Protein AF-0000000086515658 (afdb_homodimer)

pLDDT: mean 88.49, std 15.91, range [19.33, 98.88]

Secondary structure (DSSP, 8-state):
-----------S----HHHHHHH-EEEEETTEEEE-S----TT-SS--HHHHHHHHHHHHHTTS-TTEEEEEEEEEE-SPPPTTSPPEEEEEEEEE-SSEEEEEEEEEETTEEEEEEEEEEEE---PPP-EEPPPP----GGGS--HHHHHHHHHHTT-S-HHHHHHHHHHHHHSSEEEEESSGGGGS--S---SEEEEEEEESS---TTS-HHHHHHHHHHHHTSSHHHHGGGGT---S-GGGEEEEE-EEEEEE-S---TTS-EEEEEEEEEEETTEEEEEEEEE-TT--EEEEEEEEEEEEE-------/-----------S----HHHHHHH-EEEEETTEEEE-S----TT-SS--HHHHHHHHHHHHHTTS-TTEEEEEEEEEE-SPPPTTSPPEEEEEEEEE-SSEEEEEEEEEETTEEEEEEEEEEEE---PPP-EEPPPP----GGGS--HHHHHHHHHHTT-S-HHHHHHHHHHHHHSSEEEEESSGGGGS--S---SEEEEEEEESS---TTS-HHHHHHHHHHHHTSSHHHHGGGGT---S-GGGEEEEE-EEEEEE-S---TTS-EEEEEEEEEEETTEEE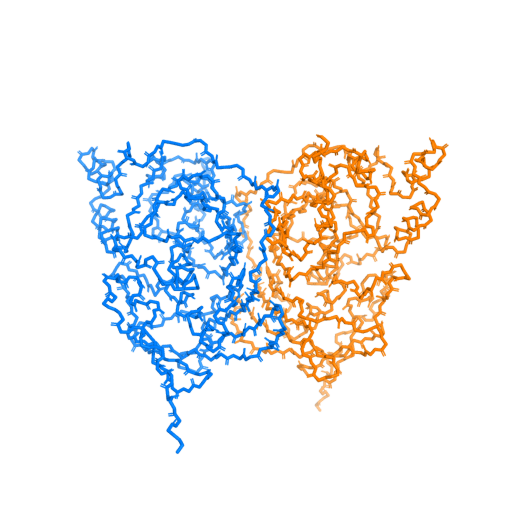EEEEEE-TT--EEEEEEEEEEEEE-------

Nearest PDB structures (foldseek):
  4r4u-assembly2_C  TM=8.853E-01  e=2.989E-31  Yersinia pestis
  4r4u-assembly2_D  TM=9.129E-01  e=1.771E-30  Yersinia pestis
  4qfw-assembly2_B  TM=8.897E-01  e=1.057E-30  Yersinia pestis
  4qfw-assembly3_C  TM=8.834E-01  e=9.421E-31  Yersinia pestis
  4r4u-assembly1_A  TM=8.823E-01  e=1.408E-30  Yersinia pestis

Organism: NCBI:txid100452

Radius of gyration: 24.48 Å; Cα contacts (8 Å, |Δi|>4): 1362; chains: 2; bounding box: 68×71×70 Å

InterPro domains:
  IPR003703 Acyl-CoA thioesterase [PTHR11066] (11-306)
  IPR029069 HotDog domain superfamily [SSF54637] (19-125)
  IPR029069 HotDog domain superfamily [SSF54637] (131-304)
  IPR042171 Acyl-CoA thioesterase, double hotdog domain [G3DSA:2.40.160.210] (15-307)
  IPR049449 Acyl-CoA thioesterase-like, N-terminal HotDog domain [PF13622] (41-121)
  IPR049450 Acyl-CoA thioesterase-like, C-terminal domain [PF20789] (190-303)

Foldseek 3Di:
DPPPPPPVCPVPPCFFPLLCLLQVWDDPDLFKIKHDQADDQPLDPAGQVLSVQLNLLNSQCRPPDLQKAWFKKKKFFAATDDRVWMWMWGKDWDDDDPFKTKIKIFIDDPRDGGMIMIIMIGGDDPDDDPDDDWDDDADDCVPFDWQLRLLVVCVVVVLDDPVCSVSSNSVCVPDQKTKTWRPSVLVSLAAADALKTKMKIAGPTDDDPPDRQSSQVSSVSSVLSPCAVVSVSSRVPPDPDCVQKDKDWTMKMKGFDDRDHRRAIKIKMKHWDDDDPQKTKMKIWIDGPVGDTTMIMITMMGIDGDPPDDPD/DPPPPPPVCPVPPCFFPLLCLLQVWDDPDLFKIKHDQADDQPLDPAGQVLSVQLNLLNSQCRPPDLQKAWFKKKKFFAATDDRVWMWMWGKDWPDDDPFKTKIKIFIDDPRDGGMIMIIMIGGDDPDDDPDDDWDDDADDCVPFDWQLRLLVVCVVVVLDDPVCSVSSNSVCVPPQKTKTWRDSVLVSLAAADALKTKMKIAGPTDDDPPDRQSSQVSSVSSVLSPCAVVSVSSRVPPDPDCVQKDKDWTMKMKGFDDRDHRRAIKIKMKHWPDDDPQKTKMKIWIDGPVGDTTMIMITMMGIDGDPPDDPD

Structure (mmCIF, N/CA/C/O backbone):
data_AF-0000000086515658-model_v1
#
loop_
_entity.id
_entity.type
_entity.pdbx_description
1 polymer 'Acyl-CoA thioesterase 8'
#
loop_
_atom_site.group_PDB
_atom_site.id
_atom_site.type_symbol
_atom_site.label_atom_id
_atom_site.label_alt_id
_atom_site.label_comp_id
_atom_site.label_asym_id
_atom_site.label_entity_id
_atom_site.label_seq_id
_atom_site.pdbx_PDB_ins_code
_atom_site.Cartn_x
_atom_site.Cartn_y
_atom_site.Cartn_z
_atom_site.occupancy
_atom_site.B_iso_or_equiv
_atom_site.auth_seq_id
_atom_site.auth_comp_id
_atom_site.auth_asym_id
_atom_site.auth_atom_id
_atom_site.pdbx_PDB_model_num
ATOM 1 N N . MET A 1 1 ? -35.312 23.938 -22.234 1 24.7 1 MET A N 1
ATOM 2 C CA . MET A 1 1 ? -34.812 22.719 -21.594 1 24.7 1 MET A CA 1
ATOM 3 C C . MET A 1 1 ? -33.562 23.016 -20.781 1 24.7 1 MET A C 1
ATOM 5 O O . MET A 1 1 ? -32.531 23.359 -21.344 1 24.7 1 MET A O 1
ATOM 9 N N . SER A 1 2 ? -33.656 23.562 -19.484 1 25.48 2 SER A N 1
ATOM 10 C CA . SER A 1 2 ? -32.75 24.234 -18.562 1 25.48 2 SER A CA 1
ATOM 11 C C . SER A 1 2 ? -31.672 23.297 -18.062 1 25.48 2 SER A C 1
ATOM 13 O O . SER A 1 2 ? -31.969 22.219 -17.531 1 25.48 2 SER A O 1
ATOM 15 N N . THR A 1 3 ? -30.609 23.094 -18.812 1 26.22 3 THR A N 1
ATOM 16 C CA . THR A 1 3 ? -29.422 22.312 -18.484 1 26.22 3 THR A CA 1
ATOM 17 C C . THR A 1 3 ? -28.922 22.641 -17.094 1 26.22 3 THR A C 1
ATOM 19 O O . THR A 1 3 ? -28.484 23.766 -16.844 1 26.22 3 THR A O 1
ATOM 22 N N . ARG A 1 4 ? -29.625 22.125 -16.031 1 28.19 4 ARG A N 1
ATOM 23 C CA . ARG A 1 4 ? -29.312 22.281 -14.609 1 28.19 4 ARG A CA 1
ATOM 24 C C . ARG A 1 4 ? -27.859 21.984 -14.32 1 28.19 4 ARG A C 1
ATOM 26 O O . ARG A 1 4 ? -27.391 20.875 -14.578 1 28.19 4 ARG A O 1
ATOM 33 N N . ASN A 1 5 ? -26.984 22.938 -14.562 1 30.23 5 ASN A N 1
ATOM 34 C CA . ASN A 1 5 ? -25.594 22.969 -14.148 1 30.23 5 ASN A CA 1
ATOM 35 C C . ASN A 1 5 ? -25.422 22.469 -12.719 1 30.23 5 ASN A C 1
ATOM 37 O O . ASN A 1 5 ? -25.906 23.094 -11.773 1 30.23 5 ASN A O 1
ATOM 41 N N . GLY A 1 6 ? -25.688 21.281 -12.445 1 30.06 6 GLY A N 1
ATOM 42 C CA . GLY A 1 6 ? -25.578 20.703 -11.117 1 30.06 6 GLY A CA 1
ATOM 43 C C . GLY A 1 6 ? -24.312 21.141 -10.391 1 30.06 6 GLY A C 1
ATOM 44 O O . GLY A 1 6 ? -23.281 20.484 -10.508 1 30.06 6 GLY A O 1
ATOM 45 N N . ARG A 1 7 ? -24.062 22.469 -10.273 1 31.58 7 ARG A N 1
ATOM 46 C CA . ARG A 1 7 ? -23.141 22.953 -9.25 1 31.58 7 ARG A CA 1
ATOM 47 C C . ARG A 1 7 ? -23.328 22.188 -7.941 1 31.58 7 ARG A C 1
ATOM 49 O O . ARG A 1 7 ? -24.406 22.203 -7.355 1 31.58 7 ARG A O 1
ATOM 56 N N . ASN A 1 8 ? -22.859 21.078 -7.824 1 35.62 8 ASN A N 1
ATOM 57 C CA . ASN A 1 8 ? -22.828 20.531 -6.473 1 35.62 8 ASN A CA 1
ATOM 58 C C . ASN A 1 8 ? -22.562 21.625 -5.438 1 35.62 8 ASN A C 1
ATOM 60 O O . ASN A 1 8 ? -21.516 22.266 -5.461 1 35.62 8 ASN A O 1
ATOM 64 N N . ASN A 1 9 ? -23.5 22.438 -5.086 1 34.22 9 ASN A N 1
ATOM 65 C CA . ASN A 1 9 ? -23.672 23.484 -4.078 1 34.22 9 ASN A CA 1
ATOM 66 C C . ASN A 1 9 ? -23.016 23.109 -2.76 1 34.22 9 ASN A C 1
ATOM 68 O O . ASN A 1 9 ? -23.641 22.516 -1.883 1 34.22 9 ASN A O 1
ATOM 72 N N . PHE A 1 10 ? -21.797 22.594 -2.752 1 41.59 10 PHE A N 1
ATOM 73 C CA . PHE A 1 10 ? -21.062 22.531 -1.491 1 41.59 10 PHE A CA 1
ATOM 74 C C . PHE A 1 10 ? -21.141 23.859 -0.757 1 41.59 10 PHE A C 1
ATOM 76 O O . PHE A 1 10 ? -20.125 24.5 -0.518 1 41.59 10 PHE A O 1
ATOM 83 N N . SER A 1 11 ? -22.047 24.781 -1.093 1 39.09 11 SER A N 1
ATOM 84 C CA . SER A 1 11 ? -22.203 26.062 -0.422 1 39.09 11 SER A CA 1
ATOM 85 C C . SER A 1 11 ? -22.484 25.875 1.066 1 39.09 11 SER A C 1
ATOM 87 O O . SER A 1 11 ? -22.969 26.797 1.729 1 39.09 11 SER A O 1
ATOM 89 N N . ALA A 1 12 ? -22.609 24.578 1.496 1 44.22 12 ALA A N 1
ATOM 90 C CA . ALA A 1 12 ? -22.859 24.594 2.934 1 44.22 12 ALA A CA 1
ATOM 91 C C . ALA A 1 12 ? -21.734 25.281 3.689 1 44.22 12 ALA A C 1
ATOM 93 O O . ALA A 1 12 ? -20.578 25.281 3.23 1 44.22 12 ALA A O 1
ATOM 94 N N . HIS A 1 13 ? -21.922 26.094 4.617 1 50.62 13 HIS A N 1
ATOM 95 C CA . HIS A 1 13 ? -21.016 26.812 5.516 1 50.62 13 HIS A CA 1
ATOM 96 C C . HIS A 1 13 ? -19.859 25.922 5.945 1 50.62 13 HIS A C 1
ATOM 98 O O . HIS A 1 13 ? -20.031 25 6.754 1 50.62 13 HIS A O 1
ATOM 104 N N . ILE A 1 14 ? -18.859 25.703 5 1 61.88 14 ILE A N 1
ATOM 105 C CA . ILE A 1 14 ? -17.641 24.969 5.324 1 61.88 14 ILE A CA 1
ATOM 106 C C . ILE A 1 14 ? -16.906 25.656 6.48 1 61.88 14 ILE A C 1
ATOM 108 O O . ILE A 1 14 ? -16.359 26.75 6.32 1 61.88 14 ILE A O 1
ATOM 112 N N . ASP A 1 15 ? -17.125 25.203 7.688 1 69.5 15 ASP A N 1
ATOM 113 C CA . ASP A 1 15 ? -16.562 25.766 8.906 1 69.5 15 ASP A CA 1
ATOM 114 C C . ASP A 1 15 ? -15.172 25.188 9.188 1 69.5 15 ASP A C 1
ATOM 116 O O . ASP A 1 15 ? -14.414 25.75 10 1 69.5 15 ASP A O 1
ATOM 120 N N . SER A 1 16 ? -14.789 24.203 8.359 1 80.62 16 SER A N 1
ATOM 121 C CA . SER A 1 16 ? -13.516 23.531 8.633 1 80.62 16 SER A CA 1
ATOM 122 C C . SER A 1 16 ? -12.445 23.953 7.633 1 80.62 16 SER A C 1
ATOM 124 O O . SER A 1 16 ? -12.664 23.875 6.418 1 80.62 16 SER A O 1
ATOM 126 N N . SER A 1 17 ? -11.375 24.406 8.148 1 78.31 17 SER A N 1
ATOM 127 C CA . SER A 1 17 ? -10.258 24.828 7.309 1 78.31 17 SER A CA 1
ATOM 128 C C . SER A 1 17 ? -9.742 23.672 6.465 1 78.31 17 SER A C 1
ATOM 130 O O . SER A 1 17 ? -9.367 23.859 5.305 1 78.31 17 SER A O 1
ATOM 132 N N . VAL A 1 18 ? -9.727 22.484 7.023 1 79 18 VAL A N 1
ATOM 133 C CA . VAL A 1 18 ? -9.281 21.312 6.285 1 79 18 VAL A CA 1
ATOM 134 C C . VAL A 1 18 ? -10.258 21.016 5.145 1 79 18 VAL A C 1
ATOM 136 O O . VAL A 1 18 ? -9.836 20.812 4.004 1 79 18 VAL A O 1
ATOM 139 N N . LEU A 1 19 ? -11.461 21.047 5.531 1 78.81 19 LEU A N 1
ATOM 140 C CA . LEU A 1 19 ? -12.484 20.812 4.512 1 78.81 19 LEU A CA 1
ATOM 141 C C . LEU A 1 19 ? -12.359 21.812 3.377 1 78.81 19 LEU A C 1
ATOM 143 O O . LEU A 1 19 ? -12.344 21.438 2.203 1 78.81 19 LEU A O 1
ATOM 147 N N . ARG A 1 20 ? -12.195 23 3.756 1 79.12 20 ARG A N 1
ATOM 148 C CA . ARG A 1 20 ? -12.039 24.062 2.758 1 79.12 20 ARG A CA 1
ATOM 149 C C . ARG A 1 20 ? -10.797 23.828 1.904 1 79.12 20 ARG A C 1
ATOM 151 O O . ARG A 1 20 ? -10.836 24 0.684 1 79.12 20 ARG A O 1
ATOM 158 N N . SER A 1 21 ? -9.805 23.422 2.531 1 79.25 21 SER A N 1
ATOM 159 C CA . SER A 1 21 ? -8.539 23.203 1.848 1 79.25 21 SER A CA 1
ATOM 160 C C . SER A 1 21 ? -8.641 22.078 0.825 1 79.25 21 SER A C 1
ATOM 162 O O . SER A 1 21 ? -8.086 22.172 -0.272 1 79.25 21 SER A O 1
ATOM 164 N N . VAL A 1 22 ? -9.305 21.062 1.124 1 82.56 22 VAL A N 1
ATOM 165 C CA . VAL A 1 22 ? -9.32 19.891 0.245 1 82.56 22 VAL A CA 1
ATOM 166 C C . VAL A 1 22 ? -10.359 20.094 -0.855 1 82.56 22 VAL A C 1
ATOM 168 O O . VAL A 1 22 ? -10.18 19.625 -1.98 1 82.56 22 VAL A O 1
ATOM 171 N N . VAL A 1 23 ? -11.375 20.859 -0.566 1 82 23 VAL A N 1
ATOM 172 C CA . VAL A 1 23 ? -12.453 20.922 -1.547 1 82 23 VAL A CA 1
ATOM 173 C C . VAL A 1 23 ? -12.344 22.219 -2.352 1 82 23 VAL A C 1
ATOM 175 O O . VAL A 1 23 ? -13.109 22.438 -3.291 1 82 23 VAL A O 1
ATOM 178 N N . ASN A 1 24 ? -11.422 23.047 -1.922 1 85.19 24 ASN A N 1
ATOM 179 C CA . ASN A 1 24 ? -11.273 24.312 -2.611 1 85.19 24 ASN A CA 1
ATOM 180 C C . ASN A 1 24 ? -10.562 24.156 -3.953 1 85.19 24 ASN A C 1
ATOM 182 O O . ASN A 1 24 ? -9.375 24.438 -4.07 1 85.19 24 ASN A O 1
ATOM 186 N N . LEU A 1 25 ? -11.289 23.734 -4.953 1 92.25 25 LEU A N 1
ATOM 187 C CA . LEU A 1 25 ? -10.82 23.5 -6.32 1 92.25 25 LEU A CA 1
ATOM 188 C C . LEU A 1 25 ? -11.68 24.266 -7.32 1 92.25 25 LEU A C 1
ATOM 190 O O . LEU A 1 25 ? -12.898 24.344 -7.168 1 92.25 25 LEU A O 1
ATOM 194 N N . GLU A 1 26 ? -11.023 24.891 -8.227 1 94.12 26 GLU A N 1
ATOM 195 C CA . GLU A 1 26 ? -11.727 25.453 -9.375 1 94.12 26 GLU A CA 1
ATOM 196 C C . GLU A 1 26 ? -11.898 24.422 -10.484 1 94.12 26 GLU A C 1
ATOM 198 O O . GLU A 1 26 ? -10.914 23.891 -11 1 94.12 26 GLU A O 1
ATOM 203 N N . LYS A 1 27 ? -13.094 24.188 -10.812 1 95.12 27 LYS A N 1
ATOM 204 C CA . LYS A 1 27 ? -13.352 23.281 -11.93 1 95.12 27 LYS A CA 1
ATOM 205 C C . LYS A 1 27 ? -13.18 24.016 -13.266 1 95.12 27 LYS A C 1
ATOM 207 O O . LYS A 1 27 ? -13.992 24.859 -13.625 1 95.12 27 LYS A O 1
ATOM 212 N N . ILE A 1 28 ? -12.211 23.703 -13.992 1 96.12 28 ILE A N 1
ATOM 213 C CA . ILE A 1 28 ? -11.984 24.281 -15.312 1 96.12 28 ILE A CA 1
ATOM 214 C C . ILE A 1 28 ? -12.844 23.562 -16.344 1 96.12 28 ILE A C 1
ATOM 216 O O . ILE A 1 28 ? -13.5 24.203 -17.172 1 96.12 28 ILE A O 1
ATOM 220 N N . ASN A 1 29 ? -12.906 22.234 -16.234 1 94.88 29 ASN A N 1
ATOM 221 C CA . ASN A 1 29 ? -13.82 21.359 -16.969 1 94.88 29 ASN A CA 1
ATOM 222 C C . ASN A 1 29 ? -13.977 20.016 -16.266 1 94.88 29 ASN A C 1
ATOM 224 O O . ASN A 1 29 ? -13.602 19.859 -15.102 1 94.88 29 ASN A O 1
ATOM 228 N N . ASP A 1 30 ? -14.539 19.078 -16.953 1 93.5 30 ASP A N 1
ATOM 229 C CA . ASP A 1 30 ? -14.938 17.844 -16.297 1 93.5 30 ASP A CA 1
ATOM 230 C C . ASP A 1 30 ? -13.719 17 -15.922 1 93.5 30 ASP A C 1
ATOM 232 O O . ASP A 1 30 ? -13.82 16.062 -15.125 1 93.5 30 ASP A O 1
ATOM 236 N N . THR A 1 31 ? -12.547 17.328 -16.406 1 95.44 31 THR A N 1
ATOM 237 C CA . THR A 1 31 ? -11.375 16.5 -16.172 1 95.44 31 THR A CA 1
ATOM 238 C C . THR A 1 31 ? -10.203 17.344 -15.688 1 95.44 31 THR A C 1
ATOM 240 O O . THR A 1 31 ? -9.07 16.844 -15.602 1 95.44 31 THR A O 1
ATOM 243 N N . LEU A 1 32 ? -10.445 18.625 -15.508 1 97.81 32 LEU A N 1
ATOM 244 C CA . LEU A 1 32 ? -9.352 19.516 -15.141 1 97.81 32 LEU A CA 1
ATOM 245 C C . LEU A 1 32 ? -9.773 20.438 -14.008 1 97.81 32 LEU A C 1
ATOM 247 O O . LEU A 1 32 ? -10.766 21.156 -14.117 1 97.81 32 LEU A O 1
ATOM 251 N N . PHE A 1 33 ? -8.984 20.422 -12.961 1 97.31 33 PHE A N 1
ATOM 252 C CA . PHE A 1 33 ? -9.242 21.219 -11.773 1 97.31 33 PHE A CA 1
ATOM 253 C C . PHE A 1 33 ? -8 22.016 -11.375 1 97.31 33 PHE A C 1
ATOM 255 O O . PHE A 1 33 ? -6.875 21.562 -11.586 1 97.31 33 PHE A O 1
ATOM 262 N N . ARG A 1 34 ? -8.172 23.156 -10.789 1 95.75 34 ARG A N 1
ATOM 263 C CA . ARG A 1 34 ? -7.074 24.016 -10.375 1 95.75 34 ARG A CA 1
ATOM 264 C C . ARG A 1 34 ? -7.125 24.281 -8.875 1 95.75 34 ARG A C 1
ATOM 266 O O . ARG A 1 34 ? -8.18 24.625 -8.336 1 95.75 34 ARG A O 1
ATOM 273 N N . SER A 1 35 ? -5.965 24.031 -8.32 1 91.25 35 SER A N 1
ATOM 274 C CA . SER A 1 35 ? -5.883 24.344 -6.895 1 91.25 35 SER A CA 1
ATOM 275 C C . SER A 1 35 ? -5.949 25.844 -6.648 1 91.25 35 SER A C 1
ATOM 277 O O . SER A 1 35 ? -5.504 26.641 -7.48 1 91.25 35 SER A O 1
ATOM 279 N N . GLN A 1 36 ? -6.508 26.188 -5.574 1 80.44 36 GLN A N 1
ATOM 280 C CA . GLN A 1 36 ? -6.387 27.562 -5.086 1 80.44 36 GLN A CA 1
ATOM 281 C C . GLN A 1 36 ? -5.148 27.719 -4.211 1 80.44 36 GLN A C 1
ATOM 283 O O . GLN A 1 36 ? -4.508 26.734 -3.838 1 80.44 36 GLN A O 1
ATOM 288 N N . PRO A 1 37 ? -4.781 28.859 -4.016 1 71.12 37 PRO A N 1
ATOM 289 C CA . PRO A 1 37 ? -3.514 28.984 -3.299 1 71.12 37 PRO A CA 1
ATOM 290 C C . PRO A 1 37 ? -3.393 28 -2.137 1 71.12 37 PRO A C 1
ATOM 292 O O . PRO A 1 37 ? -4.305 27.906 -1.312 1 71.12 37 PRO A O 1
ATOM 295 N N . LEU A 1 38 ? -2.42 27.25 -2.287 1 66 38 LEU A N 1
ATOM 296 C CA . LEU A 1 38 ? -2.158 26.172 -1.325 1 66 38 LEU A CA 1
ATOM 297 C C . LEU A 1 38 ? -1.607 26.75 -0.022 1 66 38 LEU A C 1
ATOM 299 O O . LEU A 1 38 ? -0.905 27.766 -0.028 1 66 38 LEU A O 1
ATOM 303 N N . TRP A 1 39 ? -2.066 26.203 1.064 1 63.41 39 TRP A N 1
ATOM 304 C CA . TRP A 1 39 ? -1.589 26.578 2.391 1 63.41 39 TRP A CA 1
ATOM 305 C C . TRP A 1 39 ? -0.233 25.953 2.684 1 63.41 39 TRP A C 1
ATOM 307 O O . TRP A 1 39 ? -0.03 24.75 2.436 1 63.41 39 TRP A O 1
ATOM 317 N N . LYS A 1 40 ? 0.762 26.75 2.881 1 66.44 40 LYS A N 1
ATOM 318 C CA . LYS A 1 40 ? 2.072 26.312 3.355 1 66.44 40 LYS A CA 1
ATOM 319 C C . LYS A 1 40 ? 2.314 26.75 4.793 1 66.44 40 LYS A C 1
ATOM 321 O O . LYS A 1 40 ? 2.15 27.938 5.121 1 66.44 40 LYS A O 1
ATOM 326 N N . HIS A 1 41 ? 2.6 25.719 5.559 1 65.25 41 HIS A N 1
ATOM 327 C CA . HIS A 1 41 ? 3.016 26.078 6.91 1 65.25 41 HIS A CA 1
ATOM 328 C C . HIS A 1 41 ? 4.305 26.891 6.891 1 65.25 41 HIS A C 1
ATOM 330 O O . HIS A 1 41 ? 5.242 26.562 6.156 1 65.25 41 HIS A O 1
ATOM 336 N N . LYS A 1 42 ? 4.258 27.922 7.609 1 64.31 42 LYS A N 1
ATOM 337 C CA . LYS A 1 42 ? 5.414 28.812 7.652 1 64.31 42 LYS A CA 1
ATOM 338 C C . LYS A 1 42 ? 6.691 28.047 7.977 1 64.31 42 LYS A C 1
ATOM 340 O O . LYS A 1 42 ? 7.762 28.359 7.449 1 64.31 42 LYS A O 1
ATOM 345 N N . ALA A 1 43 ? 6.457 27 8.688 1 63.31 43 ALA A N 1
ATOM 346 C CA . ALA A 1 43 ? 7.621 26.25 9.148 1 63.31 43 ALA A CA 1
ATOM 347 C C . ALA A 1 43 ? 7.926 25.078 8.211 1 63.31 43 ALA A C 1
ATOM 349 O O . ALA A 1 43 ? 8.898 24.359 8.414 1 63.31 43 ALA A O 1
ATOM 350 N N . ALA A 1 44 ? 7.121 25.047 7.137 1 66.44 44 ALA A N 1
ATOM 351 C CA . ALA A 1 44 ? 7.305 23.875 6.285 1 66.44 44 ALA A CA 1
ATOM 352 C C . ALA A 1 44 ? 8.227 24.203 5.109 1 66.44 44 ALA A C 1
ATOM 354 O O . ALA A 1 44 ? 8.266 25.344 4.637 1 66.44 44 ALA A O 1
ATOM 355 N N . ARG A 1 45 ? 9.039 23.188 4.781 1 66.19 45 ARG A N 1
ATOM 356 C CA . ARG A 1 45 ? 9.906 23.328 3.617 1 66.19 45 ARG A CA 1
ATOM 357 C C . ARG A 1 45 ? 9.094 23.344 2.326 1 66.19 45 ARG A C 1
ATOM 359 O O . ARG A 1 45 ? 9.461 24.016 1.365 1 66.19 45 ARG A O 1
ATOM 366 N N . GLY A 1 46 ? 7.988 22.688 2.365 1 76 46 GLY A N 1
ATOM 367 C CA . GLY A 1 46 ? 7.16 22.578 1.175 1 76 46 GLY A CA 1
ATOM 368 C C . GLY A 1 46 ? 5.695 22.328 1.487 1 76 46 GLY A C 1
ATOM 369 O O . GLY A 1 46 ? 5.289 22.359 2.65 1 76 46 GLY A O 1
ATOM 370 N N . ILE A 1 47 ? 4.969 22.266 0.415 1 85.5 47 ILE A N 1
ATOM 371 C CA . ILE A 1 47 ? 3.543 22 0.559 1 85.5 47 ILE A CA 1
ATOM 372 C C . ILE A 1 47 ? 3.34 20.656 1.261 1 85.5 47 ILE A C 1
ATOM 374 O O . ILE A 1 47 ? 4.055 19.688 0.986 1 85.5 47 ILE A O 1
ATOM 378 N N . TYR A 1 48 ? 2.457 20.656 2.195 1 89 48 TYR A N 1
ATOM 379 C CA . TYR A 1 48 ? 2.107 19.438 2.932 1 89 48 TYR A CA 1
ATOM 380 C C . TYR A 1 48 ? 1.479 18.406 2.008 1 89 48 TYR A C 1
ATOM 382 O O . TYR A 1 48 ? 0.451 18.672 1.377 1 89 48 TYR A O 1
ATOM 390 N N . GLY A 1 49 ? 2.07 17.203 1.93 1 91.69 49 GLY A N 1
ATOM 391 C CA . GLY A 1 49 ? 1.639 16.156 1.015 1 91.69 49 GLY A CA 1
ATOM 392 C C . GLY A 1 49 ? 0.174 15.797 1.173 1 91.69 49 GLY A C 1
ATOM 393 O O . GLY A 1 49 ? -0.517 15.539 0.186 1 91.69 49 GLY A O 1
ATOM 394 N N . GLY A 1 50 ? -0.272 15.812 2.445 1 93.25 50 GLY A N 1
ATOM 395 C CA . GLY A 1 50 ? -1.665 15.492 2.711 1 93.25 50 GLY A CA 1
ATOM 396 C C . GLY A 1 50 ? -2.637 16.422 2.012 1 93.25 50 GLY A C 1
ATOM 397 O O . GLY A 1 50 ? -3.738 16.016 1.64 1 93.25 50 GLY A O 1
ATOM 398 N N . HIS A 1 51 ? -2.225 17.641 1.852 1 92.12 51 HIS A N 1
ATOM 399 C CA . HIS A 1 51 ? -3.051 18.609 1.142 1 92.12 51 HIS A CA 1
ATOM 400 C C . HIS A 1 51 ? -3.184 18.25 -0.333 1 92.12 51 HIS A C 1
ATOM 402 O O . HIS A 1 51 ? -4.281 18.297 -0.894 1 92.12 51 HIS A O 1
ATOM 408 N N . VAL A 1 52 ? -2.107 17.859 -0.919 1 94 52 VAL A N 1
ATOM 409 C CA . VAL A 1 52 ? -2.09 17.484 -2.33 1 94 52 VAL A CA 1
ATOM 410 C C . VAL A 1 52 ? -2.959 16.25 -2.545 1 94 52 VAL A C 1
ATOM 412 O O . VAL A 1 52 ? -3.789 16.219 -3.457 1 94 52 VAL A O 1
ATOM 415 N N . ILE A 1 53 ? -2.834 15.273 -1.683 1 97 53 ILE A N 1
ATOM 416 C CA . ILE A 1 53 ? -3.592 14.031 -1.811 1 97 53 ILE A CA 1
ATOM 417 C C . ILE A 1 53 ? -5.078 14.312 -1.622 1 97 53 ILE A C 1
ATOM 419 O O . ILE A 1 53 ? -5.914 13.828 -2.389 1 97 53 ILE A O 1
ATOM 423 N N . GLY A 1 54 ? -5.395 15.078 -0.569 1 95.88 54 GLY A N 1
ATOM 424 C CA . GLY A 1 54 ? -6.789 15.414 -0.31 1 95.88 54 GLY A CA 1
ATOM 425 C C . GLY A 1 54 ? -7.465 16.109 -1.479 1 95.88 54 GLY A C 1
ATOM 426 O O . GLY A 1 54 ? -8.586 15.75 -1.852 1 95.88 54 GLY A O 1
ATOM 427 N N . GLN A 1 55 ? -6.805 17.062 -2.107 1 95.69 55 GLN A N 1
ATOM 428 C CA . GLN A 1 55 ? -7.359 17.781 -3.25 1 95.69 55 GLN A CA 1
ATOM 429 C C . GLN A 1 55 ? -7.48 16.859 -4.469 1 95.69 55 GLN A C 1
ATOM 431 O O . GLN A 1 55 ? -8.469 16.938 -5.203 1 95.69 55 GLN A O 1
ATOM 436 N N . ALA A 1 56 ? -6.457 16.078 -4.672 1 97.81 56 ALA A N 1
ATOM 437 C CA . ALA A 1 56 ? -6.508 15.125 -5.781 1 97.81 56 ALA A CA 1
ATOM 438 C C . ALA A 1 56 ? -7.703 14.188 -5.648 1 97.81 56 ALA A C 1
ATOM 440 O O . ALA A 1 56 ? -8.398 13.914 -6.629 1 97.81 56 ALA A O 1
ATOM 441 N N . LEU A 1 57 ? -7.91 13.695 -4.441 1 98.25 57 LEU A N 1
ATOM 442 C CA . LEU A 1 57 ? -9.039 12.805 -4.199 1 98.25 57 LEU A CA 1
ATOM 443 C C . LEU A 1 57 ? -10.359 13.531 -4.422 1 98.25 57 LEU A C 1
ATOM 445 O O . LEU A 1 57 ? -11.297 12.969 -4.992 1 98.25 57 LEU A O 1
ATOM 449 N N . ALA A 1 58 ? -10.43 14.766 -3.975 1 96.94 58 ALA A N 1
ATOM 450 C CA . ALA A 1 58 ? -11.633 15.562 -4.199 1 96.94 58 ALA A CA 1
ATOM 451 C C . ALA A 1 58 ? -11.906 15.734 -5.691 1 96.94 58 ALA A C 1
ATOM 453 O O . ALA A 1 58 ? -13.039 15.562 -6.145 1 96.94 58 ALA A O 1
ATOM 454 N N . ALA A 1 59 ? -10.867 16.078 -6.418 1 97.5 59 ALA A N 1
ATOM 455 C CA . ALA A 1 59 ? -11 16.219 -7.867 1 97.5 59 ALA A CA 1
ATOM 456 C C . ALA A 1 59 ? -11.469 14.922 -8.508 1 97.5 59 ALA A C 1
ATOM 458 O O . ALA A 1 59 ? -12.391 14.922 -9.328 1 97.5 59 ALA A O 1
ATOM 459 N N . ALA A 1 60 ? -10.875 13.836 -8.117 1 98.06 60 ALA A N 1
ATOM 460 C CA . ALA A 1 60 ? -11.188 12.523 -8.672 1 98.06 60 ALA A CA 1
ATOM 461 C C . ALA A 1 60 ? -12.625 12.117 -8.352 1 98.06 60 ALA A C 1
ATOM 463 O O . ALA A 1 60 ? -13.234 11.32 -9.07 1 98.06 60 ALA A O 1
ATOM 464 N N . SER A 1 61 ? -13.117 12.602 -7.238 1 96.69 61 SER A N 1
ATOM 465 C CA . SER A 1 61 ? -14.445 12.227 -6.77 1 96.69 61 SER A CA 1
ATOM 466 C C . SER A 1 61 ? -15.539 12.969 -7.535 1 96.69 61 SER A C 1
ATOM 468 O O . SER A 1 61 ? -16.719 12.594 -7.477 1 96.69 61 SER A O 1
ATOM 470 N N . GLN A 1 62 ? -15.102 14.016 -8.234 1 94.19 62 GLN A N 1
ATOM 471 C CA . GLN A 1 62 ? -16.078 14.773 -9.008 1 94.19 62 GLN A CA 1
ATOM 472 C C . GLN A 1 62 ? -16.625 13.945 -10.172 1 94.19 62 GLN A C 1
ATOM 474 O O . GLN A 1 62 ? -15.859 13.352 -10.922 1 94.19 62 GLN A O 1
ATOM 479 N N . GLY A 1 63 ? -17.938 13.82 -10.305 1 90.5 63 GLY A N 1
ATOM 480 C CA . GLY A 1 63 ? -18.562 13.094 -11.406 1 90.5 63 GLY A CA 1
ATOM 481 C C . GLY A 1 63 ? -18.797 11.625 -11.094 1 90.5 63 GLY A C 1
ATOM 482 O O . GLY A 1 63 ? -19.391 10.906 -11.891 1 90.5 63 GLY A O 1
ATOM 483 N N . VAL A 1 64 ? -18.234 11.195 -10.039 1 94.62 64 VAL A N 1
ATOM 484 C CA . VAL A 1 64 ? -18.5 9.836 -9.594 1 94.62 64 VAL A CA 1
ATOM 485 C C . VAL A 1 64 ? -19.875 9.781 -8.93 1 94.62 64 VAL A C 1
ATOM 487 O O . VAL A 1 64 ? -20.234 10.672 -8.156 1 94.62 64 VAL A O 1
ATOM 490 N N . PRO A 1 65 ? -20.703 8.773 -9.242 1 94.25 65 PRO A N 1
ATOM 491 C CA . PRO A 1 65 ? -22.016 8.672 -8.625 1 94.25 65 PRO A CA 1
ATOM 492 C C . PRO A 1 65 ? -21.953 8.672 -7.098 1 94.25 65 PRO A C 1
ATOM 494 O O . PRO A 1 65 ? -21.016 8.133 -6.512 1 94.25 65 PRO A O 1
ATOM 497 N N . ASP A 1 66 ? -22.984 9.164 -6.477 1 93.5 66 ASP A N 1
ATOM 498 C CA . ASP A 1 66 ? -23.031 9.289 -5.023 1 93.5 66 ASP A CA 1
ATOM 499 C C . ASP A 1 66 ? -22.969 7.926 -4.348 1 93.5 66 ASP A C 1
ATOM 501 O O . ASP A 1 66 ? -22.531 7.809 -3.201 1 93.5 66 ASP A O 1
ATOM 505 N N . SER A 1 67 ? -23.391 6.988 -5.035 1 94.19 67 SER A N 1
ATOM 506 C CA . SER A 1 67 ? -23.422 5.641 -4.473 1 94.19 67 SER A CA 1
ATOM 507 C C . SER A 1 67 ? -22.016 5.031 -4.414 1 94.19 67 SER A C 1
ATOM 509 O O . SER A 1 67 ? -21.812 3.998 -3.777 1 94.19 67 SER A O 1
ATOM 511 N N . GLN A 1 68 ? -21.078 5.688 -5.055 1 96.12 68 GLN A N 1
ATOM 512 C CA . GLN A 1 68 ? -19.703 5.176 -5.125 1 96.12 68 GLN A CA 1
ATOM 513 C C . GLN A 1 68 ? -18.828 5.816 -4.059 1 96.12 68 GLN A C 1
ATOM 515 O O . GLN A 1 68 ? -18.734 7.043 -3.979 1 96.12 68 GLN A O 1
ATOM 520 N N . HIS A 1 69 ? -18.141 4.973 -3.328 1 96.69 69 HIS A N 1
ATOM 521 C CA . HIS A 1 69 ? -17.266 5.426 -2.242 1 96.69 69 HIS A CA 1
ATOM 522 C C . HIS A 1 69 ? -15.828 4.988 -2.469 1 96.69 69 HIS A C 1
ATOM 524 O O . HIS A 1 69 ? -15.57 3.846 -2.854 1 96.69 69 HIS A O 1
ATOM 530 N N . THR A 1 70 ? -14.938 5.902 -2.215 1 98 70 THR A N 1
ATOM 531 C CA . THR A 1 70 ? -13.523 5.555 -2.334 1 98 70 THR A CA 1
ATOM 532 C C . THR A 1 70 ? -13.164 4.422 -1.379 1 98 70 THR A C 1
ATOM 534 O O . THR A 1 70 ? -13.461 4.488 -0.185 1 98 70 THR A O 1
ATOM 537 N N . HIS A 1 71 ? -12.531 3.377 -1.915 1 98.06 71 HIS A N 1
ATOM 538 C CA . HIS A 1 71 ? -12.125 2.297 -1.022 1 98.06 71 HIS A CA 1
ATOM 539 C C . HIS A 1 71 ? -10.602 2.158 -0.982 1 98.06 71 HIS A C 1
ATOM 541 O O . HIS A 1 71 ? -10.055 1.52 -0.079 1 98.06 71 HIS A O 1
ATOM 547 N N . SER A 1 72 ? -9.906 2.779 -1.975 1 98.81 72 SER A N 1
ATOM 548 C CA . SER A 1 72 ? -8.445 2.811 -1.901 1 98.81 72 SER A CA 1
ATOM 549 C C . SER A 1 72 ? -7.867 3.842 -2.861 1 98.81 72 SER A C 1
ATOM 551 O O . SER A 1 72 ? -8.539 4.273 -3.801 1 98.81 72 SER A O 1
ATOM 553 N N . LEU A 1 73 ? -6.66 4.297 -2.615 1 98.88 73 LEU A N 1
ATOM 554 C CA . LEU A 1 73 ? -5.898 5.152 -3.518 1 98.88 73 LEU A CA 1
ATOM 555 C C . LEU A 1 73 ? -4.402 4.871 -3.398 1 98.88 73 LEU A C 1
ATOM 557 O O . LEU A 1 73 ? -3.932 4.43 -2.348 1 98.88 73 LEU A O 1
ATOM 561 N N . HIS A 1 74 ? -3.648 5.039 -4.426 1 98.88 74 HIS A N 1
ATOM 562 C CA . HIS A 1 74 ? -2.203 4.871 -4.535 1 98.88 74 HIS A CA 1
ATOM 563 C C . HIS A 1 74 ? -1.564 6.047 -5.266 1 98.88 74 HIS A C 1
ATOM 565 O O . HIS A 1 74 ? -1.961 6.379 -6.387 1 98.88 74 HIS A O 1
ATOM 571 N N . SER A 1 75 ? -0.548 6.66 -4.637 1 98.75 75 SER A N 1
ATOM 572 C CA . SER A 1 75 ? -0.039 7.902 -5.211 1 98.75 75 SER A CA 1
ATOM 573 C C . SER A 1 75 ? 1.479 7.984 -5.094 1 98.75 75 SER A C 1
ATOM 575 O O . SER A 1 75 ? 2.09 7.227 -4.336 1 98.75 75 SER A O 1
ATOM 577 N N . TYR A 1 76 ? 2.092 8.812 -5.945 1 98.69 76 TYR A N 1
ATOM 578 C CA . TYR A 1 76 ? 3.508 9.156 -5.875 1 98.69 76 TYR A CA 1
ATOM 579 C C . TYR A 1 76 ? 3.699 10.664 -5.816 1 98.69 76 TYR A C 1
ATOM 581 O O . TYR A 1 76 ? 3.039 11.406 -6.547 1 98.69 76 TYR A O 1
ATOM 589 N N . PHE A 1 77 ? 4.543 11.086 -4.926 1 97.56 77 PHE A N 1
ATOM 590 C CA . PHE A 1 77 ? 5.121 12.422 -4.961 1 97.56 77 PHE A CA 1
ATOM 591 C C . PHE A 1 77 ? 6.367 12.445 -5.84 1 97.56 77 PHE A C 1
ATOM 593 O O . PHE A 1 77 ? 7.371 11.812 -5.523 1 97.56 77 PHE A O 1
ATOM 600 N N . LEU A 1 78 ? 6.395 13.273 -6.867 1 97.06 78 LEU A N 1
ATOM 601 C CA . LEU A 1 78 ? 7.414 13.117 -7.898 1 97.06 78 LEU A CA 1
ATOM 602 C C . LEU A 1 78 ? 8.336 14.328 -7.945 1 97.06 78 LEU A C 1
ATOM 604 O O . LEU A 1 78 ? 9.492 14.219 -8.344 1 97.06 78 LEU A O 1
ATOM 608 N N . ASN A 1 79 ? 7.758 15.5 -7.617 1 93.38 79 ASN A N 1
ATOM 609 C CA . ASN A 1 79 ? 8.508 16.75 -7.559 1 93.38 79 ASN A CA 1
ATOM 610 C C . ASN A 1 79 ? 7.984 17.672 -6.453 1 93.38 79 ASN A C 1
ATOM 612 O O . ASN A 1 79 ? 6.852 17.516 -5.996 1 93.38 79 ASN A O 1
ATOM 616 N N . LYS A 1 80 ? 8.867 18.531 -6.059 1 88.88 80 LYS A N 1
ATOM 617 C CA . LYS A 1 80 ? 8.445 19.531 -5.078 1 88.88 80 LYS A CA 1
ATOM 618 C C . LYS A 1 80 ? 7.324 20.406 -5.625 1 88.88 80 LYS A C 1
ATOM 620 O O . LYS A 1 80 ? 7.367 20.828 -6.785 1 88.88 80 LYS A O 1
ATOM 625 N N . VAL A 1 81 ? 6.355 20.609 -4.809 1 90.06 81 VAL A N 1
ATOM 626 C CA . VAL A 1 81 ? 5.258 21.484 -5.184 1 90.06 81 VAL A CA 1
ATOM 627 C C . VAL A 1 81 ? 5.562 22.906 -4.719 1 90.06 81 VAL A C 1
ATOM 629 O O . VAL A 1 81 ? 5.867 23.141 -3.545 1 90.06 81 VAL A O 1
ATOM 632 N N . GLN A 1 82 ? 5.516 23.797 -5.641 1 86.19 82 GLN A N 1
ATOM 633 C CA . GLN A 1 82 ? 5.738 25.203 -5.32 1 86.19 82 GLN A CA 1
ATOM 634 C C . GLN A 1 82 ? 4.48 25.844 -4.742 1 86.19 82 GLN A C 1
ATOM 636 O O . GLN A 1 82 ? 3.369 25.547 -5.191 1 86.19 82 GLN A O 1
ATOM 641 N N . ASP A 1 83 ? 4.668 26.641 -3.762 1 82.88 83 ASP A N 1
ATOM 642 C CA . ASP A 1 83 ? 3.533 27.203 -3.049 1 82.88 83 ASP A CA 1
ATOM 643 C C . ASP A 1 83 ? 2.957 28.406 -3.805 1 82.88 83 ASP A C 1
ATOM 645 O O . ASP A 1 83 ? 1.81 28.797 -3.578 1 82.88 83 ASP A O 1
ATOM 649 N N . ASN A 1 84 ? 3.65 29 -4.688 1 83.12 84 ASN A N 1
ATOM 650 C CA . ASN A 1 84 ? 3.225 30.25 -5.332 1 83.12 84 ASN A CA 1
ATOM 651 C C . ASN A 1 84 ? 2.594 29.969 -6.695 1 83.12 84 ASN A C 1
ATOM 653 O O . ASN A 1 84 ? 2.234 30.906 -7.41 1 83.12 84 ASN A O 1
ATOM 657 N N . ILE A 1 85 ? 2.533 28.797 -7.105 1 86.31 85 ILE A N 1
ATOM 658 C CA . ILE A 1 85 ? 1.938 28.406 -8.375 1 86.31 85 ILE A CA 1
ATOM 659 C C . ILE A 1 85 ? 0.837 27.375 -8.141 1 86.31 85 ILE A C 1
ATOM 661 O O . ILE A 1 85 ? 1.018 26.438 -7.359 1 86.31 85 ILE A O 1
ATOM 665 N N . SER A 1 86 ? -0.259 27.562 -8.828 1 91 86 SER A N 1
ATOM 666 C CA . SER A 1 86 ? -1.378 26.641 -8.672 1 91 86 SER A CA 1
ATOM 667 C C . SER A 1 86 ? -1.056 25.266 -9.266 1 91 86 SER A C 1
ATOM 669 O O . SER A 1 86 ? -0.282 25.172 -10.227 1 91 86 SER A O 1
ATOM 671 N N . LEU A 1 87 ? -1.667 24.266 -8.672 1 93.88 87 LEU A N 1
ATOM 672 C CA . LEU A 1 87 ? -1.604 22.922 -9.211 1 93.88 87 LEU A CA 1
ATOM 673 C C . LEU A 1 87 ? -2.791 22.641 -10.125 1 93.88 87 LEU A C 1
ATOM 675 O O . LEU A 1 87 ? -3.92 23.031 -9.82 1 93.88 87 LEU A O 1
ATOM 679 N N . LEU A 1 88 ? -2.518 22.062 -11.266 1 97 88 LEU A N 1
ATOM 680 C CA . LEU A 1 88 ? -3.576 21.562 -12.133 1 97 88 LEU A CA 1
ATOM 681 C C . LEU A 1 88 ? -3.74 20.062 -11.969 1 97 88 LEU A C 1
ATOM 683 O O . LEU A 1 88 ? -2.793 19.297 -12.188 1 97 88 LEU A O 1
ATOM 687 N N . TYR A 1 89 ? -4.922 19.672 -11.562 1 97.88 89 TYR A N 1
ATOM 688 C CA . TYR A 1 89 ? -5.238 18.25 -11.438 1 97.88 89 TYR A CA 1
ATOM 689 C C . TYR A 1 89 ? -5.961 17.75 -12.672 1 97.88 89 TYR A C 1
ATOM 691 O O . TYR A 1 89 ? -7.117 18.109 -12.922 1 97.88 89 TYR A O 1
ATOM 699 N N . HIS A 1 90 ? -5.289 16.922 -13.422 1 98.56 90 HIS A N 1
ATOM 700 C CA . HIS A 1 90 ? -5.883 16.234 -14.57 1 98.56 90 HIS A CA 1
ATOM 701 C C . HIS A 1 90 ? -6.488 14.898 -14.156 1 98.56 90 HIS A C 1
ATOM 703 O O . HIS A 1 90 ? -5.773 13.992 -13.727 1 98.56 90 HIS A O 1
ATOM 709 N N . VAL A 1 91 ? -7.805 14.805 -14.32 1 98.38 91 VAL A N 1
ATOM 710 C CA . VAL A 1 91 ? -8.484 13.578 -13.938 1 98.38 91 VAL A CA 1
ATOM 711 C C . VAL A 1 91 ? -8.867 12.781 -15.188 1 98.38 91 VAL A C 1
ATOM 713 O O . VAL A 1 91 ? -9.5 13.32 -16.094 1 98.38 91 VAL A O 1
ATOM 716 N N . GLU A 1 92 ? -8.43 11.562 -15.219 1 97.94 92 GLU A N 1
ATOM 717 C CA . GLU A 1 92 ? -8.797 10.656 -16.297 1 97.94 92 GLU A CA 1
ATOM 718 C C . GLU A 1 92 ? -9.742 9.562 -15.812 1 97.94 92 GLU A C 1
ATOM 720 O O . GLU A 1 92 ? -9.477 8.914 -14.797 1 97.94 92 GLU A O 1
ATOM 725 N N . LYS A 1 93 ? -10.812 9.422 -16.609 1 97 93 LYS A N 1
ATOM 726 C CA . LYS A 1 93 ? -11.711 8.305 -16.344 1 97 93 LYS A CA 1
ATOM 727 C C . LYS A 1 93 ? -11.133 6.996 -16.875 1 97 93 LYS A C 1
ATOM 729 O O . LYS A 1 93 ? -11 6.816 -18.078 1 97 93 LYS A O 1
ATOM 734 N N . ILE A 1 94 ? -10.836 6.098 -16.016 1 97.5 94 ILE A N 1
ATOM 735 C CA . ILE A 1 94 ? -10.211 4.84 -16.422 1 97.5 94 ILE A CA 1
ATOM 736 C C . ILE A 1 94 ? -11.281 3.766 -16.594 1 97.5 94 ILE A C 1
ATOM 738 O O . ILE A 1 94 ? -11.227 2.99 -17.562 1 97.5 94 ILE A O 1
ATOM 742 N N . ARG A 1 95 ? -12.242 3.758 -15.648 1 95.44 95 ARG A N 1
ATOM 743 C CA . ARG A 1 95 ? -13.32 2.777 -15.688 1 95.44 95 ARG A CA 1
ATOM 744 C C . ARG A 1 95 ? -14.562 3.299 -14.969 1 95.44 95 ARG A C 1
ATOM 746 O O . ARG A 1 95 ? -14.453 3.881 -13.883 1 95.44 95 ARG A O 1
ATOM 753 N N . ASP A 1 96 ? -15.695 3.098 -15.57 1 93.94 96 ASP A N 1
ATOM 754 C CA . ASP A 1 96 ? -16.984 3.314 -14.93 1 93.94 96 ASP A CA 1
ATOM 755 C C . ASP A 1 96 ? -17.859 2.057 -15 1 93.94 96 ASP A C 1
ATOM 757 O O . ASP A 1 96 ? -18.719 1.941 -15.875 1 93.94 96 ASP A O 1
ATOM 761 N N . GLY A 1 97 ? -17.531 1.2 -14.078 1 90.44 97 GLY A N 1
ATOM 762 C CA . GLY A 1 97 ? -18.359 0.003 -13.984 1 90.44 97 GLY A CA 1
ATOM 763 C C . GLY A 1 97 ? -19.562 0.174 -13.078 1 90.44 97 GLY A C 1
ATOM 764 O O . GLY A 1 97 ? -19.719 1.225 -12.453 1 90.44 97 GLY A O 1
ATOM 765 N N . LYS A 1 98 ? -20.359 -0.856 -13.078 1 88.56 98 LYS A N 1
ATOM 766 C CA . LYS A 1 98 ? -21.547 -0.839 -12.234 1 88.56 98 LYS A CA 1
ATOM 767 C C . LYS A 1 98 ? -21.172 -0.809 -10.75 1 88.56 98 LYS A C 1
ATOM 769 O O . LYS A 1 98 ? -21.672 0.031 -10 1 88.56 98 LYS A O 1
ATOM 774 N N . THR A 1 99 ? -20.203 -1.64 -10.367 1 92.75 99 THR A N 1
ATOM 775 C CA . THR A 1 99 ? -19.859 -1.799 -8.953 1 92.75 99 THR A CA 1
ATOM 776 C C . THR A 1 99 ? -18.625 -0.974 -8.602 1 92.75 99 THR A C 1
ATOM 778 O O . THR A 1 99 ? -18.516 -0.462 -7.484 1 92.75 99 THR A O 1
ATOM 781 N N . TYR A 1 100 ? -17.719 -0.867 -9.602 1 95.56 100 TYR A N 1
ATOM 782 C CA . TYR A 1 100 ? -16.453 -0.183 -9.336 1 95.56 100 TYR A CA 1
ATOM 783 C C . TYR A 1 100 ? -16.188 0.887 -10.391 1 95.56 100 TYR A C 1
ATOM 785 O O . TYR A 1 100 ? -16.453 0.683 -11.578 1 95.56 100 TYR A O 1
ATOM 793 N N . CYS A 1 101 ? -15.633 1.995 -9.969 1 97.12 101 CYS A N 1
ATOM 794 C CA . CYS A 1 101 ? -15.109 3.062 -10.812 1 97.12 101 CYS A CA 1
ATOM 795 C C . CYS A 1 101 ? -13.656 3.354 -10.484 1 97.12 101 CYS A C 1
ATOM 797 O O . CYS A 1 101 ? -13.219 3.15 -9.352 1 97.12 101 CYS A O 1
ATOM 799 N N . ALA A 1 102 ? -12.945 3.75 -11.492 1 98.12 102 ALA A N 1
ATOM 800 C CA . ALA A 1 102 ? -11.539 4.074 -11.273 1 98.12 102 ALA A CA 1
ATOM 801 C C . ALA A 1 102 ? -11.164 5.379 -11.977 1 98.12 102 ALA A C 1
ATOM 803 O O . ALA A 1 102 ? -11.641 5.664 -13.07 1 98.12 102 ALA A O 1
ATOM 804 N N . ARG A 1 103 ? -10.375 6.188 -11.336 1 98.62 103 ARG A N 1
ATOM 805 C CA . ARG A 1 103 ? -9.836 7.43 -11.875 1 98.62 103 ARG A CA 1
ATOM 806 C C . ARG A 1 103 ? -8.32 7.477 -11.734 1 98.62 103 ARG A C 1
ATOM 808 O O . ARG A 1 103 ? -7.754 6.863 -10.828 1 98.62 103 ARG A O 1
ATOM 815 N N . SER A 1 104 ? -7.723 8.117 -12.656 1 98.62 104 SER A N 1
ATOM 816 C CA . SER A 1 104 ? -6.312 8.492 -12.57 1 98.62 104 SER A CA 1
ATOM 817 C C . SER A 1 104 ? -6.141 10 -12.516 1 98.62 104 SER A C 1
ATOM 819 O O . SER A 1 104 ? -6.84 10.734 -13.219 1 98.62 104 SER A O 1
ATOM 821 N N . VAL A 1 105 ? -5.277 10.5 -11.656 1 98.69 105 VAL A N 1
ATOM 822 C CA . VAL A 1 105 ? -5.039 11.93 -11.492 1 98.69 105 VAL A CA 1
ATOM 823 C C . VAL A 1 105 ? -3.559 12.234 -11.719 1 98.69 105 VAL A C 1
ATOM 825 O O . VAL A 1 105 ? -2.688 11.531 -11.211 1 98.69 105 VAL A O 1
ATOM 828 N N . LYS A 1 106 ? -3.242 13.219 -12.492 1 98.56 106 LYS A N 1
ATOM 829 C CA . LYS A 1 106 ? -1.924 13.844 -12.578 1 98.56 106 LYS A CA 1
ATOM 830 C C . LYS A 1 106 ? -1.976 15.305 -12.148 1 98.56 106 LYS A C 1
ATOM 832 O O . LYS A 1 106 ? -2.773 16.078 -12.672 1 98.56 106 LYS A O 1
ATOM 837 N N . ALA A 1 107 ? -1.236 15.609 -11.188 1 97.94 107 ALA A N 1
ATOM 838 C CA . ALA A 1 107 ? -1.074 17.016 -10.828 1 97.94 107 ALA A CA 1
ATOM 839 C C . ALA A 1 107 ? 0.142 17.625 -11.516 1 97.94 107 ALA A C 1
ATOM 841 O O . ALA A 1 107 ? 1.237 17.062 -11.469 1 97.94 107 ALA A O 1
ATOM 842 N N . VAL A 1 108 ? -0.069 18.75 -12.117 1 97.31 108 VAL A N 1
ATOM 843 C CA . VAL A 1 108 ? 0.959 19.359 -12.953 1 97.31 108 VAL A CA 1
ATOM 844 C C . VAL A 1 108 ? 1.216 20.797 -12.5 1 97.31 108 VAL A C 1
ATOM 846 O O . VAL A 1 108 ? 0.277 21.531 -12.188 1 97.31 108 VAL A O 1
ATOM 849 N N . GLN A 1 109 ? 2.408 21.109 -12.398 1 93.88 109 GLN A N 1
ATOM 850 C CA . GLN A 1 109 ? 2.877 22.469 -12.141 1 93.88 109 GLN A CA 1
ATOM 851 C C . GLN A 1 109 ? 4.027 22.828 -13.07 1 93.88 109 GLN A C 1
ATOM 853 O O . GLN A 1 109 ? 4.988 22.078 -13.211 1 93.88 109 GLN A O 1
ATOM 858 N N . SER A 1 110 ? 3.963 23.984 -13.75 1 92.44 110 SER A N 1
ATOM 859 C CA . SER A 1 110 ? 4.988 24.484 -14.664 1 92.44 110 SER A CA 1
ATOM 860 C C . SER A 1 110 ? 5.383 23.422 -15.688 1 92.44 110 SER A C 1
ATOM 862 O O . SER A 1 110 ? 6.57 23.203 -15.93 1 92.44 110 SER A O 1
ATOM 864 N N . GLY A 1 111 ? 4.402 22.656 -16.094 1 92.81 111 GLY A N 1
ATOM 865 C CA . GLY A 1 111 ? 4.594 21.703 -17.172 1 92.81 111 GLY A CA 1
ATOM 866 C C . GLY A 1 111 ? 5.133 20.359 -16.688 1 92.81 111 GLY A C 1
ATOM 867 O O . GLY A 1 111 ? 5.273 19.438 -17.484 1 92.81 111 GLY A O 1
ATOM 868 N N . ALA A 1 112 ? 5.379 20.25 -15.398 1 95 112 ALA A N 1
ATOM 869 C CA . ALA A 1 112 ? 5.926 19 -14.859 1 95 112 ALA A CA 1
ATOM 870 C C . ALA A 1 112 ? 4.902 18.297 -13.977 1 95 112 ALA A C 1
ATOM 872 O O . ALA A 1 112 ? 4.176 18.938 -13.219 1 95 112 ALA A O 1
ATOM 873 N N . VAL A 1 113 ? 4.863 17 -14.148 1 97.62 113 VAL A N 1
ATOM 874 C CA . VAL A 1 113 ? 4.039 16.203 -13.234 1 97.62 113 VAL A CA 1
ATOM 875 C C . VAL A 1 113 ? 4.699 16.156 -11.859 1 97.62 113 VAL A C 1
ATOM 877 O O . VAL A 1 113 ? 5.844 15.711 -11.727 1 97.62 113 VAL A O 1
ATOM 880 N N . VAL A 1 114 ? 3.98 16.609 -10.867 1 96.69 114 VAL A N 1
ATOM 881 C CA . VAL A 1 114 ? 4.582 16.656 -9.539 1 96.69 114 VAL A CA 1
ATOM 882 C C . VAL A 1 114 ? 3.967 15.578 -8.648 1 96.69 114 VAL A C 1
ATOM 884 O O . VAL A 1 114 ? 4.508 15.258 -7.586 1 96.69 114 VAL A O 1
ATOM 887 N N . PHE A 1 115 ? 2.861 15.078 -9.055 1 97.81 115 PHE A N 1
ATOM 888 C CA . PHE A 1 115 ? 2.105 14.117 -8.258 1 97.81 115 PHE A CA 1
ATOM 889 C C . PHE A 1 115 ? 1.206 13.266 -9.141 1 97.81 115 PHE A C 1
ATOM 891 O O . PHE A 1 115 ? 0.633 13.766 -10.117 1 97.81 115 PHE A O 1
ATOM 898 N N . THR A 1 116 ? 1.091 11.93 -8.875 1 98.81 116 THR A N 1
ATOM 899 C CA . THR A 1 116 ? 0.145 11.047 -9.547 1 98.81 116 THR A CA 1
ATOM 900 C C . THR A 1 116 ? -0.66 10.242 -8.531 1 98.81 116 THR A C 1
ATOM 902 O O . THR A 1 116 ? -0.178 9.969 -7.43 1 98.81 116 THR A O 1
ATOM 905 N N . MET A 1 117 ? -1.855 9.906 -8.93 1 98.81 117 MET A N 1
ATOM 906 C CA . MET A 1 117 ? -2.709 9.102 -8.062 1 98.81 117 MET A CA 1
ATOM 907 C C . MET A 1 117 ? -3.682 8.258 -8.883 1 98.81 117 MET A C 1
ATOM 909 O O . MET A 1 117 ? -4.219 8.727 -9.883 1 98.81 117 MET A O 1
ATOM 913 N N . GLN A 1 118 ? -3.822 7.062 -8.469 1 98.75 118 GLN A N 1
ATOM 914 C CA . GLN A 1 118 ? -4.934 6.219 -8.898 1 98.75 118 GLN A CA 1
ATOM 915 C C . GLN A 1 118 ? -5.895 5.949 -7.746 1 98.75 118 GLN A C 1
ATOM 917 O O . GLN A 1 118 ? -5.469 5.762 -6.605 1 98.75 118 GLN A O 1
ATOM 922 N N . VAL A 1 119 ? -7.152 5.977 -8.07 1 98.69 119 VAL A N 1
ATOM 923 C CA . VAL A 1 119 ? -8.156 5.793 -7.023 1 98.69 119 VAL A CA 1
ATOM 924 C C . VAL A 1 119 ? -9.273 4.887 -7.531 1 98.69 119 VAL A C 1
ATOM 926 O O . VAL A 1 119 ? -9.602 4.902 -8.719 1 98.69 119 VAL A O 1
ATOM 929 N N . SER A 1 120 ? -9.781 4.105 -6.684 1 98.75 120 SER A N 1
ATOM 930 C CA . SER A 1 120 ? -10.898 3.211 -6.973 1 98.75 120 SER A CA 1
ATOM 931 C C . SER A 1 120 ? -12.07 3.473 -6.039 1 98.75 120 SER A C 1
ATOM 933 O O . SER A 1 120 ? -11.883 3.727 -4.848 1 98.75 120 SER A O 1
ATOM 935 N N . PHE A 1 121 ? -13.281 3.5 -6.578 1 98.12 121 PHE A N 1
ATOM 936 C CA . PHE A 1 121 ? -14.539 3.689 -5.879 1 98.12 121 PHE A CA 1
ATOM 937 C C . PHE A 1 121 ? -15.414 2.445 -5.988 1 98.12 121 PHE A C 1
ATOM 939 O O . PHE A 1 121 ? -15.297 1.681 -6.949 1 98.12 121 PHE A O 1
ATOM 946 N N . LYS A 1 122 ? -16.219 2.295 -5.023 1 96.62 122 LYS A N 1
ATOM 947 C CA . LYS A 1 122 ? -17.094 1.12 -5.023 1 96.62 122 LYS A CA 1
ATOM 948 C C . LYS A 1 122 ? -18.469 1.456 -4.457 1 96.62 122 LYS A C 1
ATOM 950 O O . LYS A 1 122 ? -18.594 2.283 -3.551 1 96.62 122 LYS A O 1
ATOM 955 N N . GLN A 1 123 ? -19.453 0.776 -5.016 1 94.62 123 GLN A N 1
ATOM 956 C CA . GLN A 1 123 ? -20.781 0.817 -4.406 1 94.62 123 GLN A CA 1
ATOM 957 C C . GLN A 1 123 ? -20.781 0.136 -3.043 1 94.62 123 GLN A C 1
ATOM 959 O O . GLN A 1 123 ? -20.125 -0.887 -2.854 1 94.62 123 GLN A O 1
ATOM 964 N N . GLU A 1 124 ? -21.531 0.68 -2.234 1 88.06 124 GLU A N 1
ATOM 965 C CA . GLU A 1 124 ? -21.609 0.124 -0.886 1 88.06 124 GLU A CA 1
ATOM 966 C C . GLU A 1 124 ? -22.219 -1.279 -0.901 1 88.06 124 GLU A C 1
ATOM 968 O O . GLU A 1 124 ? -23.156 -1.546 -1.637 1 88.06 124 GLU A O 1
ATOM 973 N N . GLU A 1 125 ? -21.547 -2.182 -0.196 1 84.19 125 GLU A N 1
ATOM 974 C CA . GLU A 1 125 ? -22.094 -3.504 0.084 1 84.19 125 GLU A CA 1
ATOM 975 C C . GLU A 1 125 ? -22.25 -3.729 1.585 1 84.19 125 GLU A C 1
ATOM 977 O O . GLU A 1 125 ? -21.438 -3.262 2.379 1 84.19 125 GLU A O 1
ATOM 982 N N . THR A 1 126 ? -23.391 -4.223 2.012 1 75.38 126 THR A N 1
ATOM 983 C CA . THR A 1 126 ? -23.766 -4.223 3.422 1 75.38 126 THR A CA 1
ATOM 984 C C . THR A 1 126 ? -23.328 -5.527 4.094 1 75.38 126 THR A C 1
ATOM 986 O O . THR A 1 126 ? -23.891 -5.906 5.129 1 75.38 126 THR A O 1
ATOM 989 N N . THR A 1 127 ? -22.297 -6.121 3.631 1 78.62 127 THR A N 1
ATOM 990 C CA . THR A 1 127 ? -21.891 -7.293 4.395 1 78.62 127 THR A CA 1
ATOM 991 C C . THR A 1 127 ? -21.109 -6.879 5.645 1 78.62 127 THR A C 1
ATOM 993 O O . THR A 1 127 ? -20.391 -5.883 5.629 1 78.62 127 THR A O 1
ATOM 996 N N . SER A 1 128 ? -21.312 -7.539 6.684 1 82.19 128 SER A N 1
ATOM 997 C CA . SER A 1 128 ? -20.719 -7.227 7.984 1 82.19 128 SER A CA 1
ATOM 998 C C . SER A 1 128 ? -19.219 -7.484 7.988 1 82.19 128 SER A C 1
ATOM 1000 O O . SER A 1 128 ? -18.719 -8.258 7.168 1 82.19 128 SER A O 1
ATOM 1002 N N . THR A 1 129 ? -18.562 -6.773 8.906 1 88.44 129 THR A N 1
ATOM 1003 C CA . THR A 1 129 ? -17.156 -7.016 9.148 1 88.44 129 THR A CA 1
ATOM 1004 C C . THR A 1 129 ? -16.938 -8.367 9.828 1 88.44 129 THR A C 1
ATOM 1006 O O . THR A 1 129 ? -17.516 -8.625 10.891 1 88.44 129 THR A O 1
ATOM 1009 N N . VAL A 1 130 ? -16.156 -9.172 9.242 1 91.56 130 VAL A N 1
ATOM 1010 C CA . VAL A 1 130 ? -15.883 -10.508 9.766 1 91.56 130 VAL A CA 1
ATOM 1011 C C . VAL A 1 130 ? -14.57 -10.492 10.555 1 91.56 130 VAL A C 1
ATOM 1013 O O . VAL A 1 130 ? -14.422 -11.219 11.539 1 91.56 130 VAL A O 1
ATOM 1016 N N . HIS A 1 131 ? -13.711 -9.695 10.109 1 96.44 131 HIS A N 1
ATOM 1017 C CA . HIS A 1 131 ? -12.391 -9.633 10.727 1 96.44 131 HIS A CA 1
ATOM 1018 C C . HIS A 1 131 ? -11.781 -8.25 10.586 1 96.44 131 HIS A C 1
ATOM 1020 O O . HIS A 1 131 ? -11.898 -7.621 9.531 1 96.44 131 HIS A O 1
ATOM 1026 N N . GLN A 1 132 ? -11.156 -7.777 11.578 1 98.06 132 GLN A N 1
ATOM 1027 C CA . GLN A 1 132 ? -10.305 -6.594 11.562 1 98.06 132 GLN A CA 1
ATOM 1028 C C . GLN A 1 132 ? -9.211 -6.684 12.625 1 98.06 132 GLN A C 1
ATOM 1030 O O . GLN A 1 132 ? -9.383 -7.367 13.641 1 98.06 132 GLN A O 1
ATOM 1035 N N . LEU A 1 133 ? -8.109 -6.023 12.438 1 97.75 133 LEU A N 1
ATOM 1036 C CA . LEU A 1 133 ? -7.105 -5.926 13.492 1 97.75 133 LEU A CA 1
ATOM 1037 C C . LEU A 1 133 ? -7.656 -5.18 14.695 1 97.75 133 LEU A C 1
ATOM 1039 O O . LEU A 1 133 ? -8.336 -4.16 14.547 1 97.75 133 LEU A O 1
ATOM 1043 N N . PRO A 1 134 ? -7.367 -5.676 15.82 1 97.56 134 PRO A N 1
ATOM 1044 C CA . PRO A 1 134 ? -7.879 -5.008 17.016 1 97.56 134 PRO A CA 1
ATOM 1045 C C . PRO A 1 134 ? -7.184 -3.674 17.297 1 97.56 134 PRO A C 1
ATOM 1047 O O . PRO A 1 134 ? -5.988 -3.529 17.031 1 97.56 134 PRO A O 1
ATOM 1050 N N . MET A 1 135 ? -7.969 -2.75 17.734 1 98.25 135 MET A N 1
ATOM 1051 C CA . MET A 1 135 ? -7.41 -1.483 18.188 1 98.25 135 MET A CA 1
ATOM 1052 C C . MET A 1 135 ? -6.48 -1.699 19.375 1 98.25 135 MET A C 1
ATOM 1054 O O . MET A 1 135 ? -6.832 -2.406 20.328 1 98.25 135 MET A O 1
ATOM 1058 N N . PRO A 1 136 ? -5.316 -1.126 19.391 1 97.88 136 PRO A N 1
ATOM 1059 C CA . PRO A 1 136 ? -4.441 -1.239 20.562 1 97.88 136 PRO A CA 1
ATOM 1060 C C . PRO A 1 136 ? -5.047 -0.614 21.828 1 97.88 136 PRO A C 1
ATOM 1062 O O . PRO A 1 136 ? -5.836 0.33 21.719 1 97.88 136 PRO A O 1
ATOM 1065 N N . GLU A 1 137 ? -4.617 -1.189 22.906 1 97.56 137 GLU A N 1
ATOM 1066 C CA . GLU A 1 137 ? -5.027 -0.614 24.188 1 97.56 137 GLU A CA 1
ATOM 1067 C C . GLU A 1 137 ? -4.133 0.561 24.578 1 97.56 137 GLU A C 1
ATOM 1069 O O . GLU A 1 137 ? -2.961 0.374 24.891 1 97.56 137 GLU A O 1
ATOM 1074 N N . VAL A 1 138 ? -4.715 1.721 24.516 1 97.69 138 VAL A N 1
ATOM 1075 C CA . VAL A 1 138 ? -3.99 2.941 24.844 1 97.69 138 VAL A CA 1
ATOM 1076 C C . VAL A 1 138 ? -4.879 3.859 25.688 1 97.69 138 VAL A C 1
ATOM 1078 O O . VAL A 1 138 ? -6.102 3.695 25.703 1 97.69 138 VAL A O 1
ATOM 1081 N N . PRO A 1 139 ? -4.281 4.832 26.391 1 96.94 139 PRO A N 1
ATOM 1082 C CA . PRO A 1 139 ? -5.109 5.785 27.141 1 96.94 139 PRO A CA 1
ATOM 1083 C C . PRO A 1 139 ? -6.035 6.594 26.234 1 96.94 139 PRO A C 1
ATOM 1085 O O . PRO A 1 139 ? -5.672 6.914 25.094 1 96.94 139 PRO A O 1
ATOM 1088 N N . HIS A 1 140 ? -7.168 6.891 26.766 1 96.06 140 HIS A N 1
ATOM 1089 C CA . HIS A 1 140 ? -8.109 7.754 26.062 1 96.06 140 HIS A CA 1
ATOM 1090 C C . HIS A 1 140 ? -7.539 9.156 25.859 1 96.06 140 HIS A C 1
ATOM 1092 O O . HIS A 1 140 ? -6.777 9.641 26.703 1 96.06 140 HIS A O 1
ATOM 1098 N N . PRO A 1 141 ? -7.902 9.812 24.828 1 96.25 141 PRO A N 1
ATOM 1099 C CA . PRO A 1 141 ? -7.34 11.141 24.578 1 96.25 141 PRO A CA 1
ATOM 1100 C C . PRO A 1 141 ? -7.645 12.125 25.688 1 96.25 141 PRO A C 1
ATOM 1102 O O . PRO A 1 141 ? -6.867 13.062 25.922 1 96.25 141 PRO A O 1
ATOM 1105 N N . ASP A 1 142 ? -8.68 11.992 26.406 1 94.75 142 ASP A N 1
ATOM 1106 C CA . ASP A 1 142 ? -9.047 12.898 27.484 1 94.75 142 ASP A CA 1
ATOM 1107 C C . ASP A 1 142 ? -7.961 12.938 28.547 1 94.75 142 ASP A C 1
ATOM 1109 O O . ASP A 1 142 ? -7.785 13.961 29.234 1 94.75 142 ASP A O 1
ATOM 1113 N N . GLY A 1 143 ? -7.25 11.922 28.703 1 94.19 143 GLY A N 1
ATOM 1114 C CA . GLY A 1 143 ? -6.207 11.852 29.719 1 94.19 143 GLY A CA 1
ATOM 1115 C C . GLY A 1 143 ? -4.836 12.234 29.188 1 94.19 143 GLY A C 1
ATOM 1116 O O . GLY A 1 143 ? -3.83 12.07 29.875 1 94.19 143 GLY A O 1
ATOM 1117 N N . LEU A 1 144 ? -4.777 12.758 28.016 1 96.56 144 LEU A N 1
ATOM 1118 C CA . LEU A 1 144 ? -3.5 13.039 27.375 1 96.56 144 LEU A CA 1
ATOM 1119 C C . LEU A 1 144 ? -3.354 14.531 27.078 1 96.56 144 LEU A C 1
ATOM 1121 O O . LEU A 1 144 ? -4.352 15.242 26.938 1 96.56 144 LEU A O 1
ATOM 1125 N N . GLN A 1 145 ? -2.125 14.984 27.031 1 95.44 145 GLN A N 1
ATOM 1126 C CA . GLN A 1 145 ? -1.812 16.359 26.672 1 95.44 145 GLN A CA 1
ATOM 1127 C C . GLN A 1 145 ? -1.776 16.547 25.156 1 95.44 145 GLN A C 1
ATOM 1129 O O . GLN A 1 145 ? -1.426 15.617 24.438 1 95.44 145 GLN A O 1
ATOM 1134 N N . THR A 1 146 ? -2.186 17.734 24.719 1 95.31 146 THR A N 1
ATOM 1135 C CA . THR A 1 146 ? -1.927 18.078 23.328 1 95.31 146 THR A CA 1
ATOM 1136 C C . THR A 1 146 ? -0.43 18.25 23.078 1 95.31 146 THR A C 1
ATOM 1138 O O . THR A 1 146 ? 0.353 18.359 24.031 1 95.31 146 THR A O 1
ATOM 1141 N N . MET A 1 147 ? -0.081 18.281 21.859 1 94 147 MET A N 1
ATOM 1142 C CA . MET A 1 147 ? 1.322 18.469 21.5 1 94 147 MET A CA 1
ATOM 1143 C C . MET A 1 147 ? 1.85 19.797 22.047 1 94 147 MET A C 1
ATOM 1145 O O . MET A 1 147 ? 2.963 19.859 22.578 1 94 147 MET A O 1
ATOM 1149 N N . THR A 1 148 ? 1.073 20.828 21.938 1 93.25 148 THR A N 1
ATOM 1150 C CA . THR A 1 148 ? 1.487 22.141 22.422 1 93.25 148 THR A CA 1
ATOM 1151 C C . THR A 1 148 ? 1.68 22.125 23.922 1 93.25 148 THR A C 1
ATOM 1153 O O . THR A 1 148 ? 2.66 22.672 24.438 1 93.25 148 THR A O 1
ATOM 1156 N N . GLU A 1 149 ? 0.767 21.516 24.625 1 94.81 149 GLU A N 1
ATOM 1157 C CA . GLU A 1 149 ? 0.892 21.406 26.078 1 94.81 149 GLU A CA 1
ATOM 1158 C C . GLU A 1 149 ? 2.148 20.625 26.469 1 94.81 149 GLU A C 1
ATOM 1160 O O . GLU A 1 149 ? 2.838 20.984 27.422 1 94.81 149 GLU A O 1
ATOM 1165 N N . MET A 1 150 ? 2.379 19.625 25.75 1 94.44 150 MET A N 1
ATOM 1166 C CA . MET A 1 150 ? 3.568 18.812 26 1 94.44 150 MET A CA 1
ATOM 1167 C C . MET A 1 150 ? 4.836 19.625 25.766 1 94.44 150 MET A C 1
ATOM 1169 O O . MET A 1 150 ? 5.77 19.578 26.562 1 94.44 150 MET A O 1
ATOM 1173 N N . LEU A 1 151 ? 4.902 20.359 24.672 1 93.81 151 LEU A N 1
ATOM 1174 C CA . LEU A 1 151 ? 6.051 21.203 24.359 1 93.81 151 LEU A CA 1
ATOM 1175 C C . LEU A 1 151 ? 6.258 22.25 25.453 1 93.81 151 LEU A C 1
ATOM 1177 O O . LEU A 1 151 ? 7.395 22.531 25.828 1 93.81 151 LEU A O 1
ATOM 1181 N N . ASP A 1 152 ? 5.191 22.781 25.953 1 95.31 152 ASP A N 1
ATOM 1182 C CA . ASP A 1 152 ? 5.262 23.75 27.047 1 95.31 152 ASP A CA 1
ATOM 1183 C C . ASP A 1 152 ? 5.914 23.125 28.281 1 95.31 152 ASP A C 1
ATOM 1185 O O . ASP A 1 152 ? 6.816 23.719 28.875 1 95.31 152 ASP A O 1
ATOM 1189 N N . ARG A 1 153 ? 5.426 21.984 28.547 1 95 153 ARG A N 1
ATOM 1190 C CA . ARG A 1 153 ? 5.957 21.281 29.719 1 95 153 ARG A CA 1
ATOM 1191 C C . ARG A 1 153 ? 7.445 21 29.547 1 95 153 ARG A C 1
ATOM 1193 O O . ARG A 1 153 ? 8.234 21.266 30.469 1 95 153 ARG A O 1
ATOM 1200 N N . LEU A 1 154 ? 7.852 20.484 28.391 1 93.12 154 LEU A N 1
ATOM 1201 C CA . LEU A 1 154 ? 9.25 20.156 28.125 1 93.12 154 LEU A CA 1
ATOM 1202 C C . LEU A 1 154 ? 10.125 21.406 28.156 1 93.12 154 LEU A C 1
ATOM 1204 O O . LEU A 1 154 ? 11.273 21.344 28.578 1 93.12 154 LEU A O 1
ATOM 1208 N N . HIS A 1 155 ? 9.562 22.469 27.656 1 94.44 155 HIS A N 1
ATOM 1209 C CA . HIS A 1 155 ? 10.281 23.734 27.656 1 94.44 155 HIS A CA 1
ATOM 1210 C C . HIS A 1 155 ? 10.539 24.219 29.078 1 94.44 155 HIS A C 1
ATOM 1212 O O . HIS A 1 155 ? 11.656 24.609 29.406 1 94.44 155 HIS A O 1
ATOM 1218 N N . VAL A 1 156 ? 9.547 24.188 29.906 1 95.81 156 VAL A N 1
ATOM 1219 C CA . VAL A 1 156 ? 9.656 24.609 31.312 1 95.81 156 VAL A CA 1
ATOM 1220 C C . VAL A 1 156 ? 10.688 23.734 32.031 1 95.81 156 VAL A C 1
ATOM 1222 O O . VAL A 1 156 ? 11.445 24.234 32.875 1 95.81 156 VAL A O 1
ATOM 1225 N N . GLN A 1 157 ? 10.797 22.5 31.656 1 95 157 GLN A N 1
ATOM 1226 C CA . GLN A 1 157 ? 11.719 21.547 32.281 1 95 157 GLN A CA 1
ATOM 1227 C C . GLN A 1 157 ? 13.109 21.641 31.641 1 95 157 GLN A C 1
ATOM 1229 O O . GLN A 1 157 ? 14 20.875 31.984 1 95 157 GLN A O 1
ATOM 1234 N N . LYS A 1 158 ? 13.266 22.5 30.625 1 94.12 158 LYS A N 1
ATOM 1235 C CA . LYS A 1 158 ? 14.531 22.719 29.922 1 94.12 158 LYS A CA 1
ATOM 1236 C C . LYS A 1 158 ? 15.016 21.438 29.25 1 94.12 158 LYS A C 1
ATOM 1238 O O . LYS A 1 158 ? 16.203 21.141 29.25 1 94.12 158 LYS A O 1
ATOM 1243 N N . ARG A 1 159 ? 14.039 20.719 28.703 1 90.94 159 ARG A N 1
ATOM 1244 C CA . ARG A 1 159 ? 14.359 19.453 28.031 1 90.94 159 ARG A CA 1
ATOM 1245 C C . ARG A 1 159 ? 14.359 19.625 26.516 1 90.94 159 ARG A C 1
ATOM 1247 O O . ARG A 1 159 ? 14.664 18.672 25.797 1 90.94 159 ARG A O 1
ATOM 1254 N N . ILE A 1 160 ? 13.969 20.719 26.047 1 87.81 160 ILE A N 1
ATOM 1255 C CA . ILE A 1 160 ? 14.039 21.016 24.625 1 87.81 160 ILE A CA 1
ATOM 1256 C C . ILE A 1 160 ? 14.602 22.422 24.422 1 87.81 160 ILE A C 1
ATOM 1258 O O . ILE A 1 160 ? 14.484 23.281 25.297 1 87.81 160 ILE A O 1
ATOM 1262 N N . SER A 1 161 ? 15.211 22.656 23.344 1 87.62 161 SER A N 1
ATOM 1263 C CA . SER A 1 161 ? 15.781 23.969 23.031 1 87.62 161 SER A CA 1
ATOM 1264 C C . SER A 1 161 ? 14.695 24.984 22.734 1 87.62 161 SER A C 1
ATOM 1266 O O . SER A 1 161 ? 13.562 24.625 22.422 1 87.62 161 SER A O 1
ATOM 1268 N N . GLU A 1 162 ? 15.094 26.219 22.812 1 91 162 GLU A N 1
ATOM 1269 C CA . GLU A 1 162 ? 14.18 27.312 22.469 1 91 162 GLU A CA 1
ATOM 1270 C C . GLU A 1 162 ? 13.727 27.203 21.016 1 91 162 GLU A C 1
ATOM 1272 O O . GLU A 1 162 ? 12.562 27.453 20.703 1 91 162 GLU A O 1
ATOM 1277 N N . ILE A 1 163 ? 14.609 26.812 20.234 1 85.31 163 ILE A N 1
ATOM 1278 C CA . ILE A 1 163 ? 14.328 26.703 18.812 1 85.31 163 ILE A CA 1
ATOM 1279 C C . ILE A 1 163 ? 13.32 25.578 18.562 1 85.31 163 ILE A C 1
ATOM 1281 O O . ILE A 1 163 ? 12.336 25.766 17.844 1 85.31 163 ILE A O 1
ATOM 1285 N N . ASP A 1 164 ? 13.523 24.469 19.203 1 84.62 164 ASP A N 1
ATOM 1286 C CA . ASP A 1 164 ? 12.617 23.344 19.047 1 84.62 164 ASP A CA 1
ATOM 1287 C C . ASP A 1 164 ? 11.234 23.656 19.609 1 84.62 164 ASP A C 1
ATOM 1289 O O . ASP A 1 164 ? 10.219 23.266 19.016 1 84.62 164 ASP A O 1
ATOM 1293 N N . TYR A 1 165 ? 11.281 24.344 20.672 1 90.12 165 TYR A N 1
ATOM 1294 C CA . TYR A 1 165 ? 10.016 24.75 21.281 1 90.12 165 TYR A CA 1
ATOM 1295 C C . TYR A 1 165 ? 9.242 25.672 20.359 1 90.12 165 TYR A C 1
ATOM 1297 O O . TYR A 1 165 ? 8.062 25.438 20.078 1 90.12 165 TYR A O 1
ATOM 1305 N N . SER A 1 166 ? 9.914 26.719 19.875 1 90 166 SER A N 1
ATOM 1306 C CA . SER A 1 166 ? 9.266 27.719 19.031 1 90 166 SER A CA 1
ATOM 1307 C C . SER A 1 166 ? 8.758 27.094 17.734 1 90 166 SER A C 1
ATOM 1309 O O . SER A 1 166 ? 7.609 27.312 17.328 1 90 166 SER A O 1
ATOM 1311 N N . TYR A 1 167 ? 9.555 26.266 17.141 1 84.06 167 TYR A N 1
ATOM 1312 C CA . TYR A 1 167 ? 9.195 25.641 15.883 1 84.06 167 TYR A CA 1
ATOM 1313 C C . TYR A 1 167 ? 8.07 24.625 16.078 1 84.06 167 TYR A C 1
ATOM 1315 O O . TYR A 1 167 ? 7.125 24.578 15.289 1 84.06 167 TYR A O 1
ATOM 1323 N N . GLY A 1 168 ? 8.227 23.844 17.078 1 87.19 168 GLY A N 1
ATOM 1324 C CA . GLY A 1 168 ? 7.219 22.828 17.375 1 87.19 168 GLY A CA 1
ATOM 1325 C C . GLY A 1 168 ? 5.852 23.422 17.656 1 87.19 168 GLY A C 1
ATOM 1326 O O . GLY A 1 168 ? 4.844 22.969 17.109 1 87.19 168 GLY A O 1
ATOM 1327 N N . THR A 1 169 ? 5.867 24.406 18.531 1 89.75 169 THR A N 1
ATOM 1328 C CA . THR A 1 169 ? 4.609 25.047 18.906 1 89.75 169 THR A CA 1
ATOM 1329 C C . THR A 1 169 ? 3.955 25.703 17.688 1 89.75 169 THR A C 1
ATOM 1331 O O . THR A 1 169 ? 2.75 25.562 17.469 1 89.75 169 THR A O 1
ATOM 1334 N N . ALA A 1 170 ? 4.762 26.344 16.906 1 86.5 170 ALA A N 1
ATOM 1335 C CA . ALA A 1 170 ? 4.238 26.969 15.695 1 86.5 170 ALA A CA 1
ATOM 1336 C C . ALA A 1 170 ? 3.641 25.938 14.75 1 86.5 170 ALA A C 1
ATOM 1338 O O . ALA A 1 170 ? 2.568 26.141 14.18 1 86.5 170 ALA A O 1
ATOM 1339 N N . TRP A 1 171 ? 4.277 24.812 14.648 1 84.75 171 TRP A N 1
ATOM 1340 C CA . TRP A 1 171 ? 3.836 23.766 13.75 1 84.75 171 TRP A CA 1
ATOM 1341 C C . TRP A 1 171 ? 2.498 23.188 14.203 1 84.75 171 TRP A C 1
ATOM 1343 O O . TRP A 1 171 ? 1.543 23.125 13.422 1 84.75 171 TRP A O 1
ATOM 1353 N N . TYR A 1 172 ? 2.41 22.828 15.438 1 88.12 172 TYR A N 1
ATOM 1354 C CA . TYR A 1 172 ? 1.229 22.109 15.914 1 88.12 172 TYR A CA 1
ATOM 1355 C C . TYR A 1 172 ? 0.051 23.062 16.094 1 88.12 172 TYR A C 1
ATOM 1357 O O . TYR A 1 172 ? -1.106 22.656 15.945 1 88.12 172 TYR A O 1
ATOM 1365 N N . ASP A 1 173 ? 0.353 24.328 16.344 1 85.5 173 ASP A N 1
ATOM 1366 C CA . ASP A 1 173 ? -0.716 25.328 16.406 1 85.5 173 ASP A CA 1
ATOM 1367 C C . ASP A 1 173 ? -1.343 25.562 15.031 1 85.5 173 ASP A C 1
ATOM 1369 O O . ASP A 1 173 ? -2.559 25.719 14.922 1 85.5 173 ASP A O 1
ATOM 1373 N N . ALA A 1 174 ? -0.529 25.516 14.078 1 83.44 174 ALA A N 1
ATOM 1374 C CA . ALA A 1 174 ? -1 25.797 12.727 1 83.44 174 ALA A CA 1
ATOM 1375 C C . ALA A 1 174 ? -1.614 24.562 12.086 1 83.44 174 ALA A C 1
ATOM 1377 O O . ALA A 1 174 ? -2.391 24.656 11.133 1 83.44 174 ALA A O 1
ATOM 1378 N N . PHE A 1 175 ? -1.246 23.406 12.57 1 85.81 175 PHE A N 1
ATOM 1379 C CA . PHE A 1 175 ? -1.802 22.156 12.039 1 85.81 175 PHE A CA 1
ATOM 1380 C C . PHE A 1 175 ? -3.299 22.078 12.312 1 85.81 175 PHE A C 1
ATOM 1382 O O . PHE A 1 175 ? -3.754 22.375 13.414 1 85.81 175 PHE A O 1
ATOM 1389 N N . PRO A 1 176 ? -4.09 21.703 11.336 1 88 176 PRO A N 1
ATOM 1390 C CA . PRO A 1 176 ? -5.543 21.812 11.461 1 88 176 PRO A CA 1
ATOM 1391 C C . PRO A 1 176 ? -6.148 20.703 12.312 1 88 176 PRO A C 1
ATOM 1393 O O . PRO A 1 176 ? -7.375 20.609 12.438 1 88 176 PRO A O 1
ATOM 1396 N N . ALA A 1 177 ? -5.32 19.938 12.969 1 92.69 177 ALA A N 1
ATOM 1397 C CA . ALA A 1 177 ? -5.824 18.844 13.805 1 92.69 177 ALA A CA 1
ATOM 1398 C C . ALA A 1 177 ? -5.223 18.906 15.203 1 92.69 177 ALA A C 1
ATOM 1400 O O . ALA A 1 177 ? -4.074 19.328 15.375 1 92.69 177 ALA A O 1
ATOM 1401 N N . ILE A 1 178 ? -6.059 18.531 16.172 1 95.06 178 ILE A N 1
ATOM 1402 C CA . ILE A 1 178 ? -5.535 18.281 17.516 1 95.06 178 ILE A CA 1
ATOM 1403 C C . ILE A 1 178 ? -4.77 16.953 17.531 1 95.06 178 ILE A C 1
ATOM 1405 O O . ILE A 1 178 ? -5.25 15.953 16.984 1 95.06 178 ILE A O 1
ATOM 1409 N N . THR A 1 179 ? -3.607 17.031 18.031 1 96.06 179 THR A N 1
ATOM 1410 C CA . THR A 1 179 ? -2.756 15.844 18.109 1 96.06 179 THR A CA 1
ATOM 1411 C C . THR A 1 179 ? -2.336 15.562 19.547 1 96.06 179 THR A C 1
ATOM 1413 O O . THR A 1 179 ? -1.859 16.453 20.25 1 96.06 179 THR A O 1
ATOM 1416 N N . LYS A 1 180 ? -2.527 14.367 20.016 1 97.06 180 LYS A N 1
ATOM 1417 C CA . LYS A 1 180 ? -2.082 13.922 21.344 1 97.06 180 LYS A CA 1
ATOM 1418 C C . LYS A 1 180 ? -1.268 12.641 21.234 1 97.06 180 LYS A C 1
ATOM 1420 O O . LYS A 1 180 ? -1.772 11.609 20.781 1 97.06 180 LYS A O 1
ATOM 1425 N N . LEU A 1 181 ? -0.043 12.695 21.688 1 96.38 181 LEU A N 1
ATOM 1426 C CA . LEU A 1 181 ? 0.828 11.523 21.672 1 96.38 181 LEU A CA 1
ATOM 1427 C C . LEU A 1 181 ? 0.564 10.633 22.875 1 96.38 181 LEU A C 1
ATOM 1429 O O . LEU A 1 181 ? 0.435 11.125 24 1 96.38 181 LEU A O 1
ATOM 1433 N N . VAL A 1 182 ? 0.523 9.344 22.625 1 96.94 182 VAL A N 1
ATOM 1434 C CA . VAL A 1 182 ? 0.364 8.391 23.719 1 96.94 182 VAL A CA 1
ATOM 1435 C C . VAL A 1 182 ? 1.688 8.227 24.453 1 96.94 182 VAL A C 1
ATOM 1437 O O . VAL A 1 182 ? 1.712 8.141 25.688 1 96.94 182 VAL A O 1
ATOM 1440 N N . GLU A 1 183 ? 2.822 8.172 23.703 1 93.69 183 GLU A N 1
ATOM 1441 C CA . GLU A 1 183 ? 4.168 8.078 24.266 1 93.69 183 GLU A CA 1
ATOM 1442 C C . GLU A 1 183 ? 4.926 9.391 24.094 1 93.69 183 GLU A C 1
ATOM 1444 O O . GLU A 1 183 ? 5.797 9.508 23.234 1 93.69 183 GLU A O 1
ATOM 1449 N N . PRO A 1 184 ? 4.738 10.312 24.984 1 89.5 184 PRO A N 1
ATOM 1450 C CA . PRO A 1 184 ? 5.273 11.656 24.797 1 89.5 184 PRO A CA 1
ATOM 1451 C C . PRO A 1 184 ? 6.801 11.695 24.797 1 89.5 184 PRO A C 1
ATOM 1453 O O . PRO A 1 184 ? 7.406 12.562 24.172 1 89.5 184 PRO A O 1
ATOM 1456 N N . GLU A 1 185 ? 7.434 10.773 25.453 1 87.94 185 GLU A N 1
ATOM 1457 C CA . GLU A 1 185 ? 8.891 10.758 25.547 1 87.94 185 GLU A CA 1
ATOM 1458 C C . GLU A 1 185 ? 9.531 10.578 24.172 1 87.94 185 GLU A C 1
ATOM 1460 O O . GLU A 1 185 ? 10.688 10.953 23.969 1 87.94 185 GLU A O 1
ATOM 1465 N N . GLN A 1 186 ? 8.781 10.062 23.25 1 90.44 186 GLN A N 1
ATOM 1466 C CA . GLN A 1 186 ? 9.305 9.805 21.906 1 90.44 186 GLN A CA 1
ATOM 1467 C C . GLN A 1 186 ? 9.562 11.102 21.156 1 90.44 186 GLN A C 1
ATOM 1469 O O . GLN A 1 186 ? 10.281 11.117 20.156 1 90.44 186 GLN A O 1
ATOM 1474 N N . LEU A 1 187 ? 8.945 12.141 21.594 1 87.25 187 LEU A N 1
ATOM 1475 C CA . LEU A 1 187 ? 9.109 13.43 20.938 1 87.25 187 LEU A CA 1
ATOM 1476 C C . LEU A 1 187 ? 10.547 13.93 21.078 1 87.25 187 LEU A C 1
ATOM 1478 O O . LEU A 1 187 ? 11.055 14.625 20.203 1 87.25 187 LEU A O 1
ATOM 1482 N N . LEU A 1 188 ? 11.273 13.523 22.141 1 86.88 188 LEU A N 1
ATOM 1483 C CA . LEU A 1 188 ? 12.594 14.055 22.469 1 86.88 188 LEU A CA 1
ATOM 1484 C C . LEU A 1 188 ? 13.672 13.367 21.625 1 86.88 188 LEU A C 1
ATOM 1486 O O . LEU A 1 188 ? 14.766 13.914 21.453 1 86.88 188 LEU A O 1
ATOM 1490 N N . LEU A 1 189 ? 13.406 12.203 21.125 1 89.31 189 LEU A N 1
ATOM 1491 C CA . LEU A 1 189 ? 14.336 11.422 20.312 1 89.31 189 LEU A CA 1
ATOM 1492 C C . LEU A 1 189 ? 15.688 11.305 21.016 1 89.31 189 LEU A C 1
ATOM 1494 O O . LEU A 1 189 ? 16.734 11.492 20.391 1 89.31 189 LEU A O 1
ATOM 1498 N N . LYS A 1 190 ? 15.711 11.023 22.328 1 89 190 LYS A N 1
ATOM 1499 C CA . LYS A 1 190 ? 16.922 10.945 23.141 1 89 190 LYS A CA 1
ATOM 1500 C C . LYS A 1 190 ? 17.469 9.516 23.172 1 89 190 LYS A C 1
ATOM 1502 O O . LYS A 1 190 ? 18.672 9.312 23.375 1 89 190 LYS A O 1
ATOM 1507 N N . GLU A 1 191 ? 16.547 8.57 23.016 1 90.81 191 GLU A N 1
ATOM 1508 C CA . GLU A 1 191 ? 16.922 7.168 23.016 1 90.81 191 GLU A CA 1
ATOM 1509 C C . GLU A 1 191 ? 16.234 6.398 21.906 1 90.81 191 GLU A C 1
ATOM 1511 O O . GLU A 1 191 ? 15.07 6.672 21.594 1 90.81 191 GLU A O 1
ATOM 1516 N N . SER A 1 192 ? 17.047 5.504 21.375 1 90.62 192 SER A N 1
ATOM 1517 C CA . SER A 1 192 ? 16.453 4.645 20.344 1 90.62 192 SER A CA 1
ATOM 1518 C C . SER A 1 192 ? 15.336 3.781 20.938 1 90.62 192 SER A C 1
ATOM 1520 O O . SER A 1 192 ? 15.438 3.309 22.062 1 90.62 192 SER A O 1
ATOM 1522 N N . SER A 1 193 ? 14.289 3.635 20.219 1 92.56 193 SER A N 1
ATOM 1523 C CA . SER A 1 193 ? 13.164 2.789 20.594 1 92.56 193 SER A CA 1
ATOM 1524 C C . SER A 1 193 ? 12.523 2.137 19.375 1 92.56 193 SER A C 1
ATOM 1526 O O . SER A 1 193 ? 12.852 2.48 18.234 1 92.56 193 SER A O 1
ATOM 1528 N N . TYR A 1 194 ? 11.734 1.045 19.656 1 95.5 194 TYR A N 1
ATOM 1529 C CA . TYR A 1 194 ? 10.992 0.442 18.562 1 95.5 194 TYR A CA 1
ATOM 1530 C C . TYR A 1 194 ? 10.148 1.484 17.828 1 95.5 194 TYR A C 1
ATOM 1532 O O . TYR A 1 194 ? 9.391 2.23 18.469 1 95.5 194 TYR A O 1
ATOM 1540 N N . PRO A 1 195 ? 10.281 1.579 16.562 1 97.38 195 PRO A N 1
ATOM 1541 C CA . PRO A 1 195 ? 9.703 2.701 15.82 1 97.38 195 PRO A CA 1
ATOM 1542 C C . PRO A 1 195 ? 8.203 2.549 15.602 1 97.38 195 PRO A C 1
ATOM 1544 O O . PRO A 1 195 ? 7.758 2.396 14.461 1 97.38 195 PRO A O 1
ATOM 1547 N N . ARG A 1 196 ? 7.516 2.645 16.656 1 98 196 ARG A N 1
ATOM 1548 C CA . ARG A 1 196 ? 6.055 2.633 16.672 1 98 196 ARG A CA 1
ATOM 1549 C C . ARG A 1 196 ? 5.508 3.762 17.531 1 98 196 ARG A C 1
ATOM 1551 O O . ARG A 1 196 ? 6.012 4.012 18.625 1 98 196 ARG A O 1
ATOM 1558 N N . ARG A 1 197 ? 4.48 4.449 16.984 1 97.44 197 ARG A N 1
ATOM 1559 C CA . ARG A 1 197 ? 3.822 5.551 17.672 1 97.44 197 ARG A CA 1
ATOM 1560 C C . ARG A 1 197 ? 2.311 5.359 17.703 1 97.44 197 ARG A C 1
ATOM 1562 O O . ARG A 1 197 ? 1.737 4.793 16.766 1 97.44 197 ARG A O 1
ATOM 1569 N N . HIS A 1 198 ? 1.746 5.773 18.797 1 98.19 198 HIS A N 1
ATOM 1570 C CA . HIS A 1 198 ? 0.3 5.93 18.906 1 98.19 198 HIS A CA 1
ATOM 1571 C C . HIS A 1 198 ? -0.084 7.383 19.141 1 98.19 198 HIS A C 1
ATOM 1573 O O . HIS A 1 198 ? 0.474 8.039 20.031 1 98.19 198 HIS A O 1
ATOM 1579 N N . LEU A 1 199 ? -0.984 7.848 18.344 1 97.31 199 LEU A N 1
ATOM 1580 C CA . LEU A 1 199 ? -1.451 9.211 18.562 1 97.31 199 LEU A CA 1
ATOM 1581 C C . LEU A 1 199 ? -2.949 9.328 18.312 1 97.31 199 LEU A C 1
ATOM 1583 O O . LEU A 1 199 ? -3.498 8.57 17.5 1 97.31 199 LEU A O 1
ATOM 1587 N N . TRP A 1 200 ? -3.545 10.156 19.016 1 97.94 200 TRP A N 1
ATOM 1588 C CA . TRP A 1 200 ? -4.918 10.57 18.75 1 97.94 200 TRP A CA 1
ATOM 1589 C C . TRP A 1 200 ? -4.949 11.828 17.891 1 97.94 200 TRP A C 1
ATOM 1591 O O . TRP A 1 200 ? -4.23 12.789 18.156 1 97.94 200 TRP A O 1
ATOM 1601 N N . LEU A 1 201 ? -5.754 11.797 16.875 1 96.75 201 LEU A N 1
ATOM 1602 C CA . LEU A 1 201 ? -5.926 12.922 15.969 1 96.75 201 LEU A CA 1
ATOM 1603 C C . LEU A 1 201 ? -7.398 13.289 15.828 1 96.75 201 LEU A C 1
ATOM 1605 O O . LEU A 1 201 ? -8.266 12.406 15.828 1 96.75 201 LEU A O 1
ATOM 1609 N N . LYS A 1 202 ? -7.598 14.531 15.672 1 94.56 202 LYS A N 1
ATOM 1610 C CA . LYS A 1 202 ? -8.938 15.039 15.383 1 94.56 202 LYS A CA 1
ATOM 1611 C C . LYS A 1 202 ? -8.875 16.406 14.703 1 94.56 202 LYS A C 1
ATOM 1613 O O . LYS A 1 202 ? -8.219 17.328 15.203 1 94.56 202 LYS A O 1
ATOM 1618 N N . ILE A 1 203 ? -9.539 16.516 13.578 1 94.06 203 ILE A N 1
ATOM 1619 C CA . ILE A 1 203 ? -9.633 17.828 12.969 1 94.06 203 ILE A CA 1
ATOM 1620 C C . ILE A 1 203 ? -10.289 18.812 13.945 1 94.06 203 ILE A C 1
ATOM 1622 O O . ILE A 1 203 ? -11.281 18.469 14.594 1 94.06 203 ILE A O 1
ATOM 1626 N N . LYS A 1 204 ? -9.758 20 14.117 1 92.31 204 LYS A N 1
ATOM 1627 C CA . LYS A 1 204 ? -10.18 20.984 15.109 1 92.31 204 LYS A CA 1
ATOM 1628 C C . LYS A 1 204 ? -11.609 21.438 14.844 1 92.31 204 LYS A C 1
ATOM 1630 O O . LYS A 1 204 ? -12.414 21.562 15.766 1 92.31 204 LYS A O 1
ATOM 1635 N N . GLU A 1 205 ? -11.953 21.625 13.57 1 91.44 205 GLU A N 1
ATOM 1636 C CA . GLU A 1 205 ? -13.242 22.203 13.211 1 91.44 205 GLU A CA 1
ATOM 1637 C C . GLU A 1 205 ? -14.25 21.125 12.859 1 91.44 205 GLU A C 1
ATOM 1639 O O . GLU A 1 205 ? -13.875 20.016 12.484 1 91.44 205 GLU A O 1
ATOM 1644 N N . HIS A 1 206 ? -15.469 21.484 12.961 1 90.62 206 HIS A N 1
ATOM 1645 C CA . HIS A 1 206 ? -16.547 20.547 12.664 1 90.62 206 HIS A CA 1
ATOM 1646 C C . HIS A 1 206 ? -16.703 20.328 11.164 1 90.62 206 HIS A C 1
ATOM 1648 O O . HIS A 1 206 ? -16.625 21.281 10.383 1 90.62 206 HIS A O 1
ATOM 1654 N N . ILE A 1 207 ? -16.797 19 10.883 1 88.31 207 ILE A N 1
ATOM 1655 C CA . ILE A 1 207 ? -17.109 18.578 9.516 1 88.31 207 ILE A CA 1
ATOM 1656 C C . ILE A 1 207 ? -18.531 18.031 9.453 1 88.31 207 ILE A C 1
ATOM 1658 O O . ILE A 1 207 ? -18.891 17.125 10.211 1 88.31 207 ILE A O 1
ATOM 1662 N N . GLY A 1 208 ? -19.422 18.578 8.773 1 82.88 208 GLY A N 1
ATOM 1663 C CA . GLY A 1 208 ? -20.828 18.219 8.711 1 82.88 208 GLY A CA 1
ATOM 1664 C C . GLY A 1 208 ? -21.062 16.719 8.539 1 82.88 208 GLY A C 1
ATOM 1665 O O . GLY A 1 208 ? -20.469 16.109 7.652 1 82.88 208 GLY A O 1
ATOM 1666 N N . GLU A 1 209 ? -21.891 16.125 9.414 1 82.56 209 GLU A N 1
ATOM 1667 C CA . GLU A 1 209 ? -22.188 14.695 9.391 1 82.56 209 GLU A CA 1
ATOM 1668 C C . GLU A 1 209 ? -22.938 14.312 8.117 1 82.56 209 GLU A C 1
ATOM 1670 O O . GLU A 1 209 ? -22.891 13.156 7.695 1 82.56 209 GLU A O 1
ATOM 1675 N N . GLU A 1 210 ? -23.484 15.258 7.5 1 86.62 210 GLU A N 1
ATOM 1676 C CA . GLU A 1 210 ? -24.344 15 6.348 1 86.62 210 GLU A CA 1
ATOM 1677 C C . GLU A 1 210 ? -23.547 14.977 5.055 1 86.62 210 GLU A C 1
ATOM 1679 O O . GLU A 1 210 ? -24.062 14.594 4 1 86.62 210 GLU A O 1
ATOM 1684 N N . LEU A 1 211 ? -22.312 15.352 5.238 1 89.25 211 LEU A N 1
ATOM 1685 C CA . LEU A 1 211 ? -21.5 15.383 4.031 1 89.25 211 LEU A CA 1
ATOM 1686 C C . LEU A 1 211 ? -21.219 13.969 3.523 1 89.25 211 LEU A C 1
ATOM 1688 O O . LEU A 1 211 ? -21.172 13.016 4.309 1 89.25 211 LEU A O 1
ATOM 1692 N N . HIS A 1 212 ? -21.125 13.906 2.24 1 92.5 212 HIS A N 1
ATOM 1693 C CA . HIS A 1 212 ? -20.828 12.633 1.601 1 92.5 212 HIS A CA 1
ATOM 1694 C C . HIS A 1 212 ? -19.531 12.031 2.139 1 92.5 212 HIS A C 1
ATOM 1696 O O . HIS A 1 212 ? -18.562 12.75 2.379 1 92.5 212 HIS A O 1
ATOM 1702 N N . GLN A 1 213 ? -19.469 10.727 2.242 1 94.94 213 GLN A N 1
ATOM 1703 C CA . GLN A 1 213 ? -18.328 10.008 2.83 1 94.94 213 GLN A CA 1
ATOM 1704 C C . GLN A 1 213 ? -17.031 10.312 2.088 1 94.94 213 GLN A C 1
ATOM 1706 O O . GLN A 1 213 ? -15.969 10.383 2.697 1 94.94 213 GLN A O 1
ATOM 1711 N N . ASN A 1 214 ? -17.125 10.477 0.828 1 95.81 214 ASN A N 1
ATOM 1712 C CA . ASN A 1 214 ? -15.906 10.773 0.08 1 95.81 214 ASN A CA 1
ATOM 1713 C C . ASN A 1 214 ? -15.258 12.07 0.552 1 95.81 214 ASN A C 1
ATOM 1715 O O . ASN A 1 214 ? -14.031 12.211 0.52 1 95.81 214 ASN A O 1
ATOM 1719 N N . ILE A 1 215 ? -16.031 13.008 1.048 1 93.06 215 ILE A N 1
ATOM 1720 C CA . ILE A 1 215 ? -15.508 14.258 1.575 1 93.06 215 ILE A CA 1
ATOM 1721 C C . ILE A 1 215 ? -14.781 13.992 2.895 1 93.06 215 ILE A C 1
ATOM 1723 O O . ILE A 1 215 ? -13.68 14.5 3.117 1 93.06 215 ILE A O 1
ATOM 1727 N N . HIS A 1 216 ? -15.375 13.242 3.725 1 94.06 216 HIS A N 1
ATOM 1728 C CA . HIS A 1 216 ? -14.719 12.852 4.969 1 94.06 216 HIS A CA 1
ATOM 1729 C C . HIS A 1 216 ? -13.398 12.141 4.695 1 94.06 216 HIS A C 1
ATOM 1731 O O . HIS A 1 216 ? -12.406 12.383 5.387 1 94.06 216 HIS A O 1
ATOM 1737 N N . LYS A 1 217 ? -13.445 11.328 3.686 1 96.69 217 LYS A N 1
ATOM 1738 C CA . LYS A 1 217 ? -12.242 10.57 3.332 1 96.69 217 LYS A CA 1
ATOM 1739 C C . LYS A 1 217 ? -11.156 11.492 2.779 1 96.69 217 LYS A C 1
ATOM 1741 O O . LYS A 1 217 ? -9.969 11.258 3 1 96.69 217 LYS A O 1
ATOM 1746 N N . CYS A 1 218 ? -11.539 12.578 2.076 1 96.31 218 CYS A N 1
ATOM 1747 C CA . CYS A 1 218 ? -10.57 13.586 1.656 1 96.31 218 CYS A CA 1
ATOM 1748 C C . CYS A 1 218 ? -9.883 14.211 2.861 1 96.31 218 CYS A C 1
ATOM 1750 O O . CYS A 1 218 ? -8.664 14.406 2.854 1 96.31 218 CYS A O 1
ATOM 1752 N N . CYS A 1 219 ? -10.656 14.461 3.873 1 94.94 219 CYS A N 1
ATOM 1753 C CA . CYS A 1 219 ? -10.117 15.062 5.09 1 94.94 219 CYS A CA 1
ATOM 1754 C C . CYS A 1 219 ? -9.227 14.078 5.84 1 94.94 219 CYS A C 1
ATOM 1756 O O . CYS A 1 219 ? -8.188 14.453 6.371 1 94.94 219 CYS A O 1
ATOM 1758 N N . LEU A 1 220 ? -9.641 12.867 5.848 1 96.19 220 LEU A N 1
ATOM 1759 C CA . LEU A 1 220 ? -8.875 11.844 6.547 1 96.19 220 LEU A CA 1
ATOM 1760 C C . LEU A 1 220 ? -7.523 11.617 5.875 1 96.19 220 LEU A C 1
ATOM 1762 O O . LEU A 1 220 ? -6.504 11.461 6.555 1 96.19 220 LEU A O 1
ATOM 1766 N N . VAL A 1 221 ? -7.508 11.562 4.574 1 96.94 221 VAL A N 1
ATOM 1767 C CA . VAL A 1 221 ? -6.254 11.344 3.859 1 96.94 221 VAL A CA 1
ATOM 1768 C C . VAL A 1 221 ? -5.305 12.516 4.102 1 96.94 221 VAL A C 1
ATOM 1770 O O . VAL A 1 221 ? -4.09 12.328 4.188 1 96.94 221 VAL A O 1
ATOM 1773 N N . TYR A 1 222 ? -5.855 13.734 4.246 1 93.88 222 TYR A N 1
ATOM 1774 C CA . TYR A 1 222 ? -5.074 14.898 4.66 1 93.88 222 TYR A CA 1
ATOM 1775 C C . TYR A 1 222 ? -4.324 14.617 5.957 1 93.88 222 TYR A C 1
ATOM 1777 O O . TYR A 1 222 ? -3.137 14.922 6.07 1 93.88 222 TYR A O 1
ATOM 1785 N N . LEU A 1 223 ? -4.988 13.977 6.887 1 94.44 223 LEU A N 1
ATOM 1786 C CA . LEU A 1 223 ? -4.414 13.688 8.195 1 94.44 223 LEU A CA 1
ATOM 1787 C C . LEU A 1 223 ? -3.459 12.5 8.117 1 94.44 223 LEU A C 1
ATOM 1789 O O . LEU A 1 223 ? -2.475 12.445 8.859 1 94.44 223 LEU A O 1
ATOM 1793 N N . SER A 1 224 ? -3.701 11.547 7.23 1 96.88 224 SER A N 1
ATOM 1794 C CA . SER A 1 224 ? -2.986 10.273 7.195 1 96.88 224 SER A CA 1
ATOM 1795 C C . SER A 1 224 ? -1.52 10.477 6.832 1 96.88 224 SER A C 1
ATOM 1797 O O . SER A 1 224 ? -0.671 9.648 7.172 1 96.88 224 SER A O 1
ATOM 1799 N N . ASP A 1 225 ? -1.199 11.547 6.215 1 95.19 225 ASP A N 1
ATOM 1800 C CA . ASP A 1 225 ? 0.162 11.82 5.766 1 95.19 225 ASP A CA 1
ATOM 1801 C C . ASP A 1 225 ? 1.017 12.359 6.91 1 95.19 225 ASP A C 1
ATOM 1803 O O . ASP A 1 225 ? 2.213 12.602 6.738 1 95.19 225 ASP A O 1
ATOM 1807 N N . SER A 1 226 ? 0.462 12.391 8.031 1 92.81 226 SER A N 1
ATOM 1808 C CA . SER A 1 226 ? 1.199 12.961 9.156 1 92.81 226 SER A CA 1
ATOM 1809 C C . SER A 1 226 ? 1.903 11.875 9.961 1 92.81 226 SER A C 1
ATOM 1811 O O . SER A 1 226 ? 1.382 10.773 10.109 1 92.81 226 SER A O 1
ATOM 1813 N N . PHE A 1 227 ? 3.139 12.078 10.367 1 93.69 227 PHE A N 1
ATOM 1814 C CA . PHE A 1 227 ? 3.879 11.398 11.422 1 93.69 227 PHE A CA 1
ATOM 1815 C C . PHE A 1 227 ? 4.473 10.086 10.906 1 93.69 227 PHE A C 1
ATOM 1817 O O . PHE A 1 227 ? 5.168 9.383 11.641 1 93.69 227 PHE A O 1
ATOM 1824 N N . LEU A 1 228 ? 4.262 9.672 9.672 1 96.88 228 LEU A N 1
ATOM 1825 C CA . LEU A 1 228 ? 4.762 8.398 9.172 1 96.88 228 LEU A CA 1
ATOM 1826 C C . LEU A 1 228 ? 6.289 8.383 9.148 1 96.88 228 LEU A C 1
ATOM 1828 O O . LEU A 1 228 ? 6.922 7.75 9.992 1 96.88 228 LEU A O 1
ATOM 1832 N N . LEU A 1 229 ? 6.898 9.242 8.359 1 94.75 229 LEU A N 1
ATOM 1833 C CA . LEU A 1 229 ? 8.352 9.219 8.219 1 94.75 229 LEU A CA 1
ATOM 1834 C C . LEU A 1 229 ? 9.031 9.695 9.5 1 94.75 229 LEU A C 1
ATOM 1836 O O . LEU A 1 229 ? 10.141 9.258 9.82 1 94.75 229 LEU A O 1
ATOM 1840 N N . GLN A 1 230 ? 8.359 10.523 10.273 1 92.81 230 GLN A N 1
ATOM 1841 C CA . GLN A 1 230 ? 8.914 10.984 11.539 1 92.81 230 GLN A CA 1
ATOM 1842 C C . GLN A 1 230 ? 9.07 9.828 12.523 1 92.81 230 GLN A C 1
ATOM 1844 O O . GLN A 1 230 ? 9.969 9.844 13.367 1 92.81 230 GLN A O 1
ATOM 1849 N N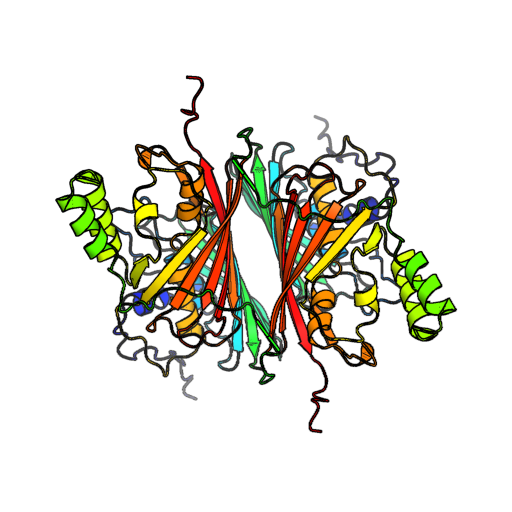 . THR A 1 231 ? 8.211 8.836 12.383 1 96.69 231 THR A N 1
ATOM 1850 C CA . THR A 1 231 ? 8.273 7.676 13.266 1 96.69 231 THR A CA 1
ATOM 1851 C C . THR A 1 231 ? 9.562 6.887 13.039 1 96.69 231 THR A C 1
ATOM 1853 O O . THR A 1 231 ? 10.102 6.293 13.969 1 96.69 231 THR A O 1
ATOM 1856 N N . ALA A 1 232 ? 10.102 6.957 11.859 1 96.06 232 ALA A N 1
ATOM 1857 C CA . ALA A 1 232 ? 11.344 6.258 11.547 1 96.06 232 ALA A CA 1
ATOM 1858 C C . ALA A 1 232 ? 12.523 6.859 12.312 1 96.06 232 ALA A C 1
ATOM 1860 O O . ALA A 1 232 ? 13.547 6.203 12.5 1 96.06 232 ALA A O 1
ATOM 1861 N N . LEU A 1 233 ? 12.414 8.062 12.781 1 93.5 233 LEU A N 1
ATOM 1862 C CA . LEU A 1 233 ? 13.492 8.734 13.5 1 93.5 233 LEU A CA 1
ATOM 1863 C C . LEU A 1 233 ? 13.758 8.047 14.836 1 93.5 233 LEU A C 1
ATOM 1865 O O . LEU A 1 233 ? 14.836 8.195 15.414 1 93.5 233 LEU A O 1
ATOM 1869 N N . LEU A 1 234 ? 12.773 7.336 15.32 1 94.75 234 LEU A N 1
ATOM 1870 C CA . LEU A 1 234 ? 12.914 6.648 16.609 1 94.75 234 LEU A CA 1
ATOM 1871 C C . LEU A 1 234 ? 14.062 5.648 16.562 1 94.75 234 LEU A C 1
ATOM 1873 O O . LEU A 1 234 ? 14.727 5.422 17.578 1 94.75 234 LEU A O 1
ATOM 1877 N N . CYS A 1 235 ? 14.328 5.168 15.312 1 92.62 235 CYS A N 1
ATOM 1878 C CA . CYS A 1 235 ? 15.391 4.188 15.133 1 92.62 235 CYS A CA 1
ATOM 1879 C C . CYS A 1 235 ? 16.75 4.871 15.07 1 92.62 235 CYS A C 1
ATOM 1881 O O . CYS A 1 235 ? 17.781 4.215 15.211 1 92.62 235 CYS A O 1
ATOM 1883 N N . LEU A 1 236 ? 16.75 6.145 14.906 1 90.62 236 LEU A N 1
ATOM 1884 C CA . LEU A 1 236 ? 17.984 6.875 14.688 1 90.62 236 LEU A CA 1
ATOM 1885 C C . LEU A 1 236 ? 18.406 7.629 15.945 1 90.62 236 LEU A C 1
ATOM 1887 O O . LEU A 1 236 ? 19.516 8.18 16.016 1 90.62 236 LEU A O 1
ATOM 1891 N N . ALA A 1 237 ? 17.531 7.645 16.844 1 89.5 237 ALA A N 1
ATOM 1892 C CA . ALA A 1 237 ? 17.844 8.359 18.094 1 89.5 237 ALA A CA 1
ATOM 1893 C C . ALA A 1 237 ? 19.078 7.777 18.766 1 89.5 237 ALA A C 1
ATOM 1895 O O . ALA A 1 237 ? 19.359 6.582 18.641 1 89.5 237 ALA A O 1
ATOM 1896 N N . PRO A 1 238 ? 19.906 8.508 19.391 1 89.38 238 PRO A N 1
ATOM 1897 C CA . PRO A 1 238 ? 19.672 9.922 19.688 1 89.38 238 PRO A CA 1
ATOM 1898 C C . PRO A 1 238 ? 20 10.836 18.5 1 89.38 238 PRO A C 1
ATOM 1900 O O . PRO A 1 238 ? 20.969 10.578 17.766 1 89.38 238 PRO A O 1
ATOM 1903 N N . ILE A 1 239 ? 19.156 11.719 18.328 1 82.44 239 ILE A N 1
ATOM 1904 C CA . ILE A 1 239 ? 19.328 12.734 17.297 1 82.44 239 ILE A CA 1
ATOM 1905 C C . ILE A 1 239 ? 19.453 14.117 17.938 1 82.44 239 ILE A C 1
ATOM 1907 O O . ILE A 1 239 ? 18.562 14.531 18.688 1 82.44 239 ILE A O 1
ATOM 1911 N N . SER A 1 240 ? 20.578 14.703 17.703 1 72.69 240 SER A N 1
ATOM 1912 C CA . SER A 1 240 ? 20.812 16.016 18.312 1 72.69 240 SER A CA 1
ATOM 1913 C C . SER A 1 240 ? 20 17.094 17.609 1 72.69 240 SER A C 1
ATOM 1915 O O . SER A 1 240 ? 19.469 18 18.25 1 72.69 240 SER A O 1
ATOM 1917 N N . SER A 1 241 ? 20.047 16.922 16.266 1 71.25 241 SER A N 1
ATOM 1918 C CA . SER A 1 241 ? 19.281 17.875 15.484 1 71.25 241 SER A CA 1
ATOM 1919 C C . SER A 1 241 ? 18.594 17.203 14.305 1 71.25 241 SER A C 1
ATOM 1921 O O . SER A 1 241 ? 19.25 16.562 13.484 1 71.25 241 SER A O 1
ATOM 1923 N N . THR A 1 242 ? 17.375 17.391 14.211 1 68.62 242 THR A N 1
ATOM 1924 C CA . THR A 1 242 ? 16.609 16.812 13.117 1 68.62 242 THR A CA 1
ATOM 1925 C C . THR A 1 242 ? 16.938 17.5 11.797 1 68.62 242 THR A C 1
ATOM 1927 O O . THR A 1 242 ? 16.656 16.969 10.719 1 68.62 242 THR A O 1
ATOM 1930 N N . SER A 1 243 ? 17.562 18.625 11.914 1 70.06 243 SER A N 1
ATOM 1931 C CA . SER A 1 243 ? 17.953 19.359 10.711 1 70.06 243 SER A CA 1
ATOM 1932 C C . SER A 1 243 ? 19.016 18.609 9.922 1 70.06 243 SER A C 1
ATOM 1934 O O . SER A 1 243 ? 19.25 18.906 8.742 1 70.06 243 SER A O 1
ATOM 1936 N N . SER A 1 244 ? 19.547 17.641 10.586 1 77.56 244 SER A N 1
ATOM 1937 C CA . SER A 1 244 ? 20.594 16.859 9.938 1 77.56 244 SER A CA 1
ATOM 1938 C C . SER A 1 244 ? 20.016 15.703 9.133 1 77.56 244 SER A C 1
ATOM 1940 O O . SER A 1 244 ? 20.734 14.977 8.453 1 77.56 244 SER A O 1
ATOM 1942 N N . ILE A 1 245 ? 18.688 15.617 9.219 1 85.44 245 ILE A N 1
ATOM 1943 C CA . ILE A 1 245 ? 18.031 14.5 8.547 1 85.44 245 ILE A CA 1
ATOM 1944 C C . ILE A 1 245 ? 17.156 15.031 7.414 1 85.44 245 ILE A C 1
ATOM 1946 O O . ILE A 1 245 ? 16.328 15.93 7.621 1 85.44 245 ILE A O 1
ATOM 1950 N N . PHE A 1 246 ? 17.375 14.531 6.301 1 87.44 246 PHE A N 1
ATOM 1951 C CA . PHE A 1 246 ? 16.5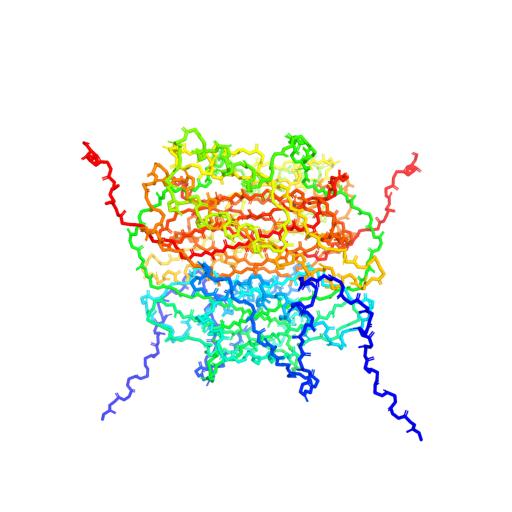16 14.852 5.172 1 87.44 246 PHE A CA 1
ATOM 1952 C C . PHE A 1 246 ? 15.461 13.766 4.953 1 87.44 246 PHE A C 1
ATOM 1954 O O . PHE A 1 246 ? 15.805 12.586 4.867 1 87.44 246 PHE A O 1
ATOM 1961 N N . HIS A 1 247 ? 14.289 14.156 4.984 1 90.12 247 HIS A N 1
ATOM 1962 C CA . HIS A 1 247 ? 13.25 13.188 4.66 1 90.12 247 HIS A CA 1
ATOM 1963 C C . HIS A 1 247 ? 12.148 13.812 3.818 1 90.12 247 HIS A C 1
ATOM 1965 O O . HIS A 1 247 ? 11.812 14.984 4 1 90.12 247 HIS A O 1
ATOM 1971 N N . THR A 1 248 ? 11.633 13.102 2.83 1 93.06 248 THR A N 1
ATOM 1972 C CA . THR A 1 248 ? 10.5 13.484 1.993 1 93.06 248 THR A CA 1
ATOM 1973 C C . THR A 1 248 ? 9.711 12.25 1.55 1 93.06 248 THR A C 1
ATOM 1975 O O . THR A 1 248 ? 10.289 11.188 1.325 1 93.06 248 THR A O 1
ATOM 1978 N N . SER A 1 249 ? 8.438 12.43 1.439 1 96.06 249 SER A N 1
ATOM 1979 C CA . SER A 1 249 ? 7.562 11.32 1.057 1 96.06 249 SER A CA 1
ATOM 1980 C C . SER A 1 249 ? 7.746 10.961 -0.413 1 96.06 249 SER A C 1
ATOM 1982 O O . SER A 1 249 ? 7.934 11.836 -1.258 1 96.06 249 SER A O 1
ATOM 1984 N N . LEU A 1 250 ? 7.695 9.68 -0.714 1 97.69 250 LEU A N 1
ATOM 1985 C CA . LEU A 1 250 ? 7.766 9.188 -2.086 1 97.69 250 LEU A CA 1
ATOM 1986 C C . LEU A 1 250 ? 6.395 8.734 -2.572 1 97.69 250 LEU A C 1
ATOM 1988 O O . LEU A 1 250 ? 5.992 9.055 -3.693 1 97.69 250 LEU A O 1
ATOM 1992 N N . ASP A 1 251 ? 5.707 7.996 -1.75 1 98.75 251 ASP A N 1
ATOM 1993 C CA . ASP A 1 251 ? 4.387 7.492 -2.117 1 98.75 251 ASP A CA 1
ATOM 1994 C C . ASP A 1 251 ? 3.441 7.508 -0.919 1 98.75 251 ASP A C 1
ATOM 1996 O O . ASP A 1 251 ? 3.854 7.824 0.199 1 98.75 251 ASP A O 1
ATOM 2000 N N . HIS A 1 252 ? 2.186 7.332 -1.151 1 98.81 252 HIS A N 1
ATOM 2001 C CA . HIS A 1 252 ? 1.145 7.242 -0.134 1 98.81 252 HIS A CA 1
ATOM 2002 C C . HIS A 1 252 ? -0.033 6.406 -0.621 1 98.81 252 HIS A C 1
ATOM 2004 O O . HIS A 1 252 ? -0.643 6.719 -1.646 1 98.81 252 HIS A O 1
ATOM 2010 N N . SER A 1 253 ? -0.287 5.305 0.018 1 98.88 253 SER A N 1
ATOM 2011 C CA . SER A 1 253 ? -1.417 4.43 -0.278 1 98.88 253 SER A CA 1
ATOM 2012 C C . SER A 1 253 ? -2.373 4.34 0.907 1 98.88 253 SER A C 1
ATOM 2014 O O . SER A 1 253 ? -1.938 4.273 2.059 1 98.88 253 SER A O 1
ATOM 2016 N N . VAL A 1 254 ? -3.641 4.352 0.578 1 98.88 254 VAL A N 1
ATOM 2017 C CA . VAL A 1 254 ? -4.668 4.301 1.61 1 98.88 254 VAL A CA 1
ATOM 2018 C C . VAL A 1 254 ? -5.73 3.27 1.231 1 98.88 254 VAL A C 1
ATOM 2020 O O . VAL A 1 254 ? -6.168 3.215 0.081 1 98.88 254 VAL A O 1
ATOM 2023 N N . TRP A 1 255 ? -6.102 2.436 2.164 1 98.88 255 TRP A N 1
ATOM 2024 C CA . TRP A 1 255 ? -7.234 1.52 2.051 1 98.88 255 TRP A CA 1
ATOM 2025 C C . TRP A 1 255 ? -8.305 1.845 3.086 1 98.88 255 TRP A C 1
ATOM 2027 O O . TRP A 1 255 ? -8.055 1.757 4.293 1 98.88 255 TRP A O 1
ATOM 2037 N N . PHE A 1 256 ? -9.461 2.184 2.619 1 98.25 256 PHE A N 1
ATOM 2038 C CA . PHE A 1 256 ? -10.578 2.52 3.49 1 98.25 256 PHE A CA 1
ATOM 2039 C C . PHE A 1 256 ? -11.43 1.289 3.771 1 98.25 256 PHE A C 1
ATOM 2041 O O . PHE A 1 256 ? -11.898 0.623 2.844 1 98.25 256 PHE A O 1
ATOM 2048 N N . HIS A 1 257 ? -11.695 1.06 5.051 1 97.19 257 HIS A N 1
ATOM 2049 C CA . HIS A 1 257 ? -12.383 -0.171 5.43 1 97.19 257 HIS A CA 1
ATOM 2050 C C . HIS A 1 257 ? -13.805 0.112 5.895 1 97.19 257 HIS A C 1
ATOM 2052 O O . HIS A 1 257 ? -14.688 -0.741 5.77 1 97.19 257 HIS A O 1
ATOM 2058 N N . ALA A 1 258 ? -13.984 1.306 6.441 1 95.19 258 ALA A N 1
ATOM 2059 C CA . ALA A 1 258 ? -15.273 1.676 7.027 1 95.19 258 ALA A CA 1
ATOM 2060 C C . ALA A 1 258 ? -15.516 3.176 6.902 1 95.19 258 ALA A C 1
ATOM 2062 O O . ALA A 1 258 ? -14.594 3.941 6.613 1 95.19 258 ALA A O 1
ATOM 2063 N N . PRO A 1 259 ? -16.734 3.58 7.035 1 93.44 259 PRO A N 1
ATOM 2064 C CA . PRO A 1 259 ? -17 5.02 7.043 1 93.44 259 PRO A CA 1
ATOM 2065 C C . PRO A 1 259 ? -16.234 5.758 8.141 1 93.44 259 PRO A C 1
ATOM 2067 O O . PRO A 1 259 ? -16 5.203 9.219 1 93.44 259 PRO A O 1
ATOM 2070 N N . CYS A 1 260 ? -15.875 6.992 7.785 1 93.56 260 CYS A N 1
ATOM 2071 C CA . CYS A 1 260 ? -15.016 7.707 8.719 1 93.56 260 CYS A CA 1
ATOM 2072 C C . CYS A 1 260 ? -15.555 9.102 9 1 93.56 260 CYS A C 1
ATOM 2074 O O . CYS A 1 260 ? -16.328 9.641 8.211 1 93.56 260 CYS A O 1
ATOM 2076 N N . ARG A 1 261 ? -15.234 9.586 10.164 1 94.5 261 ARG A N 1
ATOM 2077 C CA . ARG A 1 261 ? -15.422 10.969 10.578 1 94.5 261 ARG A CA 1
ATOM 2078 C C . ARG A 1 261 ? -14.109 11.594 11.031 1 94.5 261 ARG A C 1
ATOM 2080 O O . ARG A 1 261 ? -13.633 11.305 12.141 1 94.5 261 ARG A O 1
ATOM 2087 N N . ALA A 1 262 ? -13.648 12.539 10.281 1 92.5 262 ALA A N 1
ATOM 2088 C CA . ALA A 1 262 ? -12.32 13.094 10.555 1 92.5 262 ALA A CA 1
ATOM 2089 C C . ALA A 1 262 ? -12.375 14.117 11.68 1 92.5 262 ALA A C 1
ATOM 2091 O O . ALA A 1 262 ? -11.344 14.508 12.227 1 92.5 262 ALA A O 1
ATOM 2092 N N . ASP A 1 263 ? -13.617 14.602 12.023 1 94.12 263 ASP A N 1
ATOM 2093 C CA . ASP A 1 263 ? -13.758 15.578 13.094 1 94.12 263 ASP A CA 1
ATOM 2094 C C . ASP A 1 263 ? -14.047 14.898 14.43 1 94.12 263 ASP A C 1
ATOM 2096 O O . ASP A 1 263 ? -14.484 15.547 15.383 1 94.12 263 ASP A O 1
ATOM 2100 N N . GLN A 1 264 ? -13.914 13.57 14.484 1 95.31 264 GLN A N 1
ATOM 2101 C CA . GLN A 1 264 ? -13.938 12.773 15.703 1 95.31 264 GLN A CA 1
ATOM 2102 C C . GLN A 1 264 ? -12.57 12.164 15.992 1 95.31 264 GLN A C 1
ATOM 2104 O O . GLN A 1 264 ? -11.711 12.109 15.109 1 95.31 264 GLN A O 1
ATOM 2109 N N . TRP A 1 265 ? -12.398 11.781 17.219 1 97.06 265 TRP A N 1
ATOM 2110 C CA . TRP A 1 265 ? -11.102 11.242 17.609 1 97.06 265 TRP A CA 1
ATOM 2111 C C . TRP A 1 265 ? -10.781 9.969 16.828 1 97.06 265 TRP A C 1
ATOM 2113 O O . TRP A 1 265 ? -11.609 9.062 16.75 1 97.06 265 TRP A O 1
ATOM 2123 N N . LEU A 1 266 ? -9.609 9.953 16.344 1 98.06 266 LEU A N 1
ATOM 2124 C CA . LEU A 1 266 ? -9.039 8.797 15.648 1 98.06 266 LEU A CA 1
ATOM 2125 C C . LEU A 1 266 ? -7.742 8.352 16.312 1 98.06 266 LEU A C 1
ATOM 2127 O O . LEU A 1 266 ? -6.844 9.172 16.547 1 98.06 266 LEU A O 1
ATOM 2131 N N . LEU A 1 267 ? -7.668 7.109 16.641 1 98.62 267 LEU A N 1
ATOM 2132 C CA . LEU A 1 267 ? -6.367 6.566 17.031 1 98.62 267 LEU A CA 1
ATOM 2133 C C . LEU A 1 267 ? -5.535 6.215 15.812 1 98.62 267 LEU A C 1
ATOM 2135 O O . LEU A 1 267 ? -5.992 5.465 14.938 1 98.62 267 LEU A O 1
ATOM 2139 N N . TYR A 1 268 ? -4.43 6.793 15.766 1 98.69 268 TYR A N 1
ATOM 2140 C CA . TYR A 1 268 ? -3.504 6.555 14.664 1 98.69 268 TYR A CA 1
ATOM 2141 C C . TYR A 1 268 ? -2.248 5.84 15.148 1 98.69 268 TYR A C 1
ATOM 2143 O O . TYR A 1 268 ? -1.442 6.418 15.883 1 98.69 268 TYR A O 1
ATOM 2151 N N . GLN A 1 269 ? -2.092 4.566 14.773 1 98.75 269 GLN A N 1
ATOM 2152 C CA . GLN A 1 269 ? -0.86 3.822 15.016 1 98.75 269 GLN A CA 1
ATOM 2153 C C . GLN A 1 269 ? 0.049 3.852 13.789 1 98.75 269 GLN A C 1
ATOM 2155 O O . GLN A 1 269 ? -0.378 3.508 12.688 1 98.75 269 GLN A O 1
ATOM 2160 N N . VAL A 1 270 ? 1.249 4.297 13.984 1 98.5 270 VAL A N 1
ATOM 2161 C CA . VAL A 1 270 ? 2.23 4.355 12.906 1 98.5 270 VAL A CA 1
ATOM 2162 C C . VAL A 1 270 ? 3.447 3.508 13.266 1 98.5 270 VAL A C 1
ATOM 2164 O O . VAL A 1 270 ? 3.924 3.549 14.406 1 98.5 270 VAL A O 1
ATOM 2167 N N . GLU A 1 271 ? 3.914 2.736 12.32 1 98.44 271 GLU A N 1
ATOM 2168 C CA . GLU A 1 271 ? 5.062 1.868 12.555 1 98.44 271 GLU A CA 1
ATOM 2169 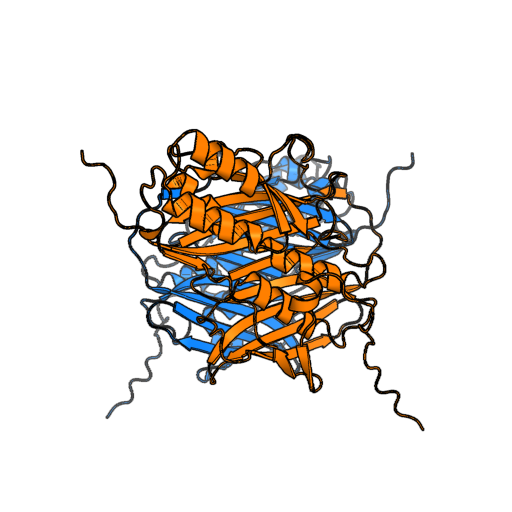C C . GLU A 1 271 ? 6.012 1.865 11.359 1 98.44 271 GLU A C 1
ATOM 2171 O O . GLU A 1 271 ? 5.57 1.752 10.211 1 98.44 271 GLU A O 1
ATOM 2176 N N . THR A 1 272 ? 7.289 2.07 11.664 1 98.56 272 THR A N 1
ATOM 2177 C CA . THR A 1 272 ? 8.305 1.912 10.625 1 98.56 272 THR A CA 1
ATOM 2178 C C . THR A 1 272 ? 8.695 0.445 10.469 1 98.56 272 THR A C 1
ATOM 2180 O O . THR A 1 272 ? 9.117 -0.197 11.43 1 98.56 272 THR A O 1
ATOM 2183 N N . GLN A 1 273 ? 8.594 -0.031 9.25 1 98.38 273 GLN A N 1
ATOM 2184 C CA . GLN A 1 273 ? 8.828 -1.453 9.031 1 98.38 273 GLN A CA 1
ATOM 2185 C C . GLN A 1 273 ? 10.211 -1.697 8.43 1 98.38 273 GLN A C 1
ATOM 2187 O O . GLN A 1 273 ? 10.727 -2.816 8.484 1 98.38 273 GLN A O 1
ATOM 2192 N N . TYR A 1 274 ? 10.719 -0.662 7.84 1 98.06 274 TYR A N 1
ATOM 2193 C CA . TYR A 1 274 ? 12.039 -0.761 7.234 1 98.06 274 TYR A CA 1
ATOM 2194 C C . TYR A 1 274 ? 12.727 0.601 7.191 1 98.06 274 TYR A C 1
ATOM 2196 O O . TYR A 1 274 ? 12.078 1.617 6.922 1 98.06 274 TYR A O 1
ATOM 2204 N N . LEU A 1 275 ? 13.938 0.666 7.488 1 96.75 275 LEU A N 1
ATOM 2205 C CA . LEU A 1 275 ? 14.797 1.832 7.324 1 96.75 275 LEU A CA 1
ATOM 2206 C C . LEU A 1 275 ? 16.172 1.426 6.812 1 96.75 275 LEU A C 1
ATOM 2208 O O . LEU A 1 275 ? 16.922 0.734 7.504 1 96.75 275 LEU A O 1
ATOM 2212 N N . GLY A 1 276 ? 16.453 1.83 5.605 1 93.69 276 GLY A N 1
ATOM 2213 C CA . GLY A 1 276 ? 17.719 1.52 4.953 1 93.69 276 GLY A CA 1
ATOM 2214 C C . GLY A 1 276 ? 17.766 1.942 3.496 1 93.69 276 GLY A C 1
ATOM 2215 O O . GLY A 1 276 ? 16.734 2.336 2.932 1 93.69 276 GLY A O 1
ATOM 2216 N N . ASN A 1 277 ? 18.938 1.952 2.957 1 91.44 277 ASN A N 1
ATOM 2217 C CA . ASN A 1 277 ? 19.125 2.256 1.543 1 91.44 277 ASN A CA 1
ATOM 2218 C C . ASN A 1 277 ? 18.547 3.617 1.176 1 91.44 277 ASN A C 1
ATOM 2220 O O . ASN A 1 277 ? 17.938 3.771 0.115 1 91.44 277 ASN A O 1
ATOM 2224 N N . GLY A 1 278 ? 18.562 4.512 2.146 1 93 278 GLY A N 1
ATOM 2225 C CA . GLY A 1 278 ? 18.125 5.875 1.899 1 93 278 GLY A CA 1
ATOM 2226 C C . GLY A 1 278 ? 16.625 6.031 1.932 1 93 278 GLY A C 1
ATOM 2227 O O . GLY A 1 278 ? 16.078 7.043 1.47 1 93 278 GLY A O 1
ATOM 2228 N N . ARG A 1 279 ? 15.969 4.965 2.439 1 96.19 279 ARG A N 1
ATOM 2229 C CA . ARG A 1 279 ? 14.508 5.02 2.438 1 96.19 279 ARG A CA 1
ATOM 2230 C C . ARG A 1 279 ? 13.938 4.488 3.748 1 96.19 279 ARG A C 1
ATOM 2232 O O . ARG A 1 279 ? 14.578 3.672 4.422 1 96.19 279 ARG A O 1
ATOM 2239 N N . ALA A 1 280 ? 12.828 4.988 4.102 1 97.56 280 ALA A N 1
ATOM 2240 C CA . ALA A 1 280 ? 12.008 4.453 5.188 1 97.56 280 ALA A CA 1
ATOM 2241 C C . ALA A 1 280 ? 10.633 4.016 4.676 1 97.56 280 ALA A C 1
ATOM 2243 O O . ALA A 1 280 ? 10.047 4.676 3.82 1 97.56 280 ALA A O 1
ATOM 2244 N N . PHE A 1 281 ? 10.242 2.873 5.137 1 98.81 281 PHE A N 1
ATOM 2245 C CA . PHE A 1 281 ? 8.898 2.393 4.848 1 98.81 281 PHE A CA 1
ATOM 2246 C C . PHE A 1 281 ? 8.078 2.279 6.129 1 98.81 281 PHE A C 1
ATOM 2248 O O . PHE A 1 281 ? 8.492 1.618 7.082 1 98.81 281 PHE A O 1
ATOM 2255 N N . CYS A 1 282 ? 6.883 2.943 6.109 1 98.81 282 CYS A N 1
ATOM 2256 C CA . CYS A 1 282 ? 6.02 2.992 7.281 1 98.81 282 CYS A CA 1
ATOM 2257 C C . CYS A 1 282 ? 4.602 2.557 6.934 1 98.81 282 CYS A C 1
ATOM 2259 O O . CYS A 1 282 ? 4.156 2.725 5.797 1 98.81 282 CYS A O 1
ATOM 2261 N N . GLN A 1 283 ? 3.945 2.039 7.918 1 98.56 283 GLN A N 1
ATOM 2262 C CA . GLN A 1 283 ? 2.52 1.736 7.828 1 98.56 283 GLN A CA 1
ATOM 2263 C C . GLN A 1 283 ? 1.742 2.4 8.961 1 98.56 283 GLN A C 1
ATOM 2265 O O . GLN A 1 283 ? 2.299 2.67 10.023 1 98.56 283 GLN A O 1
ATOM 2270 N N . GLY A 1 284 ? 0.524 2.727 8.664 1 98.56 284 GLY A N 1
ATOM 2271 C CA . GLY A 1 284 ? -0.373 3.318 9.641 1 98.56 284 GLY A CA 1
ATOM 2272 C C . GLY A 1 284 ? -1.756 2.695 9.641 1 98.56 284 GLY A C 1
ATOM 2273 O O . GLY A 1 284 ? -2.182 2.123 8.633 1 98.56 284 GLY A O 1
ATOM 2274 N N . ARG A 1 285 ? -2.389 2.783 10.758 1 98.75 285 ARG A N 1
ATOM 2275 C CA . ARG A 1 285 ? -3.779 2.373 10.922 1 98.75 285 ARG A CA 1
ATOM 2276 C C . ARG A 1 285 ? -4.543 3.361 11.797 1 98.75 285 ARG A C 1
ATOM 2278 O O . ARG A 1 285 ? -4.004 3.861 12.789 1 98.75 285 ARG A O 1
ATOM 2285 N N . MET A 1 286 ? -5.77 3.576 11.391 1 98.69 286 MET A N 1
ATOM 2286 C CA . MET A 1 286 ? -6.613 4.445 12.203 1 98.69 286 MET A CA 1
ATOM 2287 C C . MET A 1 286 ? -7.875 3.719 12.656 1 98.69 286 MET A C 1
ATOM 2289 O O . MET A 1 286 ? -8.492 2.994 11.875 1 98.69 286 MET A O 1
ATOM 2293 N N . TRP A 1 287 ? -8.195 3.885 13.883 1 98.62 287 TRP A N 1
ATOM 2294 C CA . TRP A 1 287 ? -9.445 3.396 14.453 1 98.62 287 TRP A CA 1
ATOM 2295 C C . TRP A 1 287 ? -10.289 4.551 14.977 1 98.62 287 TRP A C 1
ATOM 2297 O O . TRP A 1 287 ? -9.758 5.582 15.398 1 98.62 287 TRP A O 1
ATOM 2307 N N . ASP A 1 288 ? -11.57 4.344 14.93 1 97.25 288 ASP A N 1
ATOM 2308 C CA . ASP A 1 288 ? -12.414 5.281 15.664 1 97.25 288 ASP A CA 1
ATOM 2309 C C . ASP A 1 288 ? -12.5 4.898 17.141 1 97.25 288 ASP A C 1
ATOM 2311 O O . ASP A 1 288 ? -11.875 3.928 17.578 1 97.25 288 ASP A O 1
ATOM 2315 N N . ASN A 1 289 ? -13.195 5.691 17.922 1 93.62 289 ASN A N 1
ATOM 2316 C CA . ASN A 1 289 ? -13.266 5.512 19.359 1 93.62 289 ASN A CA 1
ATOM 2317 C C . ASN A 1 289 ? -13.945 4.195 19.734 1 93.62 289 ASN A C 1
ATOM 2319 O O . ASN A 1 289 ? -13.773 3.691 20.844 1 93.62 289 ASN A O 1
ATOM 2323 N N . ASP A 1 290 ? -14.703 3.648 18.828 1 94.25 290 ASP A N 1
ATOM 2324 C CA . ASP A 1 290 ? -15.422 2.406 19.078 1 94.25 290 ASP A CA 1
ATOM 2325 C C . ASP A 1 290 ? -14.57 1.192 18.703 1 94.25 290 ASP A C 1
ATOM 2327 O O . ASP A 1 290 ? -14.992 0.05 18.906 1 94.25 290 ASP A O 1
ATOM 2331 N N . GLY A 1 291 ? -13.461 1.414 18.125 1 96.88 291 GLY A N 1
ATOM 2332 C CA . GLY A 1 291 ? -12.539 0.33 17.828 1 96.88 291 GLY A CA 1
ATOM 2333 C C . GLY A 1 291 ? -12.656 -0.182 16.406 1 96.88 291 GLY A C 1
ATOM 2334 O O . GLY A 1 291 ? -12.039 -1.193 16.062 1 96.88 291 GLY A O 1
ATOM 2335 N N . ASN A 1 292 ? -13.469 0.498 15.57 1 97 292 ASN A N 1
ATOM 2336 C CA . ASN A 1 292 ? -13.547 0.115 14.164 1 97 292 ASN A CA 1
ATOM 2337 C C . ASN A 1 292 ? -12.297 0.546 13.398 1 97 292 ASN A C 1
ATOM 2339 O O . ASN A 1 292 ? -11.891 1.708 13.469 1 97 292 ASN A O 1
ATOM 2343 N N . LEU A 1 293 ? -11.742 -0.417 12.711 1 98.56 293 LEU A N 1
ATOM 2344 C CA . LEU A 1 293 ? -10.625 -0.08 11.828 1 98.56 293 LEU A CA 1
ATOM 2345 C C . LEU A 1 293 ? -11.125 0.683 10.602 1 98.56 293 LEU A C 1
ATOM 2347 O O . LEU A 1 293 ? -11.867 0.137 9.781 1 98.56 293 LEU A O 1
ATOM 2351 N N . LEU A 1 294 ? -10.656 1.905 10.453 1 98.06 294 LEU A N 1
ATOM 2352 C CA . LEU A 1 294 ? -11.195 2.775 9.414 1 98.06 294 LEU A CA 1
ATOM 2353 C C . LEU A 1 294 ? -10.305 2.764 8.172 1 98.06 294 LEU A C 1
ATOM 2355 O O . LEU A 1 294 ? -10.797 2.746 7.047 1 98.06 294 LEU A O 1
ATOM 2359 N N . VAL A 1 295 ? -8.969 2.826 8.398 1 98.25 295 VAL A N 1
ATOM 2360 C CA . VAL A 1 295 ? -8.062 2.965 7.262 1 98.25 295 VAL A CA 1
ATOM 2361 C C . VAL A 1 295 ? -6.723 2.309 7.582 1 98.25 295 VAL A C 1
ATOM 2363 O O . VAL A 1 295 ? -6.316 2.246 8.742 1 98.25 295 VAL A O 1
ATOM 2366 N N . THR A 1 296 ? -6.137 1.709 6.621 1 98.81 296 THR A N 1
ATOM 2367 C CA . THR A 1 296 ? -4.73 1.315 6.598 1 98.81 296 THR A CA 1
ATOM 2368 C C . THR A 1 296 ? -3.943 2.18 5.617 1 98.81 296 THR A C 1
ATOM 2370 O O . THR A 1 296 ? -4.418 2.473 4.52 1 98.81 296 THR A O 1
ATOM 2373 N N . VAL A 1 297 ? -2.756 2.594 6.066 1 98.75 297 VAL A N 1
ATOM 2374 C CA . VAL A 1 297 ? -1.928 3.498 5.277 1 98.75 297 VAL A CA 1
ATOM 2375 C C . VAL A 1 297 ? -0.531 2.904 5.105 1 98.75 297 VAL A C 1
ATOM 2377 O O . VAL A 1 297 ? -0.03 2.215 5.996 1 98.75 297 VAL A O 1
ATOM 2380 N N . ALA A 1 298 ? 0.071 3.086 3.938 1 98.81 298 ALA A N 1
ATOM 2381 C CA . ALA A 1 298 ? 1.475 2.764 3.695 1 98.81 298 ALA A CA 1
ATOM 2382 C C . ALA A 1 298 ? 2.191 3.922 3.008 1 98.81 298 ALA A C 1
ATOM 2384 O O . ALA A 1 298 ? 1.625 4.578 2.131 1 98.81 298 ALA A O 1
ATOM 2385 N N . GLN A 1 299 ? 3.412 4.168 3.439 1 98.75 299 GLN A N 1
ATOM 2386 C CA . GLN A 1 299 ? 4.188 5.258 2.854 1 98.75 299 GLN A CA 1
ATOM 2387 C C . GLN A 1 299 ? 5.68 4.953 2.893 1 98.75 299 GLN A C 1
ATOM 2389 O O . GLN A 1 299 ? 6.211 4.551 3.93 1 98.75 299 GLN A O 1
ATOM 2394 N N . GLU A 1 300 ? 6.266 5.109 1.748 1 98.62 300 GLU A N 1
ATOM 2395 C CA . GLU A 1 300 ? 7.723 5.137 1.655 1 98.62 300 GLU A CA 1
ATOM 2396 C C . GLU A 1 300 ? 8.234 6.559 1.459 1 98.62 300 GLU A C 1
ATOM 2398 O O . GLU A 1 300 ? 7.539 7.402 0.893 1 98.62 300 GLU A O 1
ATOM 2403 N N . GLY A 1 301 ? 9.414 6.836 1.991 1 97.5 301 GLY A N 1
ATOM 2404 C CA . GLY A 1 301 ? 10.039 8.133 1.8 1 97.5 301 GLY A CA 1
ATOM 2405 C C . GLY A 1 301 ? 11.555 8.062 1.8 1 97.5 301 GLY A C 1
ATOM 2406 O O . GLY A 1 301 ? 12.141 7.074 2.238 1 97.5 301 GLY A O 1
ATOM 2407 N N . VAL A 1 302 ? 12.109 9.102 1.282 1 95.31 302 VAL A N 1
ATOM 2408 C CA . VAL A 1 302 ? 13.555 9.289 1.378 1 95.31 302 VAL A CA 1
ATOM 2409 C C . VAL A 1 302 ? 13.945 9.586 2.824 1 95.31 302 VAL A C 1
ATOM 2411 O O . VAL A 1 302 ? 13.273 10.367 3.504 1 95.31 302 VAL A O 1
ATOM 2414 N N . MET A 1 303 ? 14.883 8.969 3.252 1 93.69 303 MET A N 1
ATOM 2415 C CA . MET A 1 303 ? 15.469 9.273 4.555 1 93.69 303 MET A CA 1
ATOM 2416 C C . MET A 1 303 ? 16.984 9.195 4.496 1 93.69 303 MET A C 1
ATOM 2418 O O . MET A 1 303 ? 17.562 8.109 4.371 1 93.69 303 MET A O 1
ATOM 2422 N N . ARG A 1 304 ? 17.625 10.352 4.605 1 89.5 304 ARG A N 1
ATOM 2423 C CA . ARG A 1 304 ? 19.078 10.453 4.57 1 89.5 304 ARG A CA 1
ATOM 2424 C C . ARG A 1 304 ? 19.609 11.125 5.828 1 89.5 304 ARG A C 1
ATOM 2426 O O . ARG A 1 304 ? 19.062 12.125 6.289 1 89.5 304 ARG A O 1
ATOM 2433 N N . TYR A 1 305 ? 20.516 10.562 6.453 1 83.06 305 TYR A N 1
ATOM 2434 C CA . TYR A 1 305 ? 21.094 11.039 7.699 1 83.06 305 TYR A CA 1
ATOM 2435 C C . TYR A 1 305 ? 22.609 10.859 7.703 1 83.06 305 TYR A C 1
ATOM 2437 O O . TYR A 1 305 ? 23.125 9.992 7 1 83.06 305 TYR A O 1
ATOM 2445 N N . ASP A 1 306 ? 23.422 11.945 8.102 1 69.88 306 ASP A N 1
ATOM 2446 C CA . ASP A 1 306 ? 24.891 11.93 8.148 1 69.88 306 ASP A CA 1
ATOM 2447 C C . ASP A 1 306 ? 25.391 10.812 9.055 1 69.88 306 ASP A C 1
ATOM 2449 O O . ASP A 1 306 ? 24.719 10.438 10.023 1 69.88 306 ASP A O 1
ATOM 2453 N N . LYS A 1 307 ? 26.094 9.82 8.703 1 55.16 307 LYS A N 1
ATOM 2454 C CA . LYS A 1 307 ? 26.734 8.719 9.414 1 55.16 307 LYS A CA 1
ATOM 2455 C C . LYS A 1 307 ? 27.359 9.188 10.719 1 55.16 307 LYS A C 1
ATOM 2457 O O . LYS A 1 307 ? 28.453 9.75 10.727 1 55.16 307 LYS A O 1
ATOM 2462 N N . ILE A 1 308 ? 26.984 10.039 11.516 1 45.5 308 ILE A N 1
ATOM 2463 C CA . ILE A 1 308 ? 27.812 9.992 12.719 1 45.5 308 ILE A CA 1
ATOM 2464 C C . ILE A 1 308 ? 27.703 8.602 13.359 1 45.5 308 ILE A C 1
ATOM 2466 O O . ILE A 1 308 ? 26.688 8.281 13.984 1 45.5 308 ILE A O 1
ATOM 2470 N N . LEU A 1 309 ? 27.672 7.406 12.773 1 38.34 309 LEU A N 1
ATOM 2471 C CA . LEU A 1 309 ? 27.75 6.27 13.688 1 38.34 309 LEU A CA 1
ATOM 2472 C C . LEU A 1 309 ? 28.844 6.488 14.727 1 38.34 309 LEU A C 1
ATOM 2474 O O . LEU A 1 309 ? 29.812 7.219 14.477 1 38.34 309 LEU A O 1
ATOM 2478 N N . SER A 1 310 ? 28.625 5.766 16.047 1 31.03 310 SER A N 1
ATOM 2479 C CA . SER A 1 310 ? 29.406 5.578 17.266 1 31.03 310 SER A CA 1
ATOM 2480 C C . SER A 1 310 ? 30.812 5.09 16.938 1 31.03 310 SER A C 1
ATOM 2482 O O . SER A 1 310 ? 31.578 4.715 17.844 1 31.03 310 SER A O 1
ATOM 2484 N N . ARG A 1 311 ? 31.641 4.98 16.109 1 26.8 311 ARG A N 1
ATOM 2485 C CA . ARG A 1 311 ? 32.875 4.391 16.625 1 26.8 311 ARG A CA 1
ATOM 2486 C C . ARG A 1 311 ? 33.438 5.223 17.766 1 26.8 311 ARG A C 1
ATOM 2488 O O . ARG A 1 311 ? 34.031 6.285 17.531 1 26.8 311 ARG A O 1
ATOM 2495 N N . LEU A 1 312 ? 32.656 5.152 18.922 1 19.33 312 LEU A N 1
ATOM 2496 C CA . LEU A 1 312 ? 33.656 4.91 19.953 1 19.33 312 LEU A CA 1
ATOM 2497 C C . LEU A 1 312 ? 34.375 3.584 19.703 1 19.33 312 LEU A C 1
ATOM 2499 O O . LEU A 1 312 ? 33.75 2.6 19.312 1 19.33 312 LEU A O 1
ATOM 2503 N N . MET B 1 1 ? 27.547 5.254 -39.688 1 25.53 1 MET B N 1
ATOM 2504 C CA . MET B 1 1 ? 27.312 5.5 -38.25 1 25.53 1 MET B CA 1
ATOM 2505 C C . MET B 1 1 ? 26.234 4.562 -37.719 1 25.53 1 MET B C 1
ATOM 2507 O O . MET B 1 1 ? 25.078 4.668 -38.094 1 25.53 1 MET B O 1
ATOM 2511 N N . SER B 1 2 ? 26.562 3.242 -37.375 1 25.92 2 SER B N 1
ATOM 2512 C CA . SER B 1 2 ? 25.812 2.016 -37.125 1 25.92 2 SER B CA 1
ATOM 2513 C C . SER B 1 2 ? 24.953 2.129 -35.875 1 25.92 2 SER B C 1
ATOM 2515 O O . SER B 1 2 ? 25.469 2.436 -34.781 1 25.92 2 SER B O 1
ATOM 2517 N N . THR B 1 3 ? 23.75 2.732 -35.938 1 26.48 3 THR B N 1
ATOM 2518 C CA . THR B 1 3 ? 22.734 2.857 -34.906 1 26.48 3 THR B CA 1
ATOM 2519 C C . THR B 1 3 ? 22.516 1.52 -34.219 1 26.48 3 THR B C 1
ATOM 2521 O O . THR B 1 3 ? 21.984 0.579 -34.812 1 26.48 3 THR B O 1
ATOM 2524 N N . ARG B 1 4 ? 23.484 1.103 -33.344 1 28.78 4 ARG B N 1
ATOM 2525 C CA . ARG B 1 4 ? 23.453 -0.117 -32.531 1 28.78 4 ARG B CA 1
ATOM 2526 C C . ARG B 1 4 ? 22.125 -0.248 -31.797 1 28.78 4 ARG B C 1
ATOM 2528 O O . ARG B 1 4 ? 21.781 0.603 -30.969 1 28.78 4 ARG B O 1
ATOM 2535 N N . ASN B 1 5 ? 21.109 -0.729 -32.469 1 30.34 5 ASN B N 1
ATOM 2536 C CA . ASN B 1 5 ? 19.812 -1.163 -31.938 1 30.34 5 ASN B CA 1
ATOM 2537 C C . ASN B 1 5 ? 19.984 -1.971 -30.656 1 30.34 5 ASN B C 1
ATOM 2539 O O . ASN B 1 5 ? 20.562 -3.061 -30.672 1 30.34 5 ASN B O 1
ATOM 2543 N N . GLY B 1 6 ? 20.438 -1.426 -29.641 1 30.56 6 GLY B N 1
ATOM 2544 C CA . GLY B 1 6 ? 20.672 -2.09 -28.359 1 30.56 6 GLY B CA 1
ATOM 2545 C C . GLY B 1 6 ? 19.547 -3.047 -27.984 1 30.56 6 GLY B C 1
ATOM 2546 O O . GLY B 1 6 ? 18.578 -2.648 -27.344 1 30.56 6 GLY B O 1
ATOM 2547 N N . ARG B 1 7 ? 19.188 -4.008 -28.875 1 31.91 7 ARG B N 1
ATOM 2548 C CA . ARG B 1 7 ? 18.453 -5.184 -28.438 1 31.91 7 ARG B CA 1
ATOM 2549 C C . ARG B 1 7 ? 18.969 -5.672 -27.078 1 31.91 7 ARG B C 1
ATOM 2551 O O . ARG B 1 7 ? 20.156 -5.992 -26.938 1 31.91 7 ARG B O 1
ATOM 2558 N N . ASN B 1 8 ? 18.609 -5.102 -26.078 1 35.81 8 ASN B N 1
ATOM 2559 C CA . ASN B 1 8 ? 18.891 -5.777 -24.812 1 35.81 8 ASN B CA 1
ATOM 2560 C C . ASN B 1 8 ? 18.781 -7.293 -24.953 1 35.81 8 ASN B C 1
ATOM 2562 O O . ASN B 1 8 ? 17.719 -7.816 -25.281 1 35.81 8 ASN B O 1
ATOM 2566 N N . ASN B 1 9 ? 19.75 -7.965 -25.5 1 34.62 9 ASN B N 1
ATOM 2567 C CA . ASN B 1 9 ? 20.078 -9.367 -25.719 1 34.62 9 ASN B CA 1
ATOM 2568 C C . ASN B 1 9 ? 19.703 -10.219 -24.516 1 34.62 9 ASN B C 1
ATOM 2570 O O . ASN B 1 9 ? 20.547 -10.461 -23.641 1 34.62 9 ASN B O 1
ATOM 2574 N N . PHE B 1 10 ? 18.562 -10 -23.859 1 41.44 10 PHE B N 1
ATOM 2575 C CA . PHE B 1 10 ? 18.125 -11.016 -22.906 1 41.44 10 PHE B CA 1
ATOM 2576 C C . PHE B 1 10 ? 18.219 -12.406 -23.516 1 41.44 10 PHE B C 1
ATOM 2578 O O . PHE B 1 10 ? 17.297 -13.211 -23.406 1 41.44 10 PHE B O 1
ATOM 2585 N N . SER B 1 11 ? 18.906 -12.617 -24.641 1 39.06 11 SER B N 1
ATOM 2586 C CA . SER B 1 11 ? 19.062 -13.922 -25.266 1 39.06 11 SER B CA 1
ATOM 2587 C C . SER B 1 11 ? 19.719 -14.922 -24.328 1 39.06 11 SER B C 1
ATOM 2589 O O . SER B 1 11 ? 20.281 -15.93 -24.766 1 39.06 11 SER B O 1
ATOM 2591 N N . ALA B 1 12 ? 20.062 -14.445 -23.094 1 44.22 12 ALA B N 1
ATOM 2592 C CA . ALA B 1 12 ? 20.656 -15.539 -22.328 1 44.22 12 ALA B CA 1
ATOM 2593 C C . ALA B 1 12 ? 19.672 -16.703 -22.172 1 44.22 12 ALA B C 1
ATOM 2595 O O . ALA B 1 12 ? 18.453 -16.5 -22.188 1 44.22 12 ALA B O 1
ATOM 2596 N N . HIS B 1 13 ? 20.016 -17.906 -22.281 1 50.28 13 HIS B N 1
ATOM 2597 C CA . HIS B 1 13 ? 19.281 -19.156 -22.109 1 50.28 13 HIS B CA 1
ATOM 2598 C C . HIS B 1 13 ? 18.344 -19.078 -20.906 1 50.28 13 HIS B C 1
ATOM 2600 O O . HIS B 1 13 ? 18.781 -19.109 -19.766 1 50.28 13 HIS B O 1
ATOM 2606 N N . ILE B 1 14 ? 17.188 -18.312 -21.109 1 61.16 14 ILE B N 1
ATOM 2607 C CA . ILE B 1 14 ? 16.141 -18.234 -20.078 1 61.16 14 ILE B CA 1
ATOM 2608 C C . ILE B 1 14 ? 15.625 -19.625 -19.766 1 61.16 14 ILE B C 1
ATOM 2610 O O . ILE B 1 14 ? 14.93 -20.25 -20.578 1 61.16 14 ILE B O 1
ATOM 2614 N N . ASP B 1 15 ? 16.156 -20.266 -18.75 1 68.56 15 ASP B N 1
ATOM 2615 C CA . ASP B 1 15 ? 15.812 -21.641 -18.344 1 68.56 15 ASP B CA 1
ATOM 2616 C C . ASP B 1 15 ? 14.586 -21.641 -17.438 1 68.56 15 ASP B C 1
ATOM 2618 O O . ASP B 1 15 ? 13.969 -22.688 -17.234 1 68.56 15 ASP B O 1
ATOM 2622 N N . SER B 1 16 ? 14.148 -20.422 -17.078 1 78.81 16 SER B N 1
ATOM 2623 C CA . SER B 1 16 ? 13.039 -20.359 -16.141 1 78.81 16 SER B CA 1
ATOM 2624 C C . SER B 1 16 ? 11.742 -19.969 -16.828 1 78.81 16 SER B C 1
ATOM 2626 O O . SER B 1 16 ? 11.695 -18.969 -17.562 1 78.81 16 SER B O 1
ATOM 2628 N N . SER B 1 17 ? 10.766 -20.766 -16.641 1 77.5 17 SER B N 1
ATOM 2629 C CA . SER B 1 17 ? 9.461 -20.5 -17.234 1 77.5 17 SER B CA 1
ATOM 2630 C C . SER B 1 17 ? 8.883 -19.188 -16.734 1 77.5 17 SER B C 1
ATOM 2632 O O . SER B 1 17 ? 8.25 -18.438 -17.484 1 77.5 17 SER B O 1
ATOM 2634 N N . VAL B 1 18 ? 9.109 -18.875 -15.484 1 77.56 18 VAL B N 1
ATOM 2635 C CA . VAL B 1 18 ? 8.633 -17.609 -14.914 1 77.56 18 VAL B CA 1
ATOM 2636 C C . VAL B 1 18 ? 9.359 -16.453 -15.578 1 77.56 18 VAL B C 1
ATOM 2638 O O . VAL B 1 18 ? 8.727 -15.477 -16 1 77.56 18 VAL B O 1
ATOM 2641 N N . LEU B 1 19 ? 10.609 -16.625 -15.625 1 77.38 19 LEU B N 1
ATOM 2642 C CA . LEU B 1 19 ? 11.406 -15.586 -16.266 1 77.38 19 LEU B CA 1
ATOM 2643 C C . LEU B 1 19 ? 10.938 -15.359 -17.703 1 77.38 19 LEU B C 1
ATOM 2645 O O . LEU B 1 19 ? 10.703 -14.219 -18.109 1 77.38 19 LEU B O 1
ATOM 2649 N N . ARG B 1 20 ? 10.742 -16.422 -18.359 1 78.5 20 ARG B N 1
ATOM 2650 C CA . ARG B 1 20 ? 10.266 -16.312 -19.734 1 78.5 20 ARG B CA 1
ATOM 2651 C C . ARG B 1 20 ? 8.898 -15.648 -19.797 1 78.5 20 ARG B C 1
ATOM 2653 O O . ARG B 1 20 ? 8.656 -14.812 -20.672 1 78.5 20 ARG B O 1
ATOM 2660 N N . SER B 1 21 ? 8.125 -15.977 -18.891 1 78.38 21 SER B N 1
ATOM 2661 C CA . SER B 1 21 ? 6.762 -15.453 -18.875 1 78.38 21 SER B CA 1
ATOM 2662 C C . SER B 1 21 ? 6.754 -13.945 -18.625 1 78.38 21 SER B C 1
ATOM 2664 O O . SER B 1 21 ? 5.965 -13.219 -19.25 1 78.38 21 SER B O 1
ATOM 2666 N N . VAL B 1 22 ? 7.566 -13.477 -17.797 1 81.31 22 VAL B N 1
ATOM 2667 C CA . VAL B 1 22 ? 7.512 -12.07 -17.422 1 81.31 22 VAL B CA 1
ATOM 2668 C C . VAL B 1 22 ? 8.258 -11.234 -18.469 1 81.31 22 VAL B C 1
ATOM 2670 O O . VAL B 1 22 ? 7.887 -10.086 -18.734 1 81.31 22 VAL B O 1
ATOM 2673 N N . VAL B 1 23 ? 9.227 -11.828 -19.094 1 81.06 23 VAL B N 1
ATOM 2674 C CA . VAL B 1 23 ? 10.055 -10.992 -19.969 1 81.06 23 VAL B CA 1
ATOM 2675 C C . VAL B 1 23 ? 9.633 -11.195 -21.422 1 81.06 23 VAL B C 1
ATOM 2677 O O . VAL B 1 23 ? 10.156 -10.531 -22.328 1 81.06 23 VAL B O 1
ATOM 2680 N N . ASN B 1 24 ? 8.75 -12.141 -21.609 1 84.56 24 ASN B N 1
ATOM 2681 C CA . ASN B 1 24 ? 8.328 -12.422 -22.969 1 84.56 24 ASN B CA 1
ATOM 2682 C C . ASN B 1 24 ? 7.367 -11.359 -23.5 1 84.56 24 ASN B C 1
ATOM 2684 O O . ASN B 1 24 ? 6.156 -11.578 -23.531 1 84.56 24 ASN B O 1
ATOM 2688 N N . LEU B 1 25 ? 7.898 -10.242 -23.922 1 92 25 LEU B N 1
ATOM 2689 C CA . LEU B 1 25 ? 7.176 -9.102 -24.469 1 92 25 LEU B CA 1
ATOM 2690 C C . LEU B 1 25 ? 7.715 -8.719 -25.844 1 92 25 LEU B C 1
ATOM 2692 O O . LEU B 1 25 ? 8.922 -8.75 -26.078 1 92 25 LEU B O 1
ATOM 2696 N N . GLU B 1 26 ? 6.828 -8.484 -26.734 1 93.81 26 GLU B N 1
ATOM 2697 C CA . GLU B 1 26 ? 7.207 -7.879 -28 1 93.81 26 GLU B CA 1
ATOM 2698 C C . GLU B 1 26 ? 7.242 -6.355 -27.906 1 93.81 26 GLU B C 1
ATOM 2700 O O . GLU B 1 26 ? 6.227 -5.727 -27.594 1 93.81 26 GLU B O 1
ATOM 2705 N N . LYS B 1 27 ? 8.352 -5.844 -28.172 1 94.94 27 LYS B N 1
ATOM 2706 C CA . LYS B 1 27 ? 8.461 -4.391 -28.219 1 94.94 27 LYS B CA 1
ATOM 2707 C C . LYS B 1 27 ? 7.926 -3.834 -29.531 1 94.94 27 LYS B C 1
ATOM 2709 O O . LYS B 1 27 ? 8.547 -4.016 -30.578 1 94.94 27 LYS B O 1
ATOM 2714 N N . ILE B 1 28 ? 6.859 -3.182 -29.516 1 96.06 28 ILE B N 1
ATOM 2715 C CA . ILE B 1 28 ? 6.297 -2.549 -30.703 1 96.06 28 ILE B CA 1
ATOM 2716 C C . ILE B 1 28 ? 6.984 -1.209 -30.953 1 96.06 28 ILE B C 1
ATOM 2718 O O . ILE B 1 28 ? 7.379 -0.905 -32.094 1 96.06 28 ILE B O 1
ATOM 2722 N N . ASN B 1 29 ? 7.211 -0.461 -29.875 1 94.81 29 ASN B N 1
ATOM 2723 C CA . ASN B 1 29 ? 8.031 0.747 -29.844 1 94.81 29 ASN B CA 1
ATOM 2724 C C . ASN B 1 29 ? 8.469 1.075 -28.406 1 94.81 29 ASN B C 1
ATOM 2726 O O . ASN B 1 29 ? 8.367 0.234 -27.516 1 94.81 29 ASN B O 1
ATOM 2730 N N . ASP B 1 30 ? 8.961 2.246 -28.219 1 93.44 30 ASP B N 1
ATOM 2731 C CA . ASP B 1 30 ? 9.617 2.557 -26.953 1 93.44 30 ASP B CA 1
ATOM 2732 C C . ASP B 1 30 ? 8.602 2.678 -25.828 1 93.44 30 ASP B C 1
ATOM 2734 O O . ASP B 1 30 ? 8.961 2.662 -24.656 1 93.44 30 ASP B O 1
ATOM 2738 N N . THR B 1 31 ? 7.332 2.729 -26.125 1 95.44 31 THR B N 1
ATOM 2739 C CA . THR B 1 31 ? 6.328 2.957 -25.094 1 95.44 31 THR B CA 1
ATOM 2740 C C . THR B 1 31 ? 5.199 1.933 -25.203 1 95.44 31 THR B C 1
ATOM 2742 O O . THR B 1 31 ? 4.176 2.059 -24.531 1 95.44 31 THR B O 1
ATOM 2745 N N . LEU B 1 32 ? 5.352 1.012 -26.125 1 97.75 32 LEU B N 1
ATOM 2746 C CA . LEU B 1 32 ? 4.277 0.051 -26.359 1 97.75 32 LEU B CA 1
ATOM 2747 C C . LEU B 1 32 ? 4.832 -1.365 -26.484 1 97.75 32 LEU B C 1
ATOM 2749 O O . LEU B 1 32 ? 5.699 -1.627 -27.312 1 97.75 32 LEU B O 1
ATOM 2753 N N . PHE B 1 33 ? 4.285 -2.236 -25.672 1 97.25 33 PHE B N 1
ATOM 2754 C CA . PHE B 1 33 ? 4.711 -3.631 -25.641 1 97.25 33 PHE B CA 1
ATOM 2755 C C . PHE B 1 33 ? 3.51 -4.562 -25.734 1 97.25 33 PHE B C 1
ATOM 2757 O O . PHE B 1 33 ? 2.416 -4.23 -25.281 1 97.25 33 PHE B O 1
ATOM 2764 N N . ARG B 1 34 ? 3.684 -5.711 -26.312 1 95.56 34 ARG B N 1
ATOM 2765 C CA . ARG B 1 34 ? 2.613 -6.688 -26.484 1 95.56 34 ARG B CA 1
ATOM 2766 C C . ARG B 1 34 ? 2.955 -8.008 -25.812 1 95.56 34 ARG B C 1
ATOM 2768 O O . ARG B 1 34 ? 4.062 -8.523 -25.969 1 95.56 34 ARG B O 1
ATOM 2775 N N . SER B 1 35 ? 1.978 -8.406 -25.031 1 91.06 35 SER B N 1
ATOM 2776 C CA . SER B 1 35 ? 2.172 -9.703 -24.391 1 91.06 35 SER B CA 1
ATOM 2777 C C . SER B 1 35 ? 2.131 -10.836 -25.406 1 91.06 35 SER B C 1
ATOM 2779 O O . SER B 1 35 ? 1.446 -10.734 -26.438 1 91.06 35 SER B O 1
ATOM 2781 N N . GLN B 1 36 ? 2.861 -11.812 -25.141 1 79.69 36 GLN B N 1
ATOM 2782 C CA . GLN B 1 36 ? 2.701 -13.07 -25.859 1 79.69 36 GLN B CA 1
ATOM 2783 C C . GLN B 1 36 ? 1.67 -13.969 -25.188 1 79.69 36 GLN B C 1
ATOM 2785 O O . GLN B 1 36 ? 1.242 -13.695 -24.062 1 79.69 36 GLN B O 1
ATOM 2790 N N . PRO B 1 37 ? 1.239 -14.883 -25.844 1 70.06 37 PRO B N 1
ATOM 2791 C CA . PRO B 1 37 ? 0.148 -15.641 -25.234 1 70.06 37 PRO B CA 1
ATOM 2792 C C . PRO B 1 37 ? 0.384 -15.914 -23.75 1 70.06 37 PRO B C 1
ATOM 2794 O O . PRO B 1 37 ? 1.465 -16.359 -23.359 1 70.06 37 PRO B O 1
ATOM 2797 N N . LEU B 1 38 ? -0.513 -15.414 -23.031 1 65.75 38 LEU B N 1
ATOM 2798 C CA . LEU B 1 38 ? -0.45 -15.477 -21.578 1 65.75 38 LEU B CA 1
ATOM 2799 C C . LEU B 1 38 ? -0.752 -16.891 -21.078 1 65.75 38 LEU B C 1
ATOM 2801 O O . LEU B 1 38 ? -1.508 -17.625 -21.719 1 65.75 38 LEU B O 1
ATOM 2805 N N . TRP B 1 39 ? -0.042 -17.312 -20.062 1 62.28 39 TRP B N 1
ATOM 2806 C CA . TRP B 1 39 ? -0.246 -18.609 -19.438 1 62.28 39 TRP B CA 1
ATOM 2807 C C . TRP B 1 39 ? -1.5 -18.609 -18.562 1 62.28 39 TRP B C 1
ATOM 2809 O O . TRP B 1 39 ? -1.714 -17.672 -17.781 1 62.28 39 TRP B O 1
ATOM 2819 N N . LYS B 1 40 ? -2.469 -19.359 -18.906 1 66.06 40 LYS B N 1
ATOM 2820 C CA . LYS B 1 40 ? -3.633 -19.609 -18.062 1 66.06 40 LYS B CA 1
ATOM 2821 C C . LYS B 1 40 ? -3.607 -21.016 -17.484 1 66.06 40 LYS B C 1
ATOM 2823 O O . LYS B 1 40 ? -3.461 -22 -18.234 1 66.06 40 LYS B O 1
ATOM 2828 N N . HIS B 1 41 ? -3.617 -20.984 -16.156 1 64 41 HIS B N 1
ATOM 2829 C CA . HIS B 1 41 ? -3.777 -22.297 -15.539 1 64 41 HIS B CA 1
ATOM 2830 C C . HIS B 1 41 ? -5.117 -22.922 -15.914 1 64 41 HIS B C 1
ATOM 2832 O O . HIS B 1 41 ? -6.145 -22.25 -15.914 1 64 41 HIS B O 1
ATOM 2838 N N . LYS B 1 42 ? -5.039 -24.125 -16.297 1 62.69 42 LYS B N 1
ATOM 2839 C CA . LYS B 1 42 ? -6.246 -24.844 -16.703 1 62.69 42 LYS B CA 1
ATOM 2840 C C . LYS B 1 42 ? -7.344 -24.719 -15.656 1 62.69 42 LYS B C 1
ATOM 2842 O O . LYS B 1 42 ? -8.523 -24.609 -15.992 1 62.69 42 LYS B O 1
ATOM 2847 N N . ALA B 1 43 ? -6.859 -24.578 -14.477 1 62.25 43 ALA B N 1
ATOM 2848 C CA . ALA B 1 43 ? -7.816 -24.578 -13.375 1 62.25 43 ALA B CA 1
ATOM 2849 C C . ALA B 1 43 ? -8.195 -23.141 -12.984 1 62.25 43 ALA B C 1
ATOM 2851 O O . ALA B 1 43 ? -9.023 -22.938 -12.102 1 62.25 43 ALA B O 1
ATOM 2852 N N . ALA B 1 44 ? -7.609 -22.219 -13.758 1 65 44 ALA B N 1
ATOM 2853 C CA . ALA B 1 44 ? -7.844 -20.844 -13.328 1 65 44 ALA B CA 1
ATOM 2854 C C . ALA B 1 44 ? -9.016 -20.219 -14.094 1 65 44 ALA B C 1
ATOM 2856 O O . ALA B 1 44 ? -9.266 -20.578 -15.25 1 65 44 ALA B O 1
ATOM 2857 N N . ARG B 1 45 ? -9.773 -19.422 -13.336 1 65.56 45 ARG B N 1
ATOM 2858 C CA . ARG B 1 45 ? -10.883 -18.688 -13.945 1 65.56 45 ARG B CA 1
ATOM 2859 C C . ARG B 1 45 ? -10.359 -17.625 -14.898 1 65.56 45 ARG B C 1
ATOM 2861 O O . ARG B 1 45 ? -11 -17.312 -15.906 1 65.56 45 ARG B O 1
ATOM 2868 N N . GLY B 1 46 ? -9.195 -17.156 -14.617 1 75.56 46 GLY B N 1
ATOM 2869 C CA . GLY B 1 46 ? -8.625 -16.078 -15.414 1 75.56 46 GLY B CA 1
ATOM 2870 C C . GLY B 1 46 ? -7.105 -16.031 -15.344 1 75.56 46 GLY B C 1
ATOM 2871 O O . GLY B 1 46 ? -6.473 -16.922 -14.773 1 75.56 46 GLY B O 1
ATOM 2872 N N . ILE B 1 47 ? -6.609 -15.094 -16.078 1 84.88 47 ILE B N 1
ATOM 2873 C CA . ILE B 1 47 ? -5.164 -14.906 -16.094 1 84.88 47 ILE B CA 1
ATOM 2874 C C . ILE B 1 47 ? -4.668 -14.594 -14.688 1 84.88 47 ILE B C 1
ATOM 2876 O O . ILE B 1 47 ? -5.312 -13.852 -13.945 1 84.88 47 ILE B O 1
ATOM 2880 N N . TYR B 1 48 ? -3.602 -15.227 -14.336 1 88.75 48 TYR B N 1
ATOM 2881 C CA . TYR B 1 48 ? -2.969 -15.008 -13.039 1 88.75 48 TYR B CA 1
ATOM 2882 C C . TYR B 1 48 ? -2.447 -13.578 -12.93 1 88.75 48 TYR B C 1
ATOM 2884 O O . TYR B 1 48 ? -1.612 -13.148 -13.727 1 88.75 48 TYR B O 1
ATOM 2892 N N . GLY B 1 49 ? -2.918 -12.82 -11.922 1 91.44 49 GLY B N 1
ATOM 2893 C CA . GLY B 1 49 ? -2.584 -11.414 -11.75 1 91.44 49 GLY B CA 1
ATOM 2894 C C . GLY B 1 49 ? -1.09 -11.164 -11.688 1 91.44 49 GLY B C 1
ATOM 2895 O O . GLY B 1 49 ? -0.602 -10.164 -12.227 1 91.44 49 GLY B O 1
ATOM 2896 N N . GLY B 1 50 ? -0.385 -12.117 -11.023 1 92.94 50 GLY B N 1
ATOM 2897 C CA . GLY B 1 50 ? 1.059 -11.977 -10.914 1 92.94 50 GLY B CA 1
ATOM 2898 C C . GLY B 1 50 ? 1.756 -11.93 -12.258 1 92.94 50 GLY B C 1
ATOM 2899 O O . GLY B 1 50 ? 2.791 -11.273 -12.406 1 92.94 50 GLY B O 1
ATOM 2900 N N . HIS B 1 51 ? 1.197 -12.602 -13.211 1 91.94 51 HIS B N 1
ATOM 2901 C CA . HIS B 1 51 ? 1.745 -12.578 -14.562 1 91.94 51 HIS B CA 1
ATOM 2902 C C . HIS B 1 51 ? 1.598 -11.195 -15.195 1 91.94 51 HIS B C 1
ATOM 2904 O O . HIS B 1 51 ? 2.539 -10.688 -15.797 1 91.94 51 HIS B O 1
ATOM 2910 N N . VAL B 1 52 ? 0.465 -10.625 -15.023 1 93.75 52 VAL B N 1
ATOM 2911 C CA . VAL B 1 52 ? 0.187 -9.305 -15.57 1 93.75 52 VAL B CA 1
ATOM 2912 C C . VAL B 1 52 ? 1.11 -8.266 -14.93 1 93.75 52 VAL B C 1
ATOM 2914 O O . VAL B 1 52 ? 1.724 -7.457 -15.633 1 93.75 52 VAL B O 1
ATOM 2917 N N . ILE B 1 53 ? 1.277 -8.336 -13.641 1 96.88 53 ILE B N 1
ATOM 2918 C CA . ILE B 1 53 ? 2.113 -7.383 -12.922 1 96.88 53 ILE B CA 1
ATOM 2919 C C . ILE B 1 53 ? 3.57 -7.551 -13.344 1 96.88 53 ILE B C 1
ATOM 2921 O O . ILE B 1 53 ? 4.266 -6.566 -13.602 1 96.88 53 ILE B O 1
ATOM 2925 N N . GLY B 1 54 ? 4.027 -8.812 -13.367 1 95.62 54 GLY B N 1
ATOM 2926 C CA . GLY B 1 54 ? 5.398 -9.078 -13.766 1 95.62 54 GLY B CA 1
ATOM 2927 C C . GLY B 1 54 ? 5.734 -8.547 -15.148 1 95.62 54 GLY B C 1
ATOM 2928 O O . GLY B 1 54 ? 6.777 -7.918 -15.336 1 95.62 54 GLY B O 1
ATOM 2929 N N . GLN B 1 55 ? 4.852 -8.727 -16.125 1 95.44 55 GLN B N 1
ATOM 2930 C CA . GLN B 1 55 ? 5.07 -8.242 -17.484 1 95.44 55 GLN B CA 1
ATOM 2931 C C . GLN B 1 55 ? 5.023 -6.715 -17.531 1 95.44 55 GLN B C 1
ATOM 2933 O O . GLN B 1 55 ? 5.816 -6.086 -18.234 1 95.44 55 GLN B O 1
ATOM 2938 N N . ALA B 1 56 ? 4.062 -6.164 -16.812 1 97.69 56 ALA B N 1
ATOM 2939 C CA . ALA B 1 56 ? 3.973 -4.707 -16.766 1 97.69 56 ALA B CA 1
ATOM 2940 C C . ALA B 1 56 ? 5.262 -4.098 -16.219 1 97.69 56 ALA B C 1
ATOM 2942 O O . ALA B 1 56 ? 5.754 -3.096 -16.75 1 97.69 56 ALA B O 1
ATOM 2943 N N . LEU B 1 57 ? 5.77 -4.695 -15.164 1 98.19 57 LEU B N 1
ATOM 2944 C CA . LEU B 1 57 ? 7.012 -4.207 -14.57 1 98.19 57 LEU B CA 1
ATOM 2945 C C . LEU B 1 57 ? 8.172 -4.352 -15.555 1 98.19 57 LEU B C 1
ATOM 2947 O O . LEU B 1 57 ? 9.016 -3.461 -15.656 1 98.19 57 LEU B O 1
ATOM 2951 N N . ALA B 1 58 ? 8.211 -5.465 -16.25 1 96.81 58 ALA B N 1
ATOM 2952 C CA . ALA B 1 58 ? 9.25 -5.664 -17.25 1 96.81 58 ALA B CA 1
ATOM 2953 C C . ALA B 1 58 ? 9.172 -4.59 -18.344 1 96.81 58 ALA B C 1
ATOM 2955 O O . ALA B 1 58 ? 10.195 -4.016 -18.719 1 96.81 58 ALA B O 1
ATOM 2956 N N . ALA B 1 59 ? 7.969 -4.363 -18.828 1 97.38 59 ALA B N 1
ATOM 2957 C CA . ALA B 1 59 ? 7.773 -3.32 -19.828 1 97.38 59 ALA B CA 1
ATOM 2958 C C . ALA B 1 59 ? 8.227 -1.961 -19.312 1 97.38 59 ALA B C 1
ATOM 2960 O O . ALA B 1 59 ? 8.938 -1.229 -20 1 97.38 59 ALA B O 1
ATOM 2961 N N . ALA B 1 60 ? 7.848 -1.643 -18.109 1 98 60 ALA B N 1
ATOM 2962 C CA . ALA B 1 60 ? 8.172 -0.355 -17.5 1 98 60 ALA B CA 1
ATOM 2963 C C . ALA B 1 60 ? 9.68 -0.203 -17.297 1 98 60 ALA B C 1
ATOM 2965 O O . ALA B 1 60 ? 10.195 0.917 -17.25 1 98 60 ALA B O 1
ATOM 2966 N N . SER B 1 61 ? 10.344 -1.312 -17.109 1 96.56 61 SER B N 1
ATOM 2967 C CA . SER B 1 61 ? 11.773 -1.299 -16.828 1 96.56 61 SER B CA 1
ATOM 2968 C C . SER B 1 61 ? 12.594 -1.061 -18.094 1 96.56 61 SER B C 1
ATOM 2970 O O . SER B 1 61 ? 13.781 -0.75 -18.016 1 96.56 61 SER B O 1
ATOM 2972 N N . GLN B 1 62 ? 11.914 -1.216 -19.219 1 94.06 62 GLN B N 1
ATOM 2973 C CA . GLN B 1 62 ? 12.617 -0.998 -20.484 1 94.06 62 GLN B CA 1
ATOM 2974 C C . GLN B 1 62 ? 12.984 0.473 -20.656 1 94.06 62 GLN B C 1
ATOM 2976 O O . GLN B 1 62 ? 12.133 1.353 -20.484 1 94.06 62 GLN B O 1
ATOM 2981 N N . GLY B 1 63 ? 14.25 0.795 -20.922 1 90.31 63 GLY B N 1
ATOM 2982 C CA . GLY B 1 63 ? 14.695 2.16 -21.156 1 90.31 63 GLY B CA 1
ATOM 2983 C C . GLY B 1 63 ? 15.148 2.863 -19.891 1 90.31 63 GLY B C 1
ATOM 2984 O O . GLY B 1 63 ? 15.625 3.996 -19.938 1 90.31 63 GLY B O 1
ATOM 2985 N N . VAL B 1 64 ? 14.859 2.258 -18.797 1 94.56 64 VAL B N 1
ATOM 2986 C CA . VAL B 1 64 ? 15.367 2.797 -17.547 1 94.56 64 VAL B CA 1
ATOM 2987 C C . VAL B 1 64 ? 16.844 2.457 -17.406 1 94.56 64 VAL B C 1
ATOM 2989 O O . VAL B 1 64 ? 17.266 1.336 -17.703 1 94.56 64 VAL B O 1
ATOM 2992 N N . PRO B 1 65 ? 17.672 3.424 -17 1 94.25 65 PRO B N 1
ATOM 2993 C CA . PRO B 1 65 ? 19.109 3.143 -16.828 1 94.25 65 PRO B CA 1
ATOM 2994 C C . PRO B 1 65 ? 19.375 1.957 -15.898 1 94.25 65 PRO B C 1
ATOM 2996 O O . PRO B 1 65 ? 18.641 1.756 -14.922 1 94.25 65 PRO B O 1
ATOM 2999 N N . ASP B 1 66 ? 20.438 1.269 -16.125 1 93.5 66 ASP B N 1
ATOM 3000 C CA . ASP B 1 66 ? 20.781 0.072 -15.359 1 93.5 66 ASP B CA 1
ATOM 3001 C C . ASP B 1 66 ? 21.016 0.407 -13.891 1 93.5 66 ASP B C 1
ATOM 3003 O O . ASP B 1 66 ? 20.844 -0.448 -13.023 1 93.5 66 ASP B O 1
ATOM 3007 N N . SER B 1 67 ? 21.375 1.567 -13.672 1 94.25 67 SER B N 1
ATOM 3008 C CA . SER B 1 67 ? 21.672 1.981 -12.305 1 94.25 67 SER B CA 1
ATOM 3009 C C . SER B 1 67 ? 20.391 2.174 -11.5 1 94.25 67 SER B C 1
ATOM 3011 O O . SER B 1 67 ? 20.422 2.309 -10.273 1 94.25 67 SER B O 1
ATOM 3013 N N . GLN B 1 68 ? 19.266 2.162 -12.18 1 96.12 68 GLN B N 1
ATOM 3014 C CA . GLN B 1 68 ? 17.969 2.395 -11.531 1 96.12 68 GLN B CA 1
ATOM 3015 C C . GLN B 1 68 ? 17.281 1.077 -11.195 1 96.12 68 GLN B C 1
ATOM 3017 O O . GLN B 1 68 ? 17.078 0.231 -12.07 1 96.12 68 GLN B O 1
ATOM 3022 N N . HIS B 1 69 ? 16.844 0.97 -9.961 1 96.69 69 HIS B N 1
ATOM 3023 C CA . HIS B 1 69 ? 16.188 -0.24 -9.477 1 96.69 69 HIS B CA 1
ATOM 3024 C C . HIS B 1 69 ? 14.789 0.06 -8.961 1 96.69 69 HIS B C 1
ATOM 3026 O O . HIS B 1 69 ? 14.578 1.052 -8.266 1 96.69 69 HIS B O 1
ATOM 3032 N N . THR B 1 70 ? 13.883 -0.804 -9.32 1 98 70 THR B N 1
ATOM 3033 C CA . THR B 1 70 ? 12.523 -0.638 -8.82 1 98 70 THR B CA 1
ATOM 3034 C C . THR B 1 70 ? 12.5 -0.695 -7.293 1 98 70 THR B C 1
ATOM 3036 O O . THR B 1 70 ? 13.039 -1.625 -6.695 1 98 70 THR B O 1
ATOM 3039 N N . HIS B 1 71 ? 11.875 0.31 -6.672 1 98.06 71 HIS B N 1
ATOM 3040 C CA . HIS B 1 71 ? 11.781 0.259 -5.219 1 98.06 71 HIS B CA 1
ATOM 3041 C C . HIS B 1 71 ? 10.328 0.159 -4.75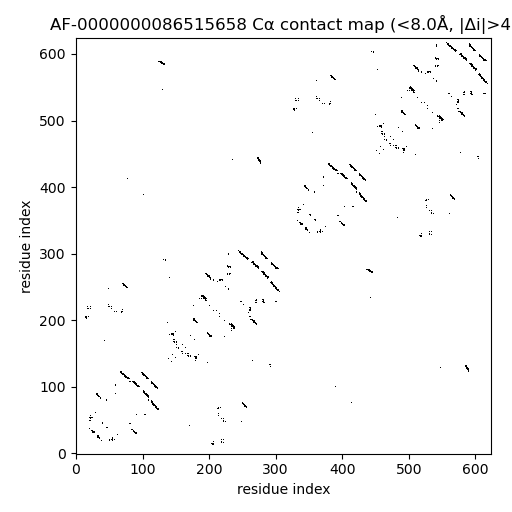8 1 98.06 71 HIS B C 1
ATOM 3043 O O . HIS B 1 71 ? 10.062 -0.194 -3.609 1 98.06 71 HIS B O 1
ATOM 3049 N N . SER B 1 72 ? 9.375 0.456 -5.688 1 98.81 72 SER B N 1
ATOM 3050 C CA . SER B 1 72 ? 7.973 0.226 -5.355 1 98.81 72 SER B CA 1
ATOM 3051 C C . SER B 1 72 ? 7.098 0.259 -6.602 1 98.81 72 SER B C 1
ATOM 3053 O O . SER B 1 72 ? 7.504 0.784 -7.641 1 98.81 72 SER B O 1
ATOM 3055 N N . LEU B 1 73 ? 5.93 -0.341 -6.547 1 98.88 73 LEU B N 1
ATOM 3056 C CA . LEU B 1 73 ? 4.902 -0.258 -7.582 1 98.88 73 LEU B CA 1
ATOM 3057 C C . LEU B 1 73 ? 3.508 -0.327 -6.973 1 98.88 73 LEU B C 1
ATOM 3059 O O . LEU B 1 73 ? 3.322 -0.907 -5.902 1 98.88 73 LEU B O 1
ATOM 3063 N N . HIS B 1 74 ? 2.541 0.277 -7.559 1 98.88 74 HIS B N 1
ATOM 3064 C CA . HIS B 1 74 ? 1.131 0.318 -7.184 1 98.88 74 HIS B CA 1
ATOM 3065 C C . HIS B 1 74 ? 0.233 0.076 -8.391 1 98.88 74 HIS B C 1
ATOM 3067 O O . HIS B 1 74 ? 0.35 0.768 -9.406 1 98.88 74 HIS B O 1
ATOM 3073 N N . SER B 1 75 ? -0.687 -0.885 -8.266 1 98.75 75 SER B N 1
ATOM 3074 C CA . SER B 1 75 ? -1.433 -1.271 -9.461 1 98.75 75 SER B CA 1
ATOM 3075 C C . SER B 1 75 ? -2.891 -1.574 -9.125 1 98.75 75 SER B C 1
ATOM 3077 O O . SER B 1 75 ? -3.244 -1.743 -7.957 1 98.75 75 SER B O 1
ATOM 3079 N N . TYR B 1 76 ? -3.75 -1.5 -10.141 1 98.69 76 TYR B N 1
ATOM 3080 C CA . TYR B 1 76 ? -5.145 -1.917 -10.055 1 98.69 76 TYR B CA 1
ATOM 3081 C C . TYR B 1 76 ? -5.477 -2.93 -11.148 1 98.69 76 TYR B C 1
ATOM 3083 O O . TYR B 1 76 ? -5.078 -2.76 -12.305 1 98.69 76 TYR B O 1
ATOM 3091 N N . PHE B 1 77 ? -6.152 -3.973 -10.75 1 97.5 77 PHE B N 1
ATOM 3092 C CA . PHE B 1 77 ? -6.859 -4.844 -11.68 1 97.5 77 PHE B CA 1
ATOM 3093 C C . PHE B 1 77 ? -8.258 -4.312 -11.961 1 97.5 77 PHE B C 1
ATOM 3095 O O . PHE B 1 77 ? -9.102 -4.27 -11.062 1 97.5 77 PHE B O 1
ATOM 3102 N N . LEU B 1 78 ? -8.586 -4.035 -13.211 1 97 78 LEU B N 1
ATOM 3103 C CA . LEU B 1 78 ? -9.781 -3.242 -13.492 1 97 78 LEU B CA 1
ATOM 3104 C C . LEU B 1 78 ? -10.812 -4.066 -14.25 1 97 78 LEU B C 1
ATOM 3106 O O . LEU B 1 78 ? -12.016 -3.809 -14.148 1 97 78 LEU B O 1
ATOM 3110 N N . ASN B 1 79 ? -10.312 -4.988 -15.078 1 93.25 79 ASN B N 1
ATOM 3111 C CA . ASN B 1 79 ? -11.156 -5.891 -15.852 1 93.25 79 ASN B CA 1
ATOM 3112 C C . ASN B 1 79 ? -10.508 -7.266 -16 1 93.25 79 ASN B C 1
ATOM 3114 O O . ASN B 1 79 ? -9.289 -7.402 -15.859 1 93.25 79 ASN B O 1
ATOM 3118 N N . LYS B 1 80 ? -11.367 -8.211 -16.266 1 88.75 80 LYS B N 1
ATOM 3119 C CA . LYS B 1 80 ? -10.852 -9.547 -16.531 1 88.75 80 LYS B CA 1
ATOM 3120 C C . LYS B 1 80 ? -9.977 -9.562 -17.766 1 88.75 80 LYS B C 1
ATOM 3122 O O . LYS B 1 80 ? -10.305 -8.938 -18.781 1 88.75 80 LYS B O 1
ATOM 3127 N N . VAL B 1 81 ? -8.883 -10.211 -17.641 1 89.88 81 VAL B N 1
ATOM 3128 C CA . VAL B 1 81 ? -7.992 -10.367 -18.781 1 89.88 81 VAL B CA 1
ATOM 3129 C C . VAL B 1 81 ? -8.336 -11.648 -19.531 1 89.88 81 VAL B C 1
ATOM 3131 O O . VAL B 1 81 ? -8.414 -12.727 -18.938 1 89.88 81 VAL B O 1
ATOM 3134 N N . GLN B 1 82 ? -8.57 -11.477 -20.781 1 85.94 82 GLN B N 1
ATOM 3135 C CA . GLN B 1 82 ? -8.875 -12.625 -21.625 1 85.94 82 GLN B CA 1
ATOM 3136 C C . GLN B 1 82 ? -7.594 -13.352 -22.047 1 85.94 82 GLN B C 1
ATOM 3138 O O . GLN B 1 82 ? -6.578 -12.711 -22.328 1 85.94 82 GLN B O 1
ATOM 3143 N N . ASP B 1 83 ? -7.648 -14.625 -22.031 1 82.69 83 ASP B N 1
ATOM 3144 C CA . ASP B 1 83 ? -6.449 -15.422 -22.281 1 82.69 83 ASP B CA 1
ATOM 3145 C C . ASP B 1 83 ? -6.176 -15.539 -23.781 1 82.69 83 ASP B C 1
ATOM 3147 O O . ASP B 1 83 ? -5.055 -15.844 -24.188 1 82.69 83 ASP B O 1
ATOM 3151 N N . ASN B 1 84 ? -7.102 -15.289 -24.625 1 82.75 84 ASN B N 1
ATOM 3152 C CA . ASN B 1 84 ? -6.957 -15.523 -26.062 1 82.75 84 ASN B CA 1
ATOM 3153 C C . ASN B 1 84 ? -6.609 -14.242 -26.812 1 82.75 84 ASN B C 1
ATOM 3155 O O . ASN B 1 84 ? -6.508 -14.242 -28.031 1 82.75 84 ASN B O 1
ATOM 3159 N N . ILE B 1 85 ? -6.52 -13.18 -26.172 1 85.94 85 ILE B N 1
ATOM 3160 C CA . ILE B 1 85 ? -6.172 -11.891 -26.75 1 85.94 85 ILE B CA 1
ATOM 3161 C C . ILE B 1 85 ? -4.945 -11.32 -26.047 1 85.94 85 ILE B C 1
ATOM 3163 O O . ILE B 1 85 ? -4.855 -11.352 -24.828 1 85.94 85 ILE B O 1
ATOM 3167 N N . SER B 1 86 ? -4.031 -10.797 -26.844 1 90.75 86 SER B N 1
ATOM 3168 C CA . SER B 1 86 ? -2.816 -10.227 -26.281 1 90.75 86 SER B CA 1
ATOM 3169 C C . SER B 1 86 ? -3.115 -8.945 -25.516 1 90.75 86 SER B C 1
ATOM 3171 O O . SER B 1 86 ? -4.062 -8.219 -25.844 1 90.75 86 SER B O 1
ATOM 3173 N N . LEU B 1 87 ? -2.291 -8.711 -24.5 1 93.5 87 LEU B N 1
ATOM 3174 C CA . LEU B 1 87 ? -2.328 -7.453 -23.766 1 93.5 87 LEU B CA 1
ATOM 3175 C C . LEU B 1 87 ? -1.343 -6.449 -24.359 1 93.5 87 LEU B C 1
ATOM 3177 O O . LEU B 1 87 ? -0.218 -6.812 -24.719 1 93.5 87 LEU B O 1
ATOM 3181 N N . LEU B 1 88 ? -1.798 -5.242 -24.562 1 96.88 88 LEU B N 1
ATOM 3182 C CA . LEU B 1 88 ? -0.902 -4.148 -24.906 1 96.88 88 LEU B CA 1
ATOM 3183 C C . LEU B 1 88 ? -0.552 -3.309 -23.688 1 96.88 88 LEU B C 1
ATOM 3185 O O . LEU B 1 88 ? -1.439 -2.762 -23.031 1 96.88 88 LEU B O 1
ATOM 3189 N N . TYR B 1 89 ? 0.724 -3.268 -23.406 1 97.81 89 TYR B N 1
ATOM 3190 C CA . TYR B 1 89 ? 1.205 -2.445 -22.297 1 97.81 89 TYR B CA 1
ATOM 3191 C C . TYR B 1 89 ? 1.694 -1.092 -22.797 1 97.81 89 TYR B C 1
ATOM 3193 O O . TYR B 1 89 ? 2.727 -1.008 -23.469 1 97.81 89 TYR B O 1
ATOM 3201 N N . HIS B 1 90 ? 0.967 -0.063 -22.469 1 98.56 90 HIS B N 1
ATOM 3202 C CA . HIS B 1 90 ? 1.37 1.311 -22.75 1 98.56 90 HIS B CA 1
ATOM 3203 C C . HIS B 1 90 ? 2.186 1.894 -21.609 1 98.56 90 HIS B C 1
ATOM 3205 O O . HIS B 1 90 ? 1.675 2.049 -20.484 1 98.56 90 HIS B O 1
ATOM 3211 N N . VAL B 1 91 ? 3.432 2.215 -21.906 1 98.38 91 VAL B N 1
ATOM 3212 C CA . VAL B 1 91 ? 4.309 2.76 -20.875 1 98.38 91 VAL B CA 1
ATOM 3213 C C . VAL B 1 91 ? 4.492 4.262 -21.094 1 98.38 91 VAL B C 1
ATOM 3215 O O . VAL B 1 91 ? 4.848 4.695 -22.188 1 98.38 91 VAL B O 1
ATOM 3218 N N . GLU B 1 92 ? 4.191 5.008 -20.078 1 97.94 92 GLU B N 1
ATOM 3219 C CA . GLU B 1 92 ? 4.402 6.453 -20.109 1 97.94 92 GLU B CA 1
ATOM 3220 C C . GLU B 1 92 ? 5.539 6.859 -19.172 1 97.94 92 GLU B C 1
ATOM 3222 O O . GLU B 1 92 ? 5.574 6.449 -18.016 1 97.94 92 GLU B O 1
ATOM 3227 N N . LYS B 1 93 ? 6.422 7.668 -19.766 1 97 93 LYS B N 1
ATOM 3228 C CA . LYS B 1 93 ? 7.473 8.266 -18.938 1 97 93 LYS B CA 1
ATOM 3229 C C . LYS B 1 93 ? 6.93 9.43 -18.125 1 97 93 LYS B C 1
ATOM 3231 O O . LYS B 1 93 ? 6.555 10.469 -18.688 1 97 93 LYS B O 1
ATOM 3236 N N . ILE B 1 94 ? 6.918 9.305 -16.844 1 97.56 94 ILE B N 1
ATOM 3237 C CA . ILE B 1 94 ? 6.355 10.336 -15.984 1 97.56 94 ILE B CA 1
ATOM 3238 C C . ILE B 1 94 ? 7.465 11.258 -15.492 1 97.56 94 ILE B C 1
ATOM 3240 O O . ILE B 1 94 ? 7.293 12.484 -15.461 1 97.56 94 ILE B O 1
ATOM 3244 N N . ARG B 1 95 ? 8.609 10.641 -15.125 1 95.5 95 ARG B N 1
ATOM 3245 C CA . ARG B 1 95 ? 9.75 11.391 -14.617 1 95.5 95 ARG B CA 1
ATOM 3246 C C . ARG B 1 95 ? 11.055 10.641 -14.859 1 95.5 95 ARG B C 1
ATOM 3248 O O . ARG B 1 95 ? 11.125 9.43 -14.633 1 95.5 95 ARG B O 1
ATOM 3255 N N . ASP B 1 96 ? 12.047 11.344 -15.305 1 94 96 ASP B N 1
ATOM 3256 C CA . ASP B 1 96 ? 13.414 10.852 -15.367 1 94 96 ASP B CA 1
ATOM 3257 C C . ASP B 1 96 ? 14.375 11.781 -14.625 1 94 96 ASP B C 1
ATOM 3259 O O . ASP B 1 96 ? 15.039 12.617 -15.25 1 94 96 ASP B O 1
ATOM 3263 N N . GLY B 1 97 ? 14.359 11.586 -13.344 1 90.44 97 GLY B N 1
ATOM 3264 C CA . GLY B 1 97 ? 15.297 12.352 -12.539 1 90.44 97 GLY B CA 1
ATOM 3265 C C . GLY B 1 97 ? 16.641 11.68 -12.391 1 90.44 97 GLY B C 1
ATOM 3266 O O . GLY B 1 97 ? 16.844 10.555 -12.867 1 90.44 97 GLY B O 1
ATOM 3267 N N . LYS B 1 98 ? 17.531 12.406 -11.766 1 88.5 98 LYS B N 1
ATOM 3268 C CA . LYS B 1 98 ? 18.859 11.867 -11.523 1 88.5 98 LYS B CA 1
ATOM 3269 C C . LYS B 1 98 ? 18.812 10.664 -10.586 1 88.5 98 LYS B C 1
ATOM 3271 O O . LYS B 1 98 ? 19.375 9.609 -10.891 1 88.5 98 LYS B O 1
ATOM 3276 N N . THR B 1 99 ? 18.047 10.781 -9.5 1 92.81 99 THR B N 1
ATOM 3277 C CA . THR B 1 99 ? 18.031 9.75 -8.461 1 92.81 99 THR B CA 1
ATOM 3278 C C . THR B 1 99 ? 16.828 8.836 -8.625 1 92.81 99 THR B C 1
ATOM 3280 O O . THR B 1 99 ? 16.906 7.637 -8.344 1 92.81 99 THR B O 1
ATOM 3283 N N . TYR B 1 100 ? 15.703 9.438 -9.109 1 95.62 100 TYR B N 1
ATOM 3284 C CA . TYR B 1 100 ? 14.461 8.672 -9.211 1 95.62 100 TYR B CA 1
ATOM 3285 C C . TYR B 1 100 ? 13.867 8.789 -10.609 1 95.62 100 TYR B C 1
ATOM 3287 O O . TYR B 1 100 ? 13.898 9.859 -11.219 1 95.62 100 TYR B O 1
ATOM 3295 N N . CYS B 1 101 ? 13.305 7.715 -11.094 1 97.12 101 CYS B N 1
ATOM 3296 C CA . CYS B 1 101 ? 12.508 7.641 -12.312 1 97.12 101 CYS B CA 1
ATOM 3297 C C . CYS B 1 101 ? 11.133 7.055 -12.031 1 97.12 101 CYS B C 1
ATOM 3299 O O . CYS B 1 101 ? 10.969 6.258 -11.102 1 97.12 101 CYS B O 1
ATOM 3301 N N . ALA B 1 102 ? 10.18 7.5 -12.781 1 98.12 102 ALA B N 1
ATOM 3302 C CA . ALA B 1 102 ? 8.828 6.984 -12.602 1 98.12 102 ALA B CA 1
ATOM 3303 C C . ALA B 1 102 ? 8.18 6.668 -13.945 1 98.12 102 ALA B C 1
ATOM 3305 O O . ALA B 1 102 ? 8.383 7.387 -14.93 1 98.12 102 ALA B O 1
ATOM 3306 N N . ARG B 1 103 ? 7.469 5.59 -14.016 1 98.62 103 ARG B N 1
ATOM 3307 C CA . ARG B 1 103 ? 6.699 5.176 -15.188 1 98.62 103 ARG B CA 1
ATOM 3308 C C . ARG B 1 103 ? 5.25 4.879 -14.812 1 98.62 103 ARG B C 1
ATOM 3310 O O . ARG B 1 103 ? 4.961 4.508 -13.672 1 98.62 103 ARG B O 1
ATOM 3317 N N . SER B 1 104 ? 4.406 5.125 -15.734 1 98.62 104 SER B N 1
ATOM 3318 C CA . SER B 1 104 ? 3.016 4.68 -15.664 1 98.62 104 SER B CA 1
ATOM 3319 C C . SER B 1 104 ? 2.707 3.67 -16.766 1 98.62 104 SER B C 1
ATOM 3321 O O . SER B 1 104 ? 3.16 3.824 -17.906 1 98.62 104 SER B O 1
ATOM 3323 N N . VAL B 1 105 ? 1.995 2.6 -16.438 1 98.69 105 VAL B N 1
ATOM 3324 C CA . VAL B 1 105 ? 1.654 1.553 -17.406 1 98.69 105 VAL B CA 1
ATOM 3325 C C . VAL B 1 105 ? 0.138 1.378 -17.453 1 98.69 105 VAL B C 1
ATOM 3327 O O . VAL B 1 105 ? -0.526 1.335 -16.422 1 98.69 105 VAL B O 1
ATOM 3330 N N . LYS B 1 106 ? -0.428 1.327 -18.609 1 98.56 106 LYS B N 1
ATOM 3331 C CA . LYS B 1 106 ? -1.792 0.87 -18.859 1 98.56 106 LYS B CA 1
ATOM 3332 C C . LYS B 1 106 ? -1.801 -0.375 -19.734 1 98.56 106 LYS B C 1
ATOM 3334 O O . LYS B 1 106 ? -1.218 -0.377 -20.828 1 98.56 106 LYS B O 1
ATOM 3339 N N . ALA B 1 107 ? -2.354 -1.385 -19.25 1 97.88 107 ALA B N 1
ATOM 3340 C CA . ALA B 1 107 ? -2.58 -2.562 -20.078 1 97.88 107 ALA B CA 1
ATOM 3341 C C . ALA B 1 107 ? -3.973 -2.533 -20.703 1 97.88 107 ALA B C 1
ATOM 3343 O O . ALA B 1 107 ? -4.969 -2.328 -20 1 97.88 107 ALA B O 1
ATOM 3344 N N . VAL B 1 108 ? -4.012 -2.76 -21.984 1 97.25 108 VAL B N 1
ATOM 3345 C CA . VAL B 1 108 ? -5.254 -2.6 -22.734 1 97.25 108 VAL B CA 1
ATOM 3346 C C . VAL B 1 108 ? -5.555 -3.877 -23.516 1 97.25 108 VAL B C 1
ATOM 3348 O O . VAL B 1 108 ? -4.656 -4.484 -24.094 1 97.25 108 VAL B O 1
ATOM 3351 N N . GLN B 1 109 ? -6.727 -4.27 -23.422 1 93.69 109 GLN B N 1
ATOM 3352 C CA . GLN B 1 109 ? -7.27 -5.367 -24.219 1 93.69 109 GLN B CA 1
ATOM 3353 C C . GLN B 1 109 ? -8.625 -5.004 -24.812 1 93.69 109 GLN B C 1
ATOM 3355 O O . GLN B 1 109 ? -9.508 -4.523 -24.094 1 93.69 109 GLN B O 1
ATOM 3360 N N . SER B 1 110 ? -8.836 -5.195 -26.125 1 92.25 110 SER B N 1
ATOM 3361 C CA . SER B 1 110 ? -10.078 -4.91 -26.828 1 92.25 110 SER B CA 1
ATOM 3362 C C . SER B 1 110 ? -10.57 -3.498 -26.547 1 92.25 110 SER B C 1
ATOM 3364 O O . SER B 1 110 ? -11.75 -3.295 -26.25 1 92.25 110 SER B O 1
ATOM 3366 N N . GLY B 1 111 ? -9.633 -2.602 -26.406 1 92.69 111 GLY B N 1
ATOM 3367 C CA . GLY B 1 111 ? -9.953 -1.19 -26.266 1 92.69 111 GLY B CA 1
ATOM 3368 C C . GLY B 1 111 ? -10.234 -0.775 -24.844 1 92.69 111 GLY B C 1
ATOM 3369 O O . GLY B 1 111 ? -10.445 0.407 -24.562 1 92.69 111 GLY B O 1
ATOM 3370 N N . ALA B 1 112 ? -10.18 -1.727 -23.922 1 94.94 112 ALA B N 1
ATOM 3371 C CA . ALA B 1 112 ? -10.461 -1.422 -22.516 1 94.94 112 ALA B CA 1
ATOM 3372 C C . ALA B 1 112 ? -9.203 -1.551 -21.672 1 94.94 112 ALA B C 1
ATOM 3374 O O . ALA B 1 112 ? -8.398 -2.465 -21.875 1 94.94 112 ALA B O 1
ATOM 3375 N N . VAL B 1 113 ? -9.062 -0.604 -20.781 1 97.56 113 VAL B N 1
ATOM 3376 C CA . VAL B 1 113 ? -7.984 -0.73 -19.797 1 97.56 113 VAL B CA 1
ATOM 3377 C C . VAL B 1 113 ? -8.32 -1.827 -18.797 1 97.56 113 VAL B C 1
ATOM 3379 O O . VAL B 1 113 ? -9.352 -1.766 -18.125 1 97.56 113 VAL B O 1
ATOM 3382 N N . VAL B 1 114 ? -7.461 -2.801 -18.703 1 96.62 114 VAL B N 1
ATOM 3383 C CA . VAL B 1 114 ? -7.762 -3.922 -17.828 1 96.62 114 VAL B CA 1
ATOM 3384 C C . VAL B 1 114 ? -6.859 -3.871 -16.594 1 96.62 114 VAL B C 1
ATOM 3386 O O . VAL B 1 114 ? -7.121 -4.543 -15.594 1 96.62 114 VAL B O 1
ATOM 3389 N N . PHE B 1 115 ? -5.824 -3.127 -16.672 1 97.69 115 PHE B N 1
ATOM 3390 C CA . PHE B 1 115 ? -4.816 -3.061 -15.625 1 97.69 115 PHE B CA 1
ATOM 3391 C C . PHE B 1 115 ? -4.047 -1.749 -15.695 1 97.69 115 PHE B C 1
ATOM 3393 O O . PHE B 1 115 ? -3.748 -1.253 -16.781 1 97.69 115 PHE B O 1
ATOM 3400 N N . THR B 1 116 ? -3.74 -1.101 -14.523 1 98.81 116 THR B N 1
ATOM 3401 C CA . THR B 1 116 ? -2.877 0.071 -14.445 1 98.81 116 THR B CA 1
ATOM 3402 C C . THR B 1 116 ? -1.793 -0.127 -13.391 1 98.81 116 THR B C 1
ATOM 3404 O O . THR B 1 116 ? -1.995 -0.852 -12.414 1 98.81 116 THR B O 1
ATOM 3407 N N . MET B 1 117 ? -0.669 0.524 -13.625 1 98.75 117 MET B N 1
ATOM 3408 C CA . MET B 1 117 ? 0.429 0.445 -12.672 1 98.75 117 MET B CA 1
ATOM 3409 C C . MET B 1 117 ? 1.286 1.705 -12.719 1 98.75 117 MET B C 1
ATOM 3411 O O . MET B 1 117 ? 1.542 2.244 -13.797 1 98.75 117 MET B O 1
ATOM 3415 N N . GLN B 1 118 ? 1.626 2.156 -11.57 1 98.75 118 GLN B N 1
ATOM 3416 C CA . GLN B 1 118 ? 2.699 3.131 -11.414 1 98.75 118 GLN B CA 1
ATOM 3417 C C . GLN B 1 118 ? 3.912 2.51 -10.727 1 98.75 118 GLN B C 1
ATOM 3419 O O . GLN B 1 118 ? 3.764 1.702 -9.805 1 98.75 118 GLN B O 1
ATOM 3424 N N . VAL B 1 119 ? 5.066 2.873 -11.203 1 98.69 119 VAL B N 1
ATOM 3425 C CA . VAL B 1 119 ? 6.281 2.285 -10.656 1 98.69 119 VAL B CA 1
ATOM 3426 C C . VAL B 1 119 ? 7.352 3.361 -10.508 1 98.69 119 VAL B C 1
ATOM 3428 O O . VAL B 1 119 ? 7.41 4.305 -11.297 1 98.69 119 VAL B O 1
ATOM 3431 N N . SER B 1 120 ? 8.117 3.25 -9.5 1 98.75 120 SER B N 1
ATOM 3432 C CA . SER B 1 120 ? 9.227 4.152 -9.219 1 98.75 120 SER B CA 1
ATOM 3433 C C . SER B 1 120 ? 10.539 3.389 -9.109 1 98.75 120 SER B C 1
ATOM 3435 O O . SER B 1 120 ? 10.586 2.289 -8.555 1 98.75 120 SER B O 1
ATOM 3437 N N . PHE B 1 121 ? 11.594 3.906 -9.711 1 98.12 121 PHE B N 1
ATOM 3438 C CA . PHE B 1 121 ? 12.953 3.379 -9.711 1 98.12 121 PHE B CA 1
ATOM 3439 C C . PHE B 1 121 ? 13.906 4.336 -9.008 1 98.12 121 PHE B C 1
ATOM 3441 O O . PHE B 1 121 ? 13.664 5.543 -8.961 1 98.12 121 PHE B O 1
ATOM 3448 N N . LYS B 1 122 ? 14.914 3.762 -8.492 1 96.62 122 LYS B N 1
ATOM 3449 C CA . LYS B 1 122 ? 15.883 4.586 -7.773 1 96.62 122 LYS B CA 1
ATOM 3450 C C . LYS B 1 122 ? 17.312 4.082 -7.996 1 96.62 122 LYS B C 1
ATOM 3452 O O . LYS B 1 122 ? 17.531 2.877 -8.117 1 96.62 122 LYS B O 1
ATOM 3457 N N . GLN B 1 123 ? 18.219 5.043 -8.016 1 94.69 123 GLN B N 1
ATOM 3458 C CA . GLN B 1 123 ? 19.625 4.684 -7.973 1 94.69 123 GLN B CA 1
ATOM 3459 C C . GLN B 1 123 ? 20 4.055 -6.629 1 94.69 123 GLN B C 1
ATOM 3461 O O . GLN B 1 123 ? 19.5 4.484 -5.586 1 94.69 123 GLN B O 1
ATOM 3466 N N . GLU B 1 124 ? 20.844 3.158 -6.73 1 88.25 124 GLU B N 1
ATOM 3467 C CA . GLU B 1 124 ? 21.266 2.475 -5.512 1 88.25 124 GLU B CA 1
ATOM 3468 C C . GLU B 1 124 ? 21.984 3.428 -4.566 1 88.25 124 GLU B C 1
ATOM 3470 O O . GLU B 1 124 ? 22.781 4.262 -5.004 1 88.25 124 GLU B O 1
ATOM 3475 N N . GLU B 1 125 ? 21.578 3.395 -3.309 1 84.25 125 GLU B N 1
ATOM 3476 C CA . GLU B 1 125 ? 22.312 4.07 -2.24 1 84.25 125 GLU B CA 1
ATOM 3477 C C . GLU B 1 125 ? 22.812 3.076 -1.202 1 84.25 125 GLU B C 1
ATOM 3479 O O . GLU B 1 125 ? 22.156 2.078 -0.913 1 84.25 125 GLU B O 1
ATOM 3484 N N . THR B 1 126 ? 24.047 3.189 -0.786 1 75.44 126 THR B N 1
ATOM 3485 C CA . THR B 1 126 ? 24.719 2.154 -0.017 1 75.44 126 THR B CA 1
ATOM 3486 C C . THR B 1 126 ? 24.578 2.404 1.48 1 75.44 126 THR B C 1
ATOM 3488 O O . THR B 1 126 ? 25.375 1.904 2.281 1 75.44 126 THR B O 1
ATOM 3491 N N . THR B 1 127 ? 23.531 3.025 1.882 1 78.81 127 THR B N 1
ATOM 3492 C CA . THR B 1 127 ? 23.406 3.129 3.332 1 78.81 127 THR B CA 1
ATOM 3493 C C . THR B 1 127 ? 22.891 1.823 3.924 1 78.81 127 THR B C 1
ATOM 3495 O O . THR B 1 127 ? 22.078 1.133 3.301 1 78.81 127 THR B O 1
ATOM 3498 N N . SER B 1 128 ? 23.359 1.457 5.02 1 82.5 128 SER B N 1
ATOM 3499 C CA . SER B 1 128 ? 23.047 0.195 5.676 1 82.5 128 SER B CA 1
ATOM 3500 C C . SER B 1 128 ? 21.609 0.195 6.203 1 82.5 128 SER B C 1
ATOM 3502 O O . SER B 1 128 ? 21.016 1.256 6.414 1 82.5 128 SER B O 1
ATOM 3504 N N . THR B 1 129 ? 21.109 -1.027 6.34 1 88.62 129 THR B N 1
ATOM 3505 C CA . THR B 1 129 ? 19.812 -1.215 6.977 1 88.62 129 THR B CA 1
ATOM 3506 C C . THR B 1 129 ? 19.891 -0.919 8.469 1 88.62 129 THR B C 1
ATOM 3508 O O . THR B 1 129 ? 20.719 -1.511 9.18 1 88.62 129 THR B O 1
ATOM 3511 N N . VAL B 1 130 ? 19.094 -0.033 8.914 1 91.56 130 VAL B N 1
ATOM 3512 C CA . VAL B 1 130 ? 19.078 0.366 10.32 1 91.56 130 VAL B CA 1
ATOM 3513 C C . VAL B 1 130 ? 17.969 -0.39 11.055 1 91.56 130 VAL B C 1
ATOM 3515 O O . VAL B 1 130 ? 18.109 -0.709 12.242 1 91.56 130 VAL B O 1
ATOM 3518 N N . HIS B 1 131 ? 16.953 -0.632 10.359 1 96.5 131 HIS B N 1
ATOM 3519 C CA . HIS B 1 131 ? 15.805 -1.288 10.969 1 96.5 131 HIS B CA 1
ATOM 3520 C C . HIS B 1 131 ? 15.039 -2.109 9.945 1 96.5 131 HIS B C 1
ATOM 3522 O O . HIS B 1 131 ? 14.859 -1.679 8.805 1 96.5 131 HIS B O 1
ATOM 3528 N N . GLN B 1 132 ? 14.594 -3.236 10.312 1 98.06 132 GLN B N 1
ATOM 3529 C CA . GLN B 1 132 ? 13.641 -4.055 9.57 1 98.06 132 GLN B CA 1
ATOM 3530 C C . GLN B 1 132 ? 12.82 -4.93 10.516 1 98.06 132 GLN B C 1
ATOM 3532 O O . GLN B 1 132 ? 13.273 -5.27 11.609 1 98.06 132 GLN B O 1
ATOM 3537 N N . LEU B 1 133 ? 11.641 -5.312 10.125 1 97.81 133 LEU B N 1
ATOM 3538 C CA . LEU B 1 133 ? 10.875 -6.289 10.898 1 97.81 133 LEU B CA 1
ATOM 3539 C C . LEU B 1 133 ? 11.594 -7.633 10.93 1 97.81 133 LEU B C 1
ATOM 3541 O O . LEU B 1 133 ? 12.125 -8.086 9.914 1 97.81 133 LEU B O 1
ATOM 3545 N N . PRO B 1 134 ? 11.594 -8.219 12.047 1 97.56 134 PRO B N 1
ATOM 3546 C CA . PRO B 1 134 ? 12.281 -9.516 12.141 1 97.56 134 PRO B CA 1
ATOM 3547 C C . PRO B 1 134 ? 11.531 -10.633 11.422 1 97.56 134 PRO B C 1
ATOM 3549 O O . PRO B 1 134 ? 10.297 -10.641 11.398 1 97.56 134 PRO B O 1
ATOM 3552 N N . MET B 1 135 ? 12.289 -11.484 10.797 1 98.25 135 MET B N 1
ATOM 3553 C CA . MET B 1 135 ? 11.719 -12.695 10.211 1 98.25 135 MET B CA 1
ATOM 3554 C C . MET B 1 135 ? 11.094 -13.578 11.289 1 98.25 135 MET B C 1
ATOM 3556 O O . MET B 1 135 ? 11.711 -13.82 12.328 1 98.25 135 MET B O 1
ATOM 3560 N N . PRO B 1 136 ? 9.914 -14.062 11.102 1 97.94 136 PRO B N 1
ATOM 3561 C CA . PRO B 1 136 ? 9.328 -14.984 12.078 1 97.94 136 PRO B CA 1
ATOM 3562 C C . PRO B 1 136 ? 10.117 -16.281 12.219 1 97.94 136 PRO B C 1
ATOM 3564 O O . PRO B 1 136 ? 10.766 -16.719 11.258 1 97.94 136 PRO B O 1
ATOM 3567 N N . GLU B 1 137 ? 9.992 -16.797 13.398 1 97.56 137 GLU B N 1
ATOM 3568 C CA . GLU B 1 137 ? 10.609 -18.109 13.633 1 97.56 137 GLU B CA 1
ATOM 3569 C C . GLU B 1 137 ? 9.703 -19.234 13.148 1 97.56 137 GLU B C 1
ATOM 3571 O O . GLU B 1 137 ? 8.648 -19.484 13.742 1 97.56 137 GLU B O 1
ATOM 3576 N N . VAL B 1 138 ? 10.133 -19.859 12.094 1 97.62 138 VAL B N 1
ATOM 3577 C CA . VAL B 1 138 ? 9.375 -20.953 11.508 1 97.62 138 VAL B CA 1
ATOM 3578 C C . VAL B 1 138 ? 10.32 -22.094 11.102 1 97.62 138 VAL B C 1
ATOM 3580 O O . VAL B 1 138 ? 11.531 -21.875 10.984 1 97.62 138 VAL B O 1
ATOM 3583 N N . PRO B 1 139 ? 9.797 -23.312 10.914 1 96.88 139 PRO B N 1
ATOM 3584 C CA . PRO B 1 139 ? 10.664 -24.391 10.438 1 96.88 139 PRO B CA 1
ATOM 3585 C C . PRO B 1 139 ? 11.281 -24.094 9.078 1 96.88 139 PRO B C 1
ATOM 3587 O O . PRO B 1 139 ? 10.656 -23.453 8.227 1 96.88 139 PRO B O 1
ATOM 3590 N N . HIS B 1 140 ? 12.469 -24.578 8.93 1 96 140 HIS B N 1
ATOM 3591 C CA . HIS B 1 140 ? 13.148 -24.484 7.641 1 96 140 HIS B CA 1
ATOM 3592 C C . HIS B 1 140 ? 12.406 -25.266 6.562 1 96 140 HIS B C 1
ATOM 3594 O O . HIS B 1 140 ? 11.805 -26.312 6.852 1 96 140 HIS B O 1
ATOM 3600 N N . PRO B 1 141 ? 12.461 -24.844 5.355 1 96.19 141 PRO B N 1
ATOM 3601 C CA . PRO B 1 141 ? 11.727 -25.531 4.301 1 96.19 141 PRO B CA 1
ATOM 3602 C C . PRO B 1 141 ? 12.156 -26.984 4.137 1 96.19 141 PRO B C 1
ATOM 3604 O O . PRO B 1 141 ? 11.359 -27.828 3.721 1 96.19 141 PRO B O 1
ATOM 3607 N N . ASP B 1 142 ? 13.328 -27.328 4.457 1 94.62 142 ASP B N 1
ATOM 3608 C CA . ASP B 1 142 ? 13.828 -28.703 4.324 1 94.62 142 ASP B CA 1
ATOM 3609 C C . ASP B 1 142 ? 12.992 -29.672 5.164 1 94.62 142 ASP B C 1
ATOM 3611 O O . ASP B 1 142 ? 12.867 -30.844 4.82 1 94.62 142 ASP B O 1
ATOM 3615 N N . GLY B 1 143 ? 12.422 -29.219 6.184 1 94.12 143 GLY B N 1
ATOM 3616 C CA . GLY B 1 143 ? 11.633 -30.062 7.062 1 94.12 143 GLY B CA 1
ATOM 3617 C C . GLY B 1 143 ? 10.148 -30.031 6.738 1 94.12 143 GLY B C 1
ATOM 3618 O O . GLY B 1 143 ? 9.336 -30.578 7.496 1 94.12 143 GLY B O 1
ATOM 3619 N N . LEU B 1 144 ? 9.797 -29.469 5.645 1 96.5 144 LEU B N 1
ATOM 3620 C CA . LEU B 1 144 ? 8.383 -29.281 5.316 1 96.5 144 LEU B CA 1
ATOM 3621 C C . LEU B 1 144 ? 8.023 -30 4.023 1 96.5 144 LEU B C 1
ATOM 3623 O O . LEU B 1 144 ? 8.891 -30.234 3.178 1 96.5 144 LEU B O 1
ATOM 3627 N N . GLN B 1 145 ? 6.777 -30.375 3.916 1 95.38 145 GLN B N 1
ATOM 3628 C CA . GLN B 1 145 ? 6.254 -31 2.703 1 95.38 145 GLN B CA 1
ATOM 3629 C C . GLN B 1 145 ? 5.879 -29.938 1.667 1 95.38 145 GLN B C 1
ATOM 3631 O O . GLN B 1 145 ? 5.477 -28.828 2.021 1 95.38 145 GLN B O 1
ATOM 3636 N N . THR B 1 146 ? 6.055 -30.297 0.401 1 95.12 146 THR B N 1
ATOM 3637 C CA . THR B 1 146 ? 5.469 -29.484 -0.651 1 95.12 146 THR B CA 1
ATOM 3638 C C . THR B 1 146 ? 3.943 -29.547 -0.604 1 95.12 146 THR B C 1
ATOM 3640 O O . THR B 1 146 ? 3.375 -30.422 0.051 1 95.12 146 THR B O 1
ATOM 3643 N N . MET B 1 147 ? 3.34 -28.688 -1.289 1 93.88 147 MET B N 1
ATOM 3644 C CA . MET B 1 147 ? 1.881 -28.672 -1.351 1 93.88 147 MET B CA 1
ATOM 3645 C C . MET B 1 147 ? 1.348 -29.969 -1.933 1 93.88 147 MET B C 1
ATOM 3647 O O . MET B 1 147 ? 0.378 -30.531 -1.422 1 93.88 147 MET B O 1
ATOM 3651 N N . THR B 1 148 ? 1.98 -30.453 -2.971 1 93.06 148 THR B N 1
ATOM 3652 C CA . THR B 1 148 ? 1.543 -31.688 -3.607 1 93.06 148 THR B CA 1
ATOM 3653 C C . THR B 1 148 ? 1.684 -32.875 -2.652 1 93.06 148 THR B C 1
ATOM 3655 O O . THR B 1 148 ? 0.786 -33.719 -2.559 1 93.06 148 THR B O 1
ATOM 3658 N N . GLU B 1 149 ? 2.787 -32.938 -1.95 1 94.69 149 GLU B N 1
ATOM 3659 C CA . GLU B 1 149 ? 2.988 -33.969 -0.96 1 94.69 149 GLU B CA 1
ATOM 3660 C C . GLU B 1 149 ? 1.93 -33.906 0.137 1 94.69 149 GLU B C 1
ATOM 3662 O O . GLU B 1 149 ? 1.43 -34.938 0.583 1 94.69 149 GLU B O 1
ATOM 3667 N N . MET B 1 150 ? 1.651 -32.781 0.531 1 94.31 150 MET B N 1
ATOM 3668 C CA . MET B 1 150 ? 0.631 -32.562 1.558 1 94.31 150 MET B CA 1
ATOM 3669 C C . MET B 1 150 ? -0.735 -33.031 1.061 1 94.31 150 MET B C 1
ATOM 3671 O O . MET B 1 150 ? -1.462 -33.719 1.779 1 94.31 150 MET B O 1
ATOM 3675 N N . LEU B 1 151 ? -1.104 -32.656 -0.138 1 93.69 151 LEU B N 1
ATOM 3676 C CA . LEU B 1 151 ? -2.375 -33.062 -0.728 1 93.69 151 LEU B CA 1
ATOM 3677 C C . LEU B 1 151 ? -2.457 -34.562 -0.846 1 93.69 151 LEU B C 1
ATOM 3679 O O . LEU B 1 151 ? -3.508 -35.156 -0.586 1 93.69 151 LEU B O 1
ATOM 3683 N N . ASP B 1 152 ? -1.362 -35.188 -1.185 1 95.25 152 ASP B N 1
ATOM 3684 C CA . ASP B 1 152 ? -1.296 -36.656 -1.256 1 95.25 152 ASP B CA 1
ATOM 3685 C C . ASP B 1 152 ? -1.6 -37.281 0.101 1 95.25 152 ASP B C 1
ATOM 3687 O O . ASP B 1 152 ? -2.408 -38.219 0.194 1 95.25 152 ASP B O 1
ATOM 3691 N N . ARG B 1 153 ? -0.952 -36.719 1.04 1 94.88 153 ARG B N 1
ATOM 3692 C CA . ARG B 1 153 ? -1.15 -37.25 2.391 1 94.88 153 ARG B CA 1
ATOM 3693 C C . ARG B 1 153 ? -2.604 -37.094 2.826 1 94.88 153 ARG B C 1
ATOM 3695 O O . ARG B 1 153 ? -3.203 -38.031 3.344 1 94.88 153 ARG B O 1
ATOM 3702 N N . LEU B 1 154 ? -3.199 -35.906 2.613 1 93 154 LEU B N 1
ATOM 3703 C CA . LEU B 1 154 ? -4.578 -35.656 3.01 1 93 154 LEU B CA 1
ATOM 3704 C C . LEU B 1 154 ? -5.547 -36.531 2.246 1 93 154 LEU B C 1
ATOM 3706 O O . LEU B 1 154 ? -6.57 -36.969 2.791 1 93 154 LEU B O 1
ATOM 3710 N N . HIS B 1 155 ? -5.207 -36.781 1.021 1 94.31 155 HIS B N 1
ATOM 3711 C CA . HIS B 1 155 ? -6.039 -37.625 0.193 1 94.31 155 HIS B CA 1
ATOM 3712 C C . HIS B 1 155 ? -6.031 -39.062 0.719 1 94.31 155 HIS B C 1
ATOM 3714 O O . HIS B 1 155 ? -7.09 -39.688 0.859 1 94.31 155 HIS B O 1
ATOM 3720 N N . VAL B 1 156 ? -4.891 -39.594 1.037 1 95.69 156 VAL B N 1
ATOM 3721 C CA . VAL B 1 156 ? -4.738 -40.938 1.572 1 95.69 156 VAL B CA 1
ATOM 3722 C C . VAL B 1 156 ? -5.496 -41.062 2.893 1 95.69 156 VAL B C 1
ATOM 3724 O O . VAL B 1 156 ? -6.117 -42.094 3.168 1 95.69 156 VAL B O 1
ATOM 3727 N N . GLN B 1 157 ? -5.551 -40 3.654 1 94.94 157 GLN B N 1
ATOM 3728 C CA . GLN B 1 157 ? -6.219 -39.969 4.953 1 94.94 157 GLN B CA 1
ATOM 3729 C C . GLN B 1 157 ? -7.711 -39.688 4.801 1 94.94 157 GLN B C 1
ATOM 3731 O O . GLN B 1 157 ? -8.43 -39.562 5.793 1 94.94 157 GLN B O 1
ATOM 3736 N N . LYS B 1 158 ? -8.172 -39.469 3.555 1 94 158 LYS B N 1
ATOM 3737 C CA . LYS B 1 158 ? -9.57 -39.188 3.236 1 94 158 LYS B CA 1
ATOM 3738 C C . LYS B 1 158 ? -10.055 -37.906 3.922 1 94 158 LYS B C 1
ATOM 3740 O O . LYS B 1 158 ? -11.188 -37.844 4.414 1 94 158 LYS B O 1
ATOM 3745 N N . ARG B 1 159 ? -9.148 -36.938 3.945 1 90.75 159 ARG B N 1
ATOM 3746 C CA . ARG B 1 159 ? -9.477 -35.656 4.59 1 90.75 159 ARG B CA 1
ATOM 3747 C C . ARG B 1 159 ? -9.812 -34.594 3.559 1 90.75 159 ARG B C 1
ATOM 3749 O O . ARG B 1 159 ? -10.156 -33.469 3.918 1 90.75 159 ARG B O 1
ATOM 3756 N N . ILE B 1 160 ? -9.656 -34.875 2.355 1 87.69 160 ILE B N 1
ATOM 3757 C CA . ILE B 1 160 ? -10.055 -33.969 1.281 1 87.69 160 ILE B CA 1
ATOM 3758 C C . ILE B 1 160 ? -10.797 -34.75 0.198 1 87.69 160 ILE B C 1
ATOM 3760 O O . ILE B 1 160 ? -10.586 -35.969 0.038 1 87.69 160 ILE B O 1
ATOM 3764 N N . SER B 1 161 ? -11.633 -34.125 -0.493 1 87.38 161 SER B N 1
ATOM 3765 C CA . SER B 1 161 ? -12.398 -34.781 -1.563 1 87.38 161 SER B CA 1
ATOM 3766 C C . SER B 1 161 ? -11.508 -35.062 -2.77 1 87.38 161 SER B C 1
ATOM 3768 O O . SER B 1 161 ? -10.438 -34.469 -2.922 1 87.38 161 SER B O 1
ATOM 3770 N N . GLU B 1 162 ? -12.016 -35.938 -3.596 1 90.75 162 GLU B N 1
ATOM 3771 C CA . GLU B 1 162 ? -11.305 -36.25 -4.836 1 90.75 162 GLU B CA 1
ATOM 3772 C C . GLU B 1 162 ? -11.172 -35.031 -5.723 1 90.75 162 GLU B C 1
ATOM 3774 O O . GLU B 1 162 ? -10.133 -34.812 -6.352 1 90.75 162 GLU B O 1
ATOM 3779 N N . ILE B 1 163 ? -12.164 -34.25 -5.684 1 84.81 163 ILE B N 1
ATOM 3780 C CA . ILE B 1 163 ? -12.18 -33.062 -6.516 1 84.81 163 ILE B CA 1
ATOM 3781 C C . ILE B 1 163 ? -11.141 -32.062 -6.012 1 84.81 163 ILE B C 1
ATOM 3783 O O . ILE B 1 163 ? -10.359 -31.531 -6.801 1 84.81 163 ILE B O 1
ATOM 3787 N N . ASP B 1 164 ? -11.086 -31.891 -4.73 1 84.25 164 ASP B N 1
ATOM 3788 C CA . ASP B 1 164 ? -10.125 -30.969 -4.137 1 84.25 164 ASP B CA 1
ATOM 3789 C C . ASP B 1 164 ? -8.695 -31.453 -4.348 1 84.25 164 ASP B C 1
ATOM 3791 O O . ASP B 1 164 ? -7.793 -30.641 -4.609 1 84.25 164 ASP B O 1
ATOM 3795 N N . TYR B 1 165 ? -8.57 -32.719 -4.242 1 89.75 165 TYR B N 1
ATOM 3796 C CA . TYR B 1 165 ? -7.258 -33.312 -4.461 1 89.75 165 TYR B CA 1
ATOM 3797 C C . TYR B 1 165 ? -6.797 -33.094 -5.895 1 89.75 165 TYR B C 1
ATOM 3799 O O . TYR B 1 165 ? -5.688 -32.594 -6.133 1 89.75 165 TYR B O 1
ATOM 3807 N N . SER B 1 166 ? -7.664 -33.438 -6.836 1 89.5 166 SER B N 1
ATOM 3808 C CA . SER B 1 166 ? -7.324 -33.344 -8.25 1 89.5 166 SER B CA 1
ATOM 3809 C C . SER B 1 166 ? -7.047 -31.906 -8.656 1 89.5 166 SER B C 1
ATOM 3811 O O . SER B 1 166 ? -6.035 -31.609 -9.297 1 89.5 166 SER B O 1
ATOM 3813 N N . TYR B 1 167 ? -7.855 -31.016 -8.203 1 83.69 167 TYR B N 1
ATOM 3814 C CA . TYR B 1 167 ? -7.707 -29.594 -8.547 1 83.69 167 TYR B CA 1
ATOM 3815 C C . TYR B 1 167 ? -6.469 -29 -7.887 1 83.69 167 TYR B C 1
ATOM 3817 O O . TYR B 1 167 ? -5.711 -28.266 -8.531 1 83.69 167 TYR B O 1
ATOM 3825 N N . GLY B 1 168 ? -6.309 -29.328 -6.645 1 86.75 168 GLY B N 1
ATOM 3826 C CA . GLY B 1 168 ? -5.16 -28.812 -5.918 1 86.75 168 GLY B CA 1
ATOM 3827 C C . GLY B 1 168 ? -3.834 -29.266 -6.496 1 86.75 168 GLY B C 1
ATOM 3828 O O . GLY B 1 168 ? -2.924 -28.453 -6.691 1 86.75 168 GLY B O 1
ATOM 3829 N N . THR B 1 169 ? -3.768 -30.562 -6.742 1 89.25 169 THR B N 1
ATOM 3830 C CA . THR B 1 169 ? -2.533 -31.109 -7.289 1 89.25 169 THR B CA 1
ATOM 3831 C C . THR B 1 169 ? -2.23 -30.516 -8.6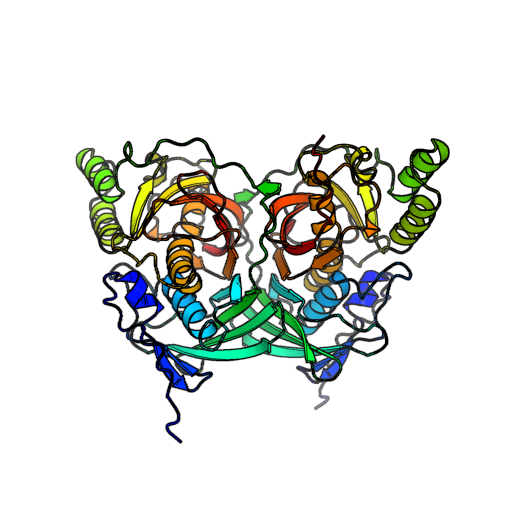56 1 89.25 169 THR B C 1
ATOM 3833 O O . THR B 1 169 ? -1.092 -30.141 -8.938 1 89.25 169 THR B O 1
ATOM 3836 N N . ALA B 1 170 ? -3.25 -30.391 -9.438 1 85.75 170 ALA B N 1
ATOM 3837 C CA . ALA B 1 170 ? -3.072 -29.781 -10.75 1 85.75 170 ALA B CA 1
ATOM 3838 C C . ALA B 1 170 ? -2.582 -28.344 -10.633 1 85.75 170 ALA B C 1
ATOM 3840 O O . ALA B 1 170 ? -1.692 -27.922 -11.375 1 85.75 170 ALA B O 1
ATOM 3841 N N . TRP B 1 171 ? -3.109 -27.641 -9.703 1 84.12 171 TRP B N 1
ATOM 3842 C CA . TRP B 1 171 ? -2.76 -26.234 -9.516 1 84.12 171 TRP B CA 1
ATOM 3843 C C . TRP B 1 171 ? -1.302 -26.094 -9.094 1 84.12 171 TRP B C 1
ATOM 3845 O O . TRP B 1 171 ? -0.538 -25.359 -9.727 1 84.12 171 TRP B O 1
ATOM 3855 N N . TYR B 1 172 ? -0.907 -26.812 -8.109 1 87.69 172 TYR B N 1
ATOM 3856 C CA . TYR B 1 172 ? 0.415 -26.609 -7.527 1 87.69 172 TYR B CA 1
ATOM 3857 C C . TYR B 1 172 ? 1.498 -27.219 -8.406 1 87.69 172 TYR B C 1
ATOM 3859 O O . TYR B 1 172 ? 2.635 -26.734 -8.43 1 87.69 172 TYR B O 1
ATOM 3867 N N . ASP B 1 173 ? 1.123 -28.234 -9.188 1 84.69 173 ASP B N 1
ATOM 3868 C CA . ASP B 1 173 ? 2.072 -28.797 -10.141 1 84.69 173 ASP B CA 1
ATOM 3869 C C . ASP B 1 173 ? 2.361 -27.812 -11.273 1 84.69 173 ASP B C 1
ATOM 3871 O O . ASP B 1 173 ? 3.502 -27.703 -11.727 1 84.69 173 ASP B O 1
ATOM 3875 N N . ALA B 1 174 ? 1.359 -27.141 -11.633 1 82.94 174 ALA B N 1
ATOM 3876 C CA . ALA B 1 174 ? 1.496 -26.219 -12.766 1 82.94 174 ALA B CA 1
ATOM 3877 C C . ALA B 1 174 ? 2.086 -24.891 -12.312 1 82.94 174 ALA B C 1
ATOM 3879 O O . ALA B 1 174 ? 2.621 -24.125 -13.125 1 82.94 174 ALA B O 1
ATOM 3880 N N . PHE B 1 175 ? 1.951 -24.578 -11.055 1 85 175 PHE B N 1
ATOM 3881 C CA . PHE B 1 175 ? 2.508 -23.328 -10.531 1 85 175 PHE B CA 1
ATOM 3882 C C . PHE B 1 175 ? 4.027 -23.344 -10.625 1 85 175 PHE B C 1
ATOM 3884 O O . PHE B 1 175 ? 4.672 -24.328 -10.289 1 85 175 PHE B O 1
ATOM 3891 N N . PRO B 1 176 ? 4.633 -22.266 -11.094 1 87.69 176 PRO B N 1
ATOM 3892 C CA . PRO B 1 176 ? 6.062 -22.281 -11.422 1 87.69 176 PRO B CA 1
ATOM 3893 C C . PRO B 1 176 ? 6.949 -22.172 -10.18 1 87.69 176 PRO B C 1
ATOM 3895 O O . PRO B 1 176 ? 8.172 -22.078 -10.297 1 87.69 176 PRO B O 1
ATOM 3898 N N . ALA B 1 177 ? 6.359 -22.297 -9.008 1 92.38 177 ALA B N 1
ATOM 3899 C CA . ALA B 1 177 ? 7.137 -22.203 -7.777 1 92.38 177 ALA B CA 1
ATOM 3900 C C . ALA B 1 177 ? 6.848 -23.391 -6.859 1 92.38 177 ALA B C 1
ATOM 3902 O O . ALA B 1 177 ? 5.73 -23.922 -6.844 1 92.38 177 ALA B O 1
ATOM 3903 N N . ILE B 1 178 ? 7.902 -23.812 -6.168 1 94.94 178 ILE B N 1
ATOM 3904 C CA . ILE B 1 178 ? 7.703 -24.734 -5.055 1 94.94 178 ILE B CA 1
ATOM 3905 C C . ILE B 1 178 ? 7.102 -24 -3.867 1 94.94 178 ILE B C 1
ATOM 3907 O O . ILE B 1 178 ? 7.559 -22.906 -3.514 1 94.94 178 ILE B O 1
ATOM 3911 N N . THR B 1 179 ? 6.074 -24.562 -3.357 1 96 179 THR B N 1
ATOM 3912 C CA . THR B 1 179 ? 5.387 -23.953 -2.217 1 96 179 THR B CA 1
ATOM 3913 C C . THR B 1 179 ? 5.324 -24.938 -1.05 1 96 179 THR B C 1
ATOM 3915 O O . THR B 1 179 ? 4.922 -26.094 -1.225 1 96 179 THR B O 1
ATOM 3918 N N . LYS B 1 180 ? 5.738 -24.531 0.115 1 97 180 LYS B N 1
ATOM 3919 C CA . LYS B 1 180 ? 5.633 -25.328 1.34 1 97 180 LYS B CA 1
ATOM 3920 C C . LYS B 1 180 ? 4.953 -24.531 2.449 1 97 180 LYS B C 1
ATOM 3922 O O . LYS B 1 180 ? 5.453 -23.484 2.863 1 97 180 LYS B O 1
ATOM 3927 N N . LEU B 1 181 ? 3.848 -25.047 2.934 1 96.31 181 LEU B N 1
ATOM 3928 C CA . LEU B 1 181 ? 3.121 -24.391 4.016 1 96.31 181 LEU B CA 1
ATOM 3929 C C . LEU B 1 181 ? 3.734 -24.734 5.371 1 96.31 181 LEU B C 1
ATOM 3931 O O . LEU B 1 181 ? 4.051 -25.891 5.633 1 96.31 181 LEU B O 1
ATOM 3935 N N . VAL B 1 182 ? 3.863 -23.719 6.203 1 96.88 182 VAL B N 1
ATOM 3936 C CA . VAL B 1 182 ? 4.348 -23.953 7.562 1 96.88 182 VAL B CA 1
ATOM 3937 C C . VAL B 1 182 ? 3.234 -24.562 8.414 1 96.88 182 VAL B C 1
ATOM 3939 O O . VAL B 1 182 ? 3.482 -25.453 9.219 1 96.88 182 VAL B O 1
ATOM 3942 N N . GLU B 1 183 ? 1.975 -24.062 8.25 1 93.62 183 GLU B N 1
ATOM 3943 C CA . GLU B 1 183 ? 0.792 -24.578 8.938 1 93.62 183 GLU B CA 1
ATOM 3944 C C . GLU B 1 183 ? -0.115 -25.344 7.98 1 93.62 183 GLU B C 1
ATOM 3946 O O . GLU B 1 183 ? -1.159 -24.844 7.562 1 93.62 183 GLU B O 1
ATOM 3951 N N . PRO B 1 184 ? 0.162 -26.578 7.754 1 89.25 184 PRO B N 1
ATOM 3952 C CA . PRO B 1 184 ? -0.541 -27.344 6.711 1 89.25 184 PRO B CA 1
ATOM 3953 C C . PRO B 1 184 ? -2.025 -27.531 7.02 1 89.25 184 PRO B C 1
ATOM 3955 O O . PRO B 1 184 ? -2.84 -27.641 6.102 1 89.25 184 PRO B O 1
ATOM 3958 N N . GLU B 1 185 ? -2.41 -27.516 8.242 1 87.69 185 GLU B N 1
ATOM 3959 C CA . GLU B 1 185 ? -3.803 -27.734 8.625 1 87.69 185 GLU B CA 1
ATOM 3960 C C . GLU B 1 185 ? -4.703 -26.625 8.086 1 87.69 185 GLU B C 1
ATOM 3962 O O . GLU B 1 185 ? -5.906 -26.812 7.922 1 87.69 185 GLU B O 1
ATOM 3967 N N . GLN B 1 186 ? -4.113 -25.516 7.781 1 90.12 186 GLN B N 1
ATOM 3968 C CA . GLN B 1 186 ? -4.875 -24.359 7.301 1 90.12 186 GLN B CA 1
ATOM 3969 C C . GLN B 1 186 ? -5.422 -24.609 5.895 1 90.12 186 GLN B C 1
ATOM 3971 O O . GLN B 1 186 ? -6.34 -23.922 5.449 1 90.12 186 GLN B O 1
ATOM 3976 N N . LEU B 1 187 ? -4.836 -25.547 5.219 1 86.94 187 LEU B N 1
ATOM 3977 C CA . LEU B 1 187 ? -5.273 -25.844 3.863 1 86.94 187 LEU B CA 1
ATOM 3978 C C . LEU B 1 187 ? -6.691 -26.422 3.869 1 86.94 187 LEU B C 1
ATOM 3980 O O . LEU B 1 187 ? -7.441 -26.234 2.912 1 86.94 187 LEU B O 1
ATOM 3984 N N . LEU B 1 188 ? -7.125 -27.062 4.957 1 86.56 188 LEU B N 1
ATOM 3985 C CA . LEU B 1 188 ? -8.391 -27.781 5.027 1 86.56 188 LEU B CA 1
ATOM 3986 C C . LEU B 1 188 ? -9.547 -26.828 5.285 1 86.56 188 LEU B C 1
ATOM 3988 O O . LEU B 1 188 ? -10.703 -27.141 5 1 86.56 188 LEU B O 1
ATOM 3992 N N . LEU B 1 189 ? -9.273 -25.688 5.855 1 89.19 189 LEU B N 1
ATOM 3993 C CA . LEU B 1 189 ? -10.273 -24.672 6.176 1 89.19 189 LEU B CA 1
ATOM 3994 C C . LEU B 1 189 ? -11.422 -25.266 6.977 1 89.19 189 LEU B C 1
ATOM 3996 O O . LEU B 1 189 ? -12.594 -25.016 6.684 1 89.19 189 LEU B O 1
ATOM 4000 N N . LYS B 1 190 ? -11.141 -26.125 7.977 1 88.75 190 LYS B N 1
ATOM 4001 C CA . LYS B 1 190 ? -12.141 -26.828 8.781 1 88.75 190 LYS B CA 1
ATOM 4002 C C . LYS B 1 190 ? -12.516 -26.016 10.016 1 88.75 190 LYS B C 1
ATOM 4004 O O . LYS B 1 190 ? -13.609 -26.172 10.555 1 88.75 190 LYS B O 1
ATOM 4009 N N . GLU B 1 191 ? -11.531 -25.203 10.461 1 90.69 191 GLU B N 1
ATOM 4010 C CA . GLU B 1 191 ? -11.766 -24.375 11.633 1 90.69 191 GLU B CA 1
ATOM 4011 C C . GLU B 1 191 ? -11.25 -22.953 11.406 1 90.69 191 GLU B C 1
ATOM 4013 O O . GLU B 1 191 ? -10.219 -22.75 10.758 1 90.69 191 GLU B O 1
ATOM 4018 N N . SER B 1 192 ? -12.055 -22.062 11.953 1 90.44 192 SER B N 1
ATOM 4019 C CA . SER B 1 192 ? -11.609 -20.672 11.875 1 90.44 192 SER B CA 1
ATOM 4020 C C . SER B 1 192 ? -10.32 -20.469 12.656 1 90.44 192 SER B C 1
ATOM 4022 O O . SER B 1 192 ? -10.125 -21.047 13.719 1 90.44 192 SER B O 1
ATOM 4024 N N . SER B 1 193 ? -9.438 -19.719 12.117 1 92.44 193 SER B N 1
ATOM 4025 C CA . SER B 1 193 ? -8.172 -19.375 12.758 1 92.44 193 SER B CA 1
ATOM 4026 C C . SER B 1 193 ? -7.746 -17.953 12.406 1 92.44 193 SER B C 1
ATOM 4028 O O . SER B 1 193 ? -8.344 -17.312 11.531 1 92.44 193 SER B O 1
ATOM 4030 N N . TYR B 1 194 ? -6.812 -17.406 13.242 1 95.44 194 TYR B N 1
ATOM 4031 C CA . TYR B 1 194 ? -6.262 -16.094 12.891 1 95.44 194 TYR B CA 1
ATOM 4032 C C . TYR B 1 194 ? -5.711 -16.109 11.477 1 95.44 194 TYR B C 1
ATOM 4034 O O . TYR B 1 194 ? -4.922 -16.984 11.109 1 95.44 194 TYR B O 1
ATOM 4042 N N . PRO B 1 195 ? -6.125 -15.203 10.68 1 97.31 195 PRO B N 1
ATOM 4043 C CA . PRO B 1 195 ? -5.844 -15.266 9.25 1 97.31 195 PRO B CA 1
ATOM 4044 C C . PRO B 1 195 ? -4.414 -14.844 8.906 1 97.31 195 PRO B C 1
ATOM 4046 O O . PRO B 1 195 ? -4.207 -13.812 8.258 1 97.31 195 PRO B O 1
ATOM 4049 N N . ARG B 1 196 ? -3.529 -15.641 9.305 1 98 196 ARG B N 1
ATOM 4050 C CA . ARG B 1 196 ? -2.107 -15.5 9.016 1 98 196 ARG B CA 1
ATOM 4051 C C . ARG B 1 196 ? -1.507 -16.812 8.539 1 98 196 ARG B C 1
ATOM 4053 O O . ARG B 1 196 ? -1.793 -17.875 9.109 1 98 196 ARG B O 1
ATOM 4060 N N . ARG B 1 197 ? -0.696 -16.703 7.469 1 97.38 197 ARG B N 1
ATOM 4061 C CA . ARG B 1 197 ? -0.021 -17.859 6.895 1 97.38 197 ARG B CA 1
ATOM 4062 C C . ARG B 1 197 ? 1.473 -17.609 6.734 1 97.38 197 ARG B C 1
ATOM 4064 O O . ARG B 1 197 ? 1.888 -16.469 6.492 1 97.38 197 ARG B O 1
ATOM 4071 N N . HIS B 1 198 ? 2.211 -18.672 6.945 1 98.19 198 HIS B N 1
ATOM 4072 C CA . HIS B 1 198 ? 3.623 -18.688 6.578 1 98.19 198 HIS B CA 1
ATOM 4073 C C . HIS B 1 198 ? 3.898 -19.75 5.516 1 98.19 198 HIS B C 1
ATOM 4075 O O . HIS B 1 198 ? 3.479 -20.891 5.656 1 98.19 198 HIS B O 1
ATOM 4081 N N . LEU B 1 199 ? 4.551 -19.328 4.496 1 97.31 199 LEU B N 1
ATOM 4082 C CA . LEU B 1 199 ? 4.91 -20.312 3.473 1 97.31 199 LEU B CA 1
ATOM 4083 C C . LEU B 1 199 ? 6.297 -20.016 2.906 1 97.31 199 LEU B C 1
ATOM 4085 O O . LEU B 1 199 ? 6.738 -18.875 2.898 1 97.31 199 LEU B O 1
ATOM 4089 N N . TRP B 1 200 ? 6.941 -21.031 2.551 1 97.94 200 TRP B N 1
ATOM 4090 C CA . TRP B 1 200 ? 8.172 -20.938 1.775 1 97.94 200 TRP B CA 1
ATOM 4091 C C . TRP B 1 200 ? 7.891 -21.062 0.282 1 97.94 200 TRP B C 1
ATOM 4093 O O . TRP B 1 200 ? 7.145 -21.938 -0.144 1 97.94 200 TRP B O 1
ATOM 4103 N N . LEU B 1 201 ? 8.461 -20.188 -0.471 1 96.69 201 LEU B N 1
ATOM 4104 C CA . LEU B 1 201 ? 8.312 -20.156 -1.922 1 96.69 201 LEU B CA 1
ATOM 4105 C C . LEU B 1 201 ? 9.68 -20.125 -2.605 1 96.69 201 LEU B C 1
ATOM 4107 O O . LEU B 1 201 ? 10.609 -19.5 -2.109 1 96.69 201 LEU B O 1
ATOM 4111 N N . LYS B 1 202 ? 9.711 -20.766 -3.707 1 94.5 202 LYS B N 1
ATOM 4112 C CA . LYS B 1 202 ? 10.891 -20.734 -4.559 1 94.5 202 LYS B CA 1
ATOM 4113 C C . LYS B 1 202 ? 10.547 -21.062 -6.004 1 94.5 202 LYS B C 1
ATOM 4115 O O . LYS B 1 202 ? 9.922 -22.094 -6.277 1 94.5 202 LYS B O 1
ATOM 4120 N N . ILE B 1 203 ? 10.938 -20.188 -6.906 1 93.88 203 ILE B N 1
ATOM 4121 C CA . ILE B 1 203 ? 10.758 -20.531 -8.312 1 93.88 203 ILE B CA 1
ATOM 4122 C C . ILE B 1 203 ? 11.508 -21.828 -8.625 1 93.88 203 ILE B C 1
ATOM 4124 O O . ILE B 1 203 ? 12.648 -22.016 -8.18 1 93.88 203 ILE B O 1
ATOM 4128 N N . LYS B 1 204 ? 10.906 -22.766 -9.32 1 92.06 204 LYS B N 1
ATOM 4129 C CA . LYS B 1 204 ? 11.422 -24.109 -9.578 1 92.06 204 LYS B CA 1
ATOM 4130 C C . LYS B 1 204 ? 12.711 -24.047 -10.406 1 92.06 204 LYS B C 1
ATOM 4132 O O . LYS B 1 204 ? 13.68 -24.75 -10.109 1 92.06 204 LYS B O 1
ATOM 4137 N N . GLU B 1 205 ? 12.766 -23.156 -11.375 1 91.25 205 GLU B N 1
ATOM 4138 C CA . GLU B 1 205 ? 13.883 -23.094 -12.312 1 91.25 205 GLU B CA 1
ATOM 4139 C C . GLU B 1 205 ? 14.898 -22.047 -11.891 1 91.25 205 GLU B C 1
ATOM 4141 O O . GLU B 1 205 ? 14.57 -21.109 -11.172 1 91.25 205 GLU B O 1
ATOM 4146 N N . HIS B 1 206 ? 16.047 -22.219 -12.383 1 90.38 206 HIS B N 1
ATOM 4147 C CA . HIS B 1 206 ? 17.141 -21.297 -12.062 1 90.38 206 HIS B CA 1
ATOM 4148 C C . HIS B 1 206 ? 16.984 -19.984 -12.82 1 90.38 206 HIS B C 1
ATOM 4150 O O . HIS B 1 206 ? 16.656 -19.984 -14.008 1 90.38 206 HIS B O 1
ATOM 4156 N N . ILE B 1 207 ? 17.156 -18.906 -11.992 1 88.06 207 ILE B N 1
ATOM 4157 C CA . ILE B 1 207 ? 17.203 -17.562 -12.562 1 88.06 207 ILE B CA 1
ATOM 4158 C C . ILE B 1 207 ? 18.641 -17.016 -12.477 1 88.06 207 ILE B C 1
ATOM 4160 O O . ILE B 1 207 ? 19.219 -16.984 -11.391 1 88.06 207 ILE B O 1
ATOM 4164 N N . GLY B 1 208 ? 19.312 -16.75 -13.477 1 82.69 208 GLY B N 1
ATOM 4165 C CA . GLY B 1 208 ? 20.688 -16.328 -13.539 1 82.69 208 GLY B CA 1
ATOM 4166 C C . GLY B 1 208 ? 21.031 -15.227 -12.539 1 82.69 208 GLY B C 1
ATOM 4167 O O . GLY B 1 208 ? 20.328 -14.211 -12.469 1 82.69 208 GLY B O 1
ATOM 4168 N N . GLU B 1 209 ? 22.062 -15.453 -11.727 1 82.5 209 GLU B N 1
ATOM 4169 C CA . GLU B 1 209 ? 22.5 -14.5 -10.711 1 82.5 209 GLU B CA 1
ATOM 4170 C C . GLU B 1 209 ? 23 -13.203 -11.336 1 82.5 209 GLU B C 1
ATOM 4172 O O . GLU B 1 209 ? 23 -12.156 -10.695 1 82.5 209 GLU B O 1
ATOM 4177 N N . GLU B 1 210 ? 23.312 -13.258 -12.562 1 86.56 210 GLU B N 1
ATOM 4178 C CA . GLU B 1 210 ? 23.938 -12.117 -13.242 1 86.56 210 GLU B CA 1
ATOM 4179 C C . GLU B 1 210 ? 22.875 -11.195 -13.828 1 86.56 210 GLU B C 1
ATOM 4181 O O . GLU B 1 210 ? 23.188 -10.086 -14.273 1 86.56 210 GLU B O 1
ATOM 4186 N N . LEU B 1 211 ? 21.688 -11.703 -13.75 1 89.12 211 LEU B N 1
ATOM 4187 C CA . LEU B 1 211 ? 20.625 -10.875 -14.32 1 89.12 211 LEU B CA 1
ATOM 4188 C C . LEU B 1 211 ? 20.391 -9.625 -13.477 1 89.12 211 LEU B C 1
ATOM 4190 O O . LEU B 1 211 ? 20.609 -9.641 -12.258 1 89.12 211 LEU B O 1
ATOM 4194 N N . HIS B 1 212 ? 20.031 -8.602 -14.172 1 92.44 212 HIS B N 1
ATOM 4195 C CA . HIS B 1 212 ? 19.734 -7.34 -13.5 1 92.44 212 HIS B CA 1
ATOM 4196 C C . HIS B 1 212 ? 18.656 -7.516 -12.438 1 92.44 212 HIS B C 1
ATOM 4198 O O . HIS B 1 212 ? 17.688 -8.25 -12.641 1 92.44 212 HIS B O 1
ATOM 4204 N N . GLN B 1 213 ? 18.75 -6.789 -11.344 1 94.94 213 GLN B N 1
ATOM 4205 C CA . GLN B 1 213 ? 17.859 -6.91 -10.195 1 94.94 213 GLN B CA 1
ATOM 4206 C C . GLN B 1 213 ? 16.406 -6.668 -10.602 1 94.94 213 GLN B C 1
ATOM 4208 O O . GLN B 1 213 ? 15.484 -7.293 -10.055 1 94.94 213 GLN B O 1
ATOM 4213 N N . ASN B 1 214 ? 16.188 -5.793 -11.508 1 95.75 214 ASN B N 1
ATOM 4214 C CA . ASN B 1 214 ? 14.812 -5.527 -11.922 1 95.75 214 ASN B CA 1
ATOM 4215 C C . ASN B 1 214 ? 14.156 -6.773 -12.5 1 95.75 214 ASN B C 1
ATOM 4217 O O . ASN B 1 214 ? 12.945 -6.961 -12.367 1 95.75 214 ASN B O 1
ATOM 4221 N N . ILE B 1 215 ? 14.93 -7.664 -13.086 1 92.94 215 ILE B N 1
ATOM 4222 C CA . ILE B 1 215 ? 14.391 -8.914 -13.617 1 92.94 215 ILE B CA 1
ATOM 4223 C C . ILE B 1 215 ? 14 -9.836 -12.469 1 92.94 215 ILE B C 1
ATOM 4225 O O . ILE B 1 215 ? 12.922 -10.438 -12.492 1 92.94 215 ILE B O 1
ATOM 4229 N N . HIS B 1 216 ? 14.82 -9.945 -11.516 1 94.06 216 HIS B N 1
ATOM 4230 C CA . HIS B 1 216 ? 14.492 -10.719 -10.328 1 94.06 216 HIS B CA 1
ATOM 4231 C C . HIS B 1 216 ? 13.219 -10.195 -9.664 1 94.06 216 HIS B C 1
ATOM 4233 O O . HIS B 1 216 ? 12.375 -10.984 -9.219 1 94.06 216 HIS B O 1
ATOM 4239 N N . LYS B 1 217 ? 13.141 -8.898 -9.641 1 96.56 217 LYS B N 1
ATOM 4240 C CA . LYS B 1 217 ? 11.977 -8.273 -9.016 1 96.56 217 LYS B CA 1
ATOM 4241 C C . LYS B 1 217 ? 10.711 -8.531 -9.828 1 96.56 217 LYS B C 1
ATOM 4243 O O . LYS B 1 217 ? 9.625 -8.68 -9.258 1 96.56 217 LYS B O 1
ATOM 4248 N N . CYS B 1 218 ? 10.812 -8.641 -11.156 1 96.19 218 CYS B N 1
ATOM 4249 C CA . CYS B 1 218 ? 9.68 -9.047 -11.977 1 96.19 218 CYS B CA 1
ATOM 4250 C C . CYS B 1 218 ? 9.203 -10.445 -11.594 1 96.19 218 CYS B C 1
ATOM 4252 O O . CYS B 1 218 ? 7.996 -10.688 -11.484 1 96.19 218 CYS B O 1
ATOM 4254 N N . CYS B 1 219 ? 10.148 -11.305 -11.359 1 94.81 219 CYS B N 1
ATOM 4255 C CA . CYS B 1 219 ? 9.82 -12.672 -10.977 1 94.81 219 CYS B CA 1
ATOM 4256 C C . CYS B 1 219 ? 9.219 -12.719 -9.578 1 94.81 219 CYS B C 1
ATOM 4258 O O . CYS B 1 219 ? 8.281 -13.477 -9.328 1 94.81 219 CYS B O 1
ATOM 4260 N N . LEU B 1 220 ? 9.742 -11.93 -8.727 1 96.06 220 LEU B N 1
ATOM 4261 C CA . LEU B 1 220 ? 9.258 -11.906 -7.352 1 96.06 220 LEU B CA 1
ATOM 4262 C C . LEU B 1 220 ? 7.828 -11.383 -7.289 1 96.06 220 LEU B C 1
ATOM 4264 O O . LEU B 1 220 ? 7.004 -11.906 -6.535 1 96.06 220 LEU B O 1
ATOM 4268 N N . VAL B 1 221 ? 7.531 -10.352 -8.031 1 96.81 221 VAL B N 1
ATOM 4269 C CA . VAL B 1 221 ? 6.184 -9.789 -8.016 1 96.81 221 VAL B CA 1
ATOM 4270 C C . VAL B 1 221 ? 5.191 -10.805 -8.57 1 96.81 221 VAL B C 1
ATOM 4272 O O . VAL B 1 221 ? 4.047 -10.883 -8.109 1 96.81 221 VAL B O 1
ATOM 4275 N N . TYR B 1 222 ? 5.633 -11.625 -9.539 1 93.62 222 TYR B N 1
ATOM 4276 C CA . TYR B 1 222 ? 4.84 -12.75 -10.023 1 93.62 222 TYR B CA 1
ATOM 4277 C C . TYR B 1 222 ? 4.426 -13.656 -8.867 1 93.62 222 TYR B C 1
ATOM 4279 O O . TYR B 1 222 ? 3.262 -14.055 -8.773 1 93.62 222 TYR B O 1
ATOM 4287 N N . LEU B 1 223 ? 5.34 -13.906 -7.965 1 94.25 223 LEU B N 1
ATOM 4288 C CA . LEU B 1 223 ? 5.098 -14.797 -6.832 1 94.25 223 LEU B CA 1
ATOM 4289 C C . LEU B 1 223 ? 4.277 -14.094 -5.758 1 94.25 223 LEU B C 1
ATOM 4291 O O . LEU B 1 223 ? 3.484 -14.734 -5.062 1 94.25 223 LEU B O 1
ATOM 4295 N N . SER B 1 224 ? 4.422 -12.789 -5.598 1 96.81 224 SER B N 1
ATOM 4296 C CA . SER B 1 224 ? 3.846 -12.039 -4.484 1 96.81 224 SER B CA 1
ATOM 4297 C C . SER B 1 224 ? 2.322 -12.039 -4.547 1 96.81 224 SER B C 1
ATOM 4299 O O . SER B 1 224 ? 1.653 -11.867 -3.525 1 96.81 224 SER B O 1
ATOM 4301 N N . ASP B 1 225 ? 1.768 -12.266 -5.68 1 95 225 ASP B N 1
ATOM 4302 C CA . ASP B 1 225 ? 0.322 -12.234 -5.875 1 95 225 ASP B CA 1
ATOM 4303 C C . ASP B 1 225 ? -0.318 -13.547 -5.43 1 95 225 ASP B C 1
ATOM 4305 O O . ASP B 1 225 ? -1.539 -13.703 -5.492 1 95 225 ASP B O 1
ATOM 4309 N N . SER B 1 226 ? 0.446 -14.367 -4.875 1 92.75 226 SER B N 1
ATOM 4310 C CA . SER B 1 226 ? -0.09 -15.664 -4.484 1 92.75 226 SER B CA 1
ATOM 4311 C C . SER B 1 226 ? -0.485 -15.68 -3.012 1 92.75 226 SER B C 1
ATOM 4313 O O . SER B 1 226 ? 0.171 -15.047 -2.18 1 92.75 226 SER B O 1
ATOM 4315 N N . PHE B 1 227 ? -1.61 -16.25 -2.662 1 93.56 227 PHE B N 1
ATOM 4316 C CA . PHE B 1 227 ? -2.033 -16.719 -1.344 1 93.56 227 PHE B CA 1
ATOM 4317 C C . PHE B 1 227 ? -2.582 -15.555 -0.518 1 93.56 227 PHE B C 1
ATOM 4319 O O . PHE B 1 227 ? -3.035 -15.758 0.613 1 93.56 227 PHE B O 1
ATOM 4326 N N . LEU B 1 228 ? -2.602 -14.32 -0.986 1 96.81 228 LEU B N 1
ATOM 4327 C CA . LEU B 1 228 ? -3.061 -13.188 -0.189 1 96.81 228 LEU B CA 1
ATOM 4328 C C . LEU B 1 228 ? -4.547 -13.32 0.129 1 96.81 228 LEU B C 1
ATOM 4330 O O . LEU B 1 228 ? -4.918 -13.633 1.262 1 96.81 228 LEU B O 1
ATOM 4334 N N . LEU B 1 229 ? -5.402 -13.312 -0.886 1 94.62 229 LEU B N 1
ATOM 4335 C CA . LEU B 1 229 ? -6.84 -13.336 -0.638 1 94.62 229 LEU B CA 1
ATOM 4336 C C . LEU B 1 229 ? -7.273 -14.695 -0.098 1 94.62 229 LEU B C 1
ATOM 4338 O O . LEU B 1 229 ? -8.242 -14.789 0.662 1 94.62 229 LEU B O 1
ATOM 4342 N N . GLN B 1 230 ? -6.539 -15.75 -0.415 1 92.62 230 GLN B N 1
ATOM 4343 C CA . GLN B 1 230 ? -6.848 -17.078 0.107 1 92.62 230 GLN B CA 1
ATOM 4344 C C . GLN B 1 230 ? -6.676 -17.125 1.622 1 92.62 230 GLN B C 1
ATOM 4346 O O . GLN B 1 230 ? -7.371 -17.875 2.307 1 92.62 230 GLN B O 1
ATOM 4351 N N . THR B 1 231 ? -5.77 -16.312 2.115 1 96.62 231 THR B N 1
ATOM 4352 C CA . THR B 1 231 ? -5.52 -16.266 3.551 1 96.62 231 THR B CA 1
ATOM 4353 C C . THR B 1 231 ? -6.738 -15.734 4.297 1 96.62 231 THR B C 1
ATOM 4355 O O . THR B 1 231 ? -7.008 -16.141 5.43 1 96.62 231 THR B O 1
ATOM 4358 N N . ALA B 1 232 ? -7.512 -14.914 3.658 1 96 232 ALA B N 1
ATOM 4359 C CA . ALA B 1 232 ? -8.711 -14.359 4.277 1 96 232 ALA B CA 1
ATOM 4360 C C . ALA B 1 232 ? -9.758 -15.445 4.52 1 96 232 ALA B C 1
ATOM 4362 O O . ALA B 1 232 ? -10.648 -15.281 5.355 1 96 232 ALA B O 1
ATOM 4363 N N . LEU B 1 233 ? -9.68 -16.547 3.84 1 93.44 233 LEU B N 1
ATOM 4364 C CA . LEU B 1 233 ? -10.641 -17.641 3.984 1 93.44 233 LEU B CA 1
ATOM 4365 C C . LEU B 1 233 ? -10.539 -18.281 5.367 1 93.44 233 LEU B C 1
ATOM 4367 O O . LEU B 1 233 ? -11.484 -18.922 5.828 1 93.44 233 LEU B O 1
ATOM 4371 N N . LEU B 1 234 ? -9.406 -18.094 5.992 1 94.62 234 LEU B N 1
ATOM 4372 C CA . LEU B 1 234 ? -9.203 -18.672 7.32 1 94.62 234 LEU B CA 1
ATOM 4373 C C . LEU B 1 234 ? -10.219 -18.125 8.312 1 94.62 234 LEU B C 1
ATOM 4375 O O . LEU B 1 234 ? -10.633 -18.844 9.234 1 94.62 234 LEU B O 1
ATOM 4379 N N . CYS B 1 235 ? -10.695 -16.891 8 1 92.56 235 CYS B N 1
ATOM 4380 C CA . CYS B 1 235 ? -11.664 -16.234 8.875 1 92.56 235 CYS B CA 1
ATOM 4381 C C . CYS B 1 235 ? -13.07 -16.766 8.617 1 92.56 235 CYS B C 1
ATOM 4383 O O . CYS B 1 235 ? -13.977 -16.578 9.43 1 92.56 235 CYS B O 1
ATOM 4385 N N . LEU B 1 236 ? -13.234 -17.453 7.535 1 90.56 236 LEU B N 1
ATOM 4386 C CA . LEU B 1 236 ? -14.57 -17.875 7.109 1 90.56 236 LEU B 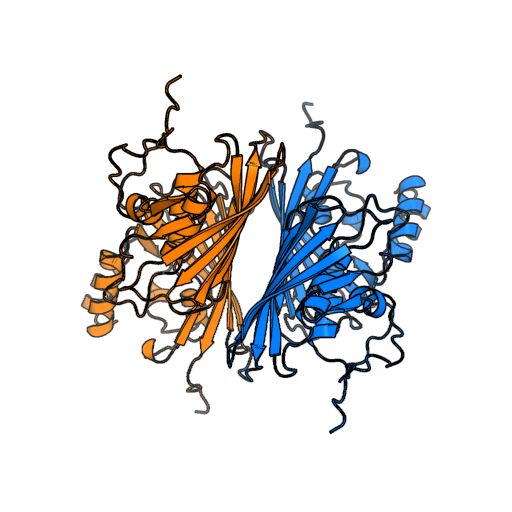CA 1
ATOM 4387 C C . LEU B 1 236 ? -14.781 -19.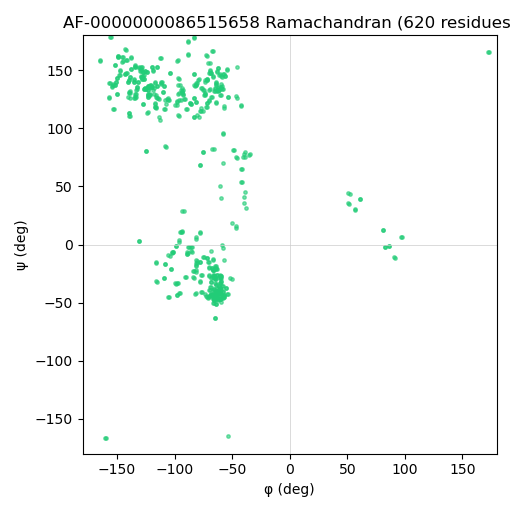359 7.363 1 90.56 236 LEU B C 1
ATOM 4389 O O . LEU B 1 236 ? -15.891 -19.875 7.199 1 90.56 236 LEU B O 1
ATOM 4393 N N . ALA B 1 237 ? -13.742 -19.969 7.715 1 89.25 237 ALA B N 1
ATOM 4394 C CA . ALA B 1 237 ? -13.844 -21.406 7.969 1 89.25 237 ALA B CA 1
ATOM 4395 C C . ALA B 1 237 ? -14.844 -21.688 9.078 1 89.25 237 ALA B C 1
ATOM 4397 O O . ALA B 1 237 ? -15.016 -20.891 10 1 89.25 237 ALA B O 1
ATOM 4398 N N . PRO B 1 238 ? -15.586 -22.734 9.055 1 89.25 238 PRO B N 1
ATOM 4399 C CA . PRO B 1 238 ? -15.438 -23.812 8.086 1 89.25 238 PRO B CA 1
ATOM 4400 C C . PRO B 1 238 ? -16.094 -23.516 6.746 1 89.25 238 PRO B C 1
ATOM 4402 O O . PRO B 1 238 ? -17.172 -22.906 6.711 1 89.25 238 PRO B O 1
ATOM 4405 N N . ILE B 1 239 ? -15.398 -23.844 5.777 1 82.38 239 ILE B N 1
ATOM 4406 C CA . ILE B 1 239 ? -15.891 -23.703 4.414 1 82.38 239 ILE B CA 1
ATOM 4407 C C . ILE B 1 239 ? -16 -25.078 3.758 1 82.38 239 ILE B C 1
ATOM 4409 O O . ILE B 1 239 ? -15.023 -25.812 3.688 1 82.38 239 ILE B O 1
ATOM 4413 N N . SER B 1 240 ? -17.219 -25.391 3.418 1 72.38 240 SER B N 1
ATOM 4414 C CA . SER B 1 240 ? -17.438 -26.703 2.816 1 72.38 240 SER B CA 1
ATOM 4415 C C . SER B 1 240 ? -16.906 -26.75 1.385 1 72.38 240 SER B C 1
ATOM 4417 O O . SER B 1 240 ? -16.344 -27.766 0.957 1 72.38 240 SER B O 1
ATOM 4419 N N . SER B 1 241 ? -17.266 -25.625 0.733 1 70.88 241 SER B N 1
ATOM 4420 C CA . SER B 1 241 ? -16.781 -25.547 -0.643 1 70.88 241 SER B CA 1
ATOM 4421 C C . SER B 1 241 ? -16.297 -24.141 -0.978 1 70.88 241 SER B C 1
ATOM 4423 O O . SER B 1 241 ? -17.062 -23.172 -0.841 1 70.88 241 SER B O 1
ATOM 4425 N N . THR B 1 242 ? -15.156 -24.047 -1.426 1 68.25 242 THR B N 1
ATOM 4426 C CA . THR B 1 242 ? -14.586 -22.75 -1.797 1 68.25 242 THR B CA 1
ATOM 4427 C C . THR B 1 242 ? -15.258 -22.203 -3.053 1 68.25 242 THR B C 1
ATOM 4429 O O . THR B 1 242 ? -15.164 -21.016 -3.346 1 68.25 242 THR B O 1
ATOM 4432 N N . SER B 1 243 ? -15.953 -23.062 -3.727 1 69.62 243 SER B N 1
ATOM 4433 C CA . SER B 1 243 ? -16.656 -22.625 -4.93 1 69.62 243 SER B CA 1
ATOM 4434 C C . SER B 1 243 ? -17.781 -21.656 -4.594 1 69.62 243 SER B C 1
ATOM 4436 O O . SER B 1 243 ? -18.281 -20.953 -5.473 1 69.62 243 SER B O 1
ATOM 4438 N N . SER B 1 244 ? -18.062 -21.609 -3.336 1 77.25 244 SER B N 1
ATOM 4439 C CA . SER B 1 244 ? -19.141 -20.734 -2.904 1 77.25 244 SER B CA 1
ATOM 4440 C C . SER B 1 244 ? -18.625 -19.328 -2.613 1 77.25 244 SER B C 1
ATOM 4442 O O . SER B 1 244 ? -19.406 -18.422 -2.311 1 77.25 244 SER B O 1
ATOM 4444 N N . ILE B 1 245 ? -17.312 -19.203 -2.766 1 85.19 245 ILE B N 1
ATOM 4445 C CA . ILE B 1 245 ? -16.688 -17.922 -2.445 1 85.19 245 ILE B CA 1
ATOM 4446 C C . ILE B 1 245 ? -16.141 -17.281 -3.719 1 85.19 245 ILE B C 1
ATOM 4448 O O . ILE B 1 245 ? -15.391 -17.922 -4.469 1 85.19 245 ILE B O 1
ATOM 4452 N N . PHE B 1 246 ? -16.547 -16.125 -3.945 1 87.25 246 PHE B N 1
ATOM 4453 C CA . PHE B 1 246 ? -15.984 -15.367 -5.055 1 87.25 246 PHE B CA 1
ATOM 4454 C C . PHE B 1 246 ? -14.898 -14.406 -4.566 1 87.25 246 PHE B C 1
ATOM 4456 O O . PHE B 1 246 ? -15.125 -13.633 -3.635 1 87.25 246 PHE B O 1
ATOM 4463 N N . HIS B 1 247 ? -13.797 -14.562 -5.113 1 89.94 247 HIS B N 1
ATOM 4464 C CA . HIS B 1 247 ? -12.758 -13.594 -4.777 1 89.94 247 HIS B CA 1
ATOM 4465 C C . HIS B 1 247 ? -11.93 -13.227 -6.004 1 89.94 247 HIS B C 1
ATOM 4467 O O . HIS B 1 247 ? -11.695 -14.062 -6.875 1 89.94 247 HIS B O 1
ATOM 4473 N N . THR B 1 248 ? -11.578 -11.961 -6.16 1 93 248 THR B N 1
ATOM 4474 C CA . THR B 1 248 ? -10.703 -11.43 -7.199 1 93 248 THR B CA 1
ATOM 4475 C C . THR B 1 248 ? -9.906 -10.242 -6.684 1 93 248 THR B C 1
ATOM 4477 O O . THR B 1 248 ? -10.398 -9.461 -5.863 1 93 248 THR B O 1
ATOM 4480 N N . SER B 1 249 ? -8.719 -10.133 -7.156 1 96 249 SER B N 1
ATOM 4481 C CA . SER B 1 249 ? -7.836 -9.055 -6.719 1 96 249 SER B CA 1
ATOM 4482 C C . SER B 1 249 ? -8.289 -7.707 -7.273 1 96 249 SER B C 1
ATOM 4484 O O . SER B 1 249 ? -8.742 -7.625 -8.414 1 96 249 SER B O 1
ATOM 4486 N N . LEU B 1 250 ? -8.164 -6.672 -6.48 1 97.62 250 LEU B N 1
ATOM 4487 C CA . LEU B 1 250 ? -8.484 -5.312 -6.902 1 97.62 250 LEU B CA 1
ATOM 4488 C C . LEU B 1 250 ? -7.207 -4.508 -7.137 1 97.62 250 LEU B C 1
ATOM 4490 O O . LEU B 1 250 ? -7.098 -3.787 -8.133 1 97.62 250 LEU B O 1
ATOM 4494 N N . ASP B 1 251 ? -6.277 -4.617 -6.227 1 98.75 251 ASP B N 1
ATOM 4495 C CA . ASP B 1 251 ? -5.023 -3.881 -6.344 1 98.75 251 ASP B CA 1
ATOM 4496 C C . ASP B 1 251 ? -3.848 -4.715 -5.844 1 98.75 251 ASP B C 1
ATOM 4498 O O . ASP B 1 251 ? -4.035 -5.828 -5.344 1 98.75 251 ASP B O 1
ATOM 4502 N N . HIS B 1 252 ? -2.66 -4.281 -6.105 1 98.81 252 HIS B N 1
ATOM 4503 C CA . HIS B 1 252 ? -1.42 -4.902 -5.652 1 98.81 252 HIS B CA 1
ATOM 4504 C C . HIS B 1 252 ? -0.297 -3.877 -5.547 1 98.81 252 HIS B C 1
ATOM 4506 O O . HIS B 1 252 ? 0.043 -3.217 -6.535 1 98.81 252 HIS B O 1
ATOM 4512 N N . SER B 1 253 ? 0.196 -3.654 -4.367 1 98.88 253 SER B N 1
ATOM 4513 C CA . SER B 1 253 ? 1.32 -2.76 -4.109 1 98.88 253 SER B CA 1
ATOM 4514 C C . SER B 1 253 ? 2.512 -3.52 -3.535 1 98.88 253 SER B C 1
ATOM 4516 O O . SER B 1 253 ? 2.342 -4.41 -2.701 1 98.88 253 SER B O 1
ATOM 4518 N N . VAL B 1 254 ? 3.672 -3.145 -4.023 1 98.88 254 VAL B N 1
ATOM 4519 C CA . VAL B 1 254 ? 4.898 -3.803 -3.586 1 98.88 254 VAL B CA 1
ATOM 4520 C C . VAL B 1 254 ? 5.957 -2.754 -3.246 1 98.88 254 VAL B C 1
ATOM 4522 O O . VAL B 1 254 ? 6.141 -1.787 -3.986 1 98.88 254 VAL B O 1
ATOM 4525 N N . TRP B 1 255 ? 6.605 -2.918 -2.121 1 98.88 255 TRP B N 1
ATOM 4526 C CA . TRP B 1 255 ? 7.773 -2.139 -1.727 1 98.88 255 TRP B CA 1
ATOM 4527 C C . TRP B 1 255 ? 9 -3.033 -1.589 1 98.88 255 TRP B C 1
ATOM 4529 O O . TRP B 1 255 ? 9.031 -3.936 -0.75 1 98.88 255 TRP B O 1
ATOM 4539 N N . PHE B 1 256 ? 9.992 -2.76 -2.385 1 98.25 256 PHE B N 1
ATOM 4540 C CA . PHE B 1 256 ? 11.234 -3.525 -2.363 1 98.25 256 PHE B CA 1
ATOM 4541 C C . PHE B 1 256 ? 12.25 -2.881 -1.428 1 98.25 256 PHE B C 1
ATOM 4543 O O . PHE B 1 256 ? 12.57 -1.698 -1.57 1 98.25 256 PHE B O 1
ATOM 4550 N N . HIS B 1 257 ? 12.797 -3.695 -0.538 1 97.19 257 HIS B N 1
ATOM 4551 C CA . HIS B 1 257 ? 13.664 -3.141 0.491 1 97.19 257 HIS B CA 1
ATOM 4552 C C . HIS B 1 257 ? 15.125 -3.531 0.247 1 97.19 257 HIS B C 1
ATOM 4554 O O . HIS B 1 257 ? 16.031 -2.807 0.643 1 97.19 257 HIS B O 1
ATOM 4560 N N . ALA B 1 258 ? 15.289 -4.684 -0.386 1 95.19 258 ALA B N 1
ATOM 4561 C CA . ALA B 1 258 ? 16.625 -5.234 -0.597 1 95.19 258 ALA B CA 1
ATOM 4562 C C . ALA B 1 258 ? 16.688 -6.051 -1.885 1 95.19 258 ALA B C 1
ATOM 4564 O O . ALA B 1 258 ? 15.656 -6.398 -2.455 1 95.19 258 ALA B O 1
ATOM 4565 N N . PRO B 1 259 ? 17.859 -6.277 -2.367 1 93.38 259 PRO B N 1
ATOM 4566 C CA . PRO B 1 259 ? 17.969 -7.156 -3.531 1 93.38 259 PRO B CA 1
ATOM 4567 C C . PRO B 1 259 ? 17.391 -8.547 -3.283 1 93.38 259 PRO B C 1
ATOM 4569 O O . PRO B 1 259 ? 17.453 -9.055 -2.158 1 93.38 259 PRO B O 1
ATOM 4572 N N . CYS B 1 260 ? 16.844 -9.086 -4.375 1 93.44 260 CYS B N 1
ATOM 4573 C CA . CYS B 1 260 ? 16.125 -10.344 -4.184 1 93.44 260 CYS B CA 1
ATOM 4574 C C . CYS B 1 260 ? 16.562 -11.383 -5.207 1 93.44 260 CYS B C 1
ATOM 4576 O O . CYS B 1 260 ? 17.094 -11.039 -6.266 1 93.44 260 CYS B O 1
ATOM 4578 N N . ARG B 1 261 ? 16.453 -12.617 -4.809 1 94.38 261 ARG B N 1
ATOM 4579 C CA . ARG B 1 261 ? 16.578 -13.781 -5.676 1 94.38 261 ARG B CA 1
ATOM 4580 C C . ARG B 1 261 ? 15.336 -14.656 -5.602 1 94.38 261 ARG B C 1
ATOM 4582 O O . ARG B 1 261 ? 15.133 -15.375 -4.617 1 94.38 261 ARG B O 1
ATOM 4589 N N . ALA B 1 262 ? 14.633 -14.734 -6.688 1 92.31 262 ALA B N 1
ATOM 4590 C CA . ALA B 1 262 ? 13.344 -15.422 -6.676 1 92.31 262 ALA B CA 1
ATOM 4591 C C . ALA B 1 262 ? 13.539 -16.938 -6.801 1 92.31 262 ALA B C 1
ATOM 4593 O O . ALA B 1 262 ? 12.609 -17.703 -6.547 1 92.31 262 ALA B O 1
ATOM 4594 N N . ASP B 1 263 ? 14.766 -17.375 -7.23 1 94.06 263 ASP B N 1
ATOM 4595 C CA . ASP B 1 263 ? 15.031 -18.797 -7.371 1 94.06 263 ASP B CA 1
ATOM 4596 C C . ASP B 1 263 ? 15.672 -19.359 -6.105 1 94.06 263 ASP B C 1
ATOM 4598 O O . ASP B 1 263 ? 16.219 -20.469 -6.121 1 94.06 263 ASP B O 1
ATOM 4602 N N . GLN B 1 264 ? 15.672 -18.594 -5.023 1 95.25 264 GLN B N 1
ATOM 4603 C CA . GLN B 1 264 ? 16.047 -19.031 -3.682 1 95.25 264 GLN B CA 1
ATOM 4604 C C . GLN B 1 264 ? 14.836 -19.016 -2.744 1 95.25 264 GLN B C 1
ATOM 4606 O O . GLN B 1 264 ? 13.82 -18.391 -3.049 1 95.25 264 GLN B O 1
ATOM 4611 N N . TRP B 1 265 ? 14.984 -19.734 -1.689 1 97.06 265 TRP B N 1
ATOM 4612 C CA . TRP B 1 265 ? 13.859 -19.828 -0.763 1 97.06 265 TRP B CA 1
ATOM 4613 C C . TRP B 1 265 ? 13.516 -18.453 -0.18 1 97.06 265 TRP B C 1
ATOM 4615 O O . TRP B 1 265 ? 14.398 -17.75 0.302 1 97.06 265 TRP B O 1
ATOM 4625 N N . LEU B 1 266 ? 12.273 -18.188 -0.201 1 98.06 266 LEU B N 1
ATOM 4626 C CA . LEU B 1 266 ? 11.688 -17 0.397 1 98.06 266 LEU B CA 1
ATOM 4627 C C . LEU B 1 266 ? 10.625 -17.375 1.422 1 98.06 266 LEU B C 1
ATOM 4629 O O . LEU B 1 266 ? 9.719 -18.156 1.126 1 98.06 266 LEU B O 1
ATOM 4633 N N . LEU B 1 267 ? 10.75 -16.859 2.594 1 98.62 267 LEU B N 1
ATOM 4634 C CA . LEU B 1 267 ? 9.633 -16.953 3.525 1 98.62 267 LEU B CA 1
ATOM 4635 C C . LEU B 1 267 ? 8.602 -15.867 3.246 1 98.62 267 LEU B C 1
ATOM 4637 O O . LEU B 1 267 ? 8.93 -14.68 3.213 1 98.62 267 LEU B O 1
ATOM 4641 N N . TYR B 1 268 ? 7.422 -16.281 2.994 1 98.69 268 TYR B N 1
ATOM 4642 C CA . TYR B 1 268 ? 6.312 -15.383 2.717 1 98.69 268 TYR B CA 1
ATOM 4643 C C . TYR B 1 268 ? 5.27 -15.445 3.828 1 98.69 268 TYR B C 1
ATOM 4645 O O . TYR B 1 268 ? 4.594 -16.453 4 1 98.69 268 TYR B O 1
ATOM 4653 N N . GLN B 1 269 ? 5.207 -14.391 4.641 1 98.75 269 GLN B N 1
ATOM 4654 C CA . GLN B 1 269 ? 4.141 -14.242 5.629 1 98.75 269 GLN B CA 1
ATOM 4655 C C . GLN B 1 269 ? 2.992 -13.406 5.07 1 98.75 269 GLN B C 1
ATOM 4657 O O . GLN B 1 269 ? 3.203 -12.297 4.582 1 98.75 269 GLN B O 1
ATOM 4662 N N . VAL B 1 270 ? 1.813 -13.969 5.094 1 98.5 270 VAL B N 1
ATOM 4663 C CA . VAL B 1 270 ? 0.623 -13.273 4.613 1 98.5 270 VAL B CA 1
ATOM 4664 C C . VAL B 1 270 ? -0.395 -13.148 5.746 1 98.5 270 VAL B C 1
ATOM 4666 O O . VAL B 1 270 ? -0.613 -14.102 6.5 1 98.5 270 VAL B O 1
ATOM 4669 N N . GLU B 1 271 ? -0.969 -11.977 5.875 1 98.44 271 GLU B N 1
ATOM 4670 C CA . GLU B 1 271 ? -1.946 -11.742 6.93 1 98.44 271 GLU B CA 1
ATOM 4671 C C . GLU B 1 271 ? -3.121 -10.906 6.422 1 98.44 271 GLU B C 1
ATOM 4673 O O . GLU B 1 271 ? -2.928 -9.914 5.723 1 98.44 271 GLU B O 1
ATOM 4678 N N . THR B 1 272 ? -4.324 -11.398 6.719 1 98.56 272 THR B N 1
ATOM 4679 C CA . THR B 1 272 ? -5.516 -10.602 6.441 1 98.56 272 THR B CA 1
ATOM 4680 C C . THR B 1 272 ? -5.773 -9.609 7.562 1 98.56 272 THR B C 1
ATOM 4682 O O . THR B 1 272 ? -5.906 -9.992 8.727 1 98.56 272 THR B O 1
ATOM 4685 N N . GLN B 1 273 ? -5.887 -8.359 7.191 1 98.38 273 GLN B N 1
ATOM 4686 C CA . GLN B 1 273 ? -6.016 -7.316 8.211 1 98.38 273 GLN B CA 1
ATOM 4687 C C . GLN B 1 273 ? -7.461 -6.844 8.328 1 98.38 273 GLN B C 1
ATOM 4689 O O . GLN B 1 273 ? -7.836 -6.234 9.336 1 98.38 273 GLN B O 1
ATOM 4694 N N . TYR B 1 274 ? -8.188 -7.09 7.289 1 98.06 274 TYR B N 1
ATOM 4695 C CA . TYR B 1 274 ? -9.594 -6.699 7.285 1 98.06 274 TYR B CA 1
ATOM 4696 C C . TYR B 1 274 ? -10.406 -7.59 6.352 1 98.06 274 TYR B C 1
ATOM 4698 O O . TYR B 1 274 ? -9.945 -7.949 5.266 1 98.06 274 TYR B O 1
ATOM 4706 N N . LEU B 1 275 ? -11.531 -7.984 6.734 1 96.75 275 LEU B N 1
ATOM 4707 C CA . LEU B 1 275 ? -12.523 -8.68 5.922 1 96.75 275 LEU B CA 1
ATOM 4708 C C . LEU B 1 275 ? -13.93 -8.164 6.223 1 96.75 275 LEU B C 1
ATOM 4710 O O . LEU B 1 275 ? -14.438 -8.344 7.332 1 96.75 275 LEU B O 1
ATOM 4714 N N . GLY B 1 276 ? -14.508 -7.52 5.254 1 93.75 276 GLY B N 1
ATOM 4715 C CA . GLY B 1 276 ? -15.836 -6.949 5.375 1 93.75 276 GLY B CA 1
ATOM 4716 C C . GLY B 1 276 ? -16.234 -6.09 4.184 1 93.75 276 GLY B C 1
ATOM 4717 O O . GLY B 1 276 ? -15.391 -5.797 3.324 1 93.75 276 GLY B O 1
ATOM 4718 N N . ASN B 1 277 ? -17.484 -5.805 4.105 1 91.44 277 ASN B N 1
ATOM 4719 C CA . ASN B 1 277 ? -18 -4.926 3.066 1 91.44 277 ASN B CA 1
ATOM 4720 C C . ASN B 1 277 ? -17.656 -5.441 1.672 1 91.44 277 ASN B C 1
ATOM 4722 O O . ASN B 1 277 ? -17.312 -4.656 0.785 1 91.44 277 ASN B O 1
ATOM 4726 N N . GLY B 1 278 ? -17.562 -6.75 1.56 1 92.94 278 GLY B N 1
ATOM 4727 C CA . GLY B 1 278 ? -17.328 -7.375 0.267 1 92.94 278 GLY B CA 1
ATOM 4728 C C . GLY B 1 278 ? -15.875 -7.348 -0.159 1 92.94 278 GLY B C 1
ATOM 4729 O O . GLY B 1 278 ? -15.562 -7.57 -1.33 1 92.94 278 GLY B O 1
ATOM 4730 N N . ARG B 1 279 ? -15.023 -7 0.826 1 96.19 279 ARG B N 1
ATOM 4731 C CA . ARG B 1 279 ? -13.617 -6.883 0.47 1 96.19 279 ARG B CA 1
ATOM 4732 C C . ARG B 1 279 ? -12.727 -7.5 1.544 1 96.19 279 ARG B C 1
ATOM 4734 O O . ARG B 1 279 ? -13.117 -7.582 2.709 1 96.19 279 ARG B O 1
ATOM 4741 N N . ALA B 1 280 ? -11.625 -7.969 1.135 1 97.56 280 ALA B N 1
ATOM 4742 C CA . ALA B 1 280 ? -10.547 -8.383 2.021 1 97.56 280 ALA B CA 1
ATOM 4743 C C . ALA B 1 280 ? -9.281 -7.574 1.761 1 97.56 280 ALA B C 1
ATOM 4745 O O . ALA B 1 280 ? -8.953 -7.27 0.61 1 97.56 280 ALA B O 1
ATOM 4746 N N . PHE B 1 281 ? -8.68 -7.18 2.828 1 98.81 281 PHE B N 1
ATOM 4747 C CA . PHE B 1 281 ? -7.387 -6.516 2.738 1 98.81 281 PHE B CA 1
ATOM 4748 C C . PHE B 1 281 ? -6.305 -7.348 3.414 1 98.81 281 PHE B C 1
ATOM 4750 O O . PHE B 1 281 ? -6.434 -7.715 4.586 1 98.81 281 PHE B O 1
ATOM 4757 N N . CYS B 1 282 ? -5.207 -7.617 2.643 1 98.81 282 CYS B N 1
ATOM 4758 C CA . CYS B 1 282 ? -4.121 -8.461 3.119 1 98.81 282 CYS B CA 1
ATOM 4759 C C . CYS B 1 282 ? -2.773 -7.777 2.939 1 98.81 282 CYS B C 1
ATOM 4761 O O . CYS B 1 282 ? -2.605 -6.957 2.035 1 98.81 282 CYS B O 1
ATOM 4763 N N . GLN B 1 283 ? -1.875 -8.148 3.785 1 98.56 283 GLN B N 1
ATOM 4764 C CA . GLN B 1 283 ? -0.481 -7.738 3.658 1 98.56 283 GLN B CA 1
ATOM 4765 C C . GLN B 1 283 ? 0.449 -8.945 3.654 1 98.56 283 GLN B C 1
ATOM 4767 O O . GLN B 1 283 ? 0.109 -10 4.199 1 98.56 283 GLN B O 1
ATOM 4772 N N . GLY B 1 284 ? 1.537 -8.797 2.969 1 98.62 284 GLY B N 1
ATOM 4773 C CA . GLY B 1 284 ? 2.559 -9.828 2.904 1 98.62 284 GLY B CA 1
ATOM 4774 C C . GLY B 1 284 ? 3.965 -9.289 3.086 1 98.62 284 GLY B C 1
ATOM 4775 O O . GLY B 1 284 ? 4.223 -8.117 2.82 1 98.62 284 GLY B O 1
ATOM 4776 N N . ARG B 1 285 ? 4.809 -10.156 3.561 1 98.75 285 ARG B N 1
ATOM 4777 C CA . ARG B 1 285 ? 6.238 -9.875 3.676 1 98.75 285 ARG B CA 1
ATOM 4778 C C . ARG B 1 285 ? 7.066 -11.094 3.279 1 98.75 285 ARG B C 1
ATOM 4780 O O . ARG B 1 285 ? 6.711 -12.227 3.607 1 98.75 285 ARG B O 1
ATOM 4787 N N . MET B 1 286 ? 8.148 -10.789 2.604 1 98.69 286 MET B N 1
ATOM 4788 C CA . MET B 1 286 ? 9.047 -11.875 2.232 1 98.69 286 MET B CA 1
ATOM 4789 C C . MET B 1 286 ? 10.445 -11.633 2.793 1 98.69 286 MET B C 1
ATOM 4791 O O . MET B 1 286 ? 10.953 -10.508 2.756 1 98.69 286 MET B O 1
ATOM 4795 N N . TRP B 1 287 ? 11 -12.648 3.326 1 98.62 287 TRP B N 1
ATOM 4796 C CA . TRP B 1 287 ? 12.391 -12.656 3.781 1 98.62 287 TRP B CA 1
ATOM 4797 C C . TRP B 1 287 ? 13.211 -13.695 3.021 1 98.62 287 TRP B C 1
ATOM 4799 O O . TRP B 1 287 ? 12.672 -14.719 2.592 1 98.62 287 TRP B O 1
ATOM 4809 N N . ASP B 1 288 ? 14.461 -13.398 2.871 1 97.19 288 ASP B N 1
ATOM 4810 C CA . ASP B 1 288 ? 15.344 -14.469 2.406 1 97.19 288 ASP B CA 1
ATOM 4811 C C . ASP B 1 288 ? 15.789 -15.352 3.566 1 97.19 288 ASP B C 1
ATOM 4813 O O . ASP B 1 288 ? 15.375 -15.141 4.711 1 97.19 288 ASP B O 1
ATOM 4817 N N . ASN B 1 289 ? 16.562 -16.375 3.273 1 93.56 289 ASN B N 1
ATOM 4818 C CA . ASN B 1 289 ? 16.953 -17.359 4.266 1 93.56 289 ASN B CA 1
ATOM 4819 C C . ASN B 1 289 ? 17.828 -16.75 5.352 1 93.56 289 ASN B C 1
ATOM 4821 O O . ASN B 1 289 ? 17.953 -17.297 6.445 1 93.56 289 ASN B O 1
ATOM 4825 N N . ASP B 1 290 ? 18.422 -15.625 5.059 1 94.25 290 ASP B N 1
ATOM 4826 C CA . ASP B 1 290 ? 19.297 -14.961 6.012 1 94.25 290 ASP B CA 1
ATOM 4827 C C . ASP B 1 290 ? 18.516 -14.008 6.914 1 94.25 290 ASP B C 1
ATOM 4829 O O . ASP B 1 290 ? 19.094 -13.391 7.82 1 94.25 290 ASP B O 1
ATOM 4833 N N . GLY B 1 291 ? 17.297 -13.82 6.641 1 96.81 291 GLY B N 1
ATOM 4834 C CA . GLY B 1 291 ? 16.438 -13.016 7.5 1 96.81 291 GLY B CA 1
ATOM 4835 C C . GLY B 1 291 ? 16.297 -11.578 7.016 1 96.81 291 GLY B C 1
ATOM 4836 O O . GLY B 1 291 ? 15.742 -10.734 7.719 1 96.81 291 GLY B O 1
ATOM 4837 N N . ASN B 1 292 ? 16.844 -11.273 5.816 1 96.94 292 ASN B N 1
ATOM 4838 C CA . ASN B 1 292 ? 16.656 -9.945 5.254 1 96.94 292 ASN B CA 1
ATOM 4839 C C . ASN B 1 292 ? 15.234 -9.75 4.73 1 96.94 292 ASN B C 1
ATOM 4841 O O . ASN B 1 292 ? 14.742 -10.578 3.961 1 96.94 292 ASN B O 1
ATOM 4845 N N . LEU B 1 293 ? 14.641 -8.672 5.18 1 98.56 293 LEU B N 1
ATOM 4846 C CA . LEU B 1 293 ? 13.336 -8.32 4.625 1 98.56 293 LEU B CA 1
ATOM 4847 C C . LEU B 1 293 ? 13.477 -7.801 3.197 1 98.56 293 LEU B C 1
ATOM 4849 O O . LEU B 1 293 ? 14.086 -6.754 2.969 1 98.56 293 LEU B O 1
ATOM 4853 N N . LEU B 1 294 ? 12.859 -8.5 2.268 1 98 294 LEU B N 1
ATOM 4854 C CA . LEU B 1 294 ? 13.07 -8.188 0.858 1 98 294 LEU B CA 1
ATOM 4855 C C . LEU B 1 294 ? 11.938 -7.316 0.319 1 98 294 LEU B C 1
ATOM 4857 O O . LEU B 1 294 ? 12.18 -6.383 -0.449 1 98 294 LEU B O 1
ATOM 4861 N N . VAL B 1 295 ? 10.68 -7.676 0.693 1 98.25 295 VAL B N 1
ATOM 4862 C CA . VAL B 1 295 ? 9.539 -6.98 0.096 1 98.25 295 VAL B CA 1
ATOM 4863 C C . VAL B 1 295 ? 8.375 -6.953 1.083 1 98.25 295 VAL B C 1
ATOM 4865 O O . VAL B 1 295 ? 8.242 -7.852 1.915 1 98.25 295 VAL B O 1
ATOM 4868 N N . THR B 1 296 ? 7.664 -5.898 1.095 1 98.81 296 THR B N 1
ATOM 4869 C CA . THR B 1 296 ? 6.336 -5.781 1.688 1 98.81 296 THR B CA 1
ATOM 4870 C C . THR B 1 296 ? 5.27 -5.648 0.603 1 98.81 296 THR B C 1
ATOM 4872 O O . THR B 1 296 ? 5.465 -4.934 -0.383 1 98.81 296 THR B O 1
ATOM 4875 N N . VAL B 1 297 ? 4.176 -6.375 0.807 1 98.75 297 VAL B N 1
ATOM 4876 C CA . VAL B 1 297 ? 3.107 -6.418 -0.185 1 98.75 297 VAL B CA 1
ATOM 4877 C C . VAL B 1 297 ? 1.778 -6.055 0.472 1 98.75 297 VAL B C 1
ATOM 4879 O O . VAL B 1 297 ? 1.556 -6.363 1.646 1 98.75 297 VAL B O 1
ATOM 4882 N N . ALA B 1 298 ? 0.925 -5.332 -0.232 1 98.81 298 ALA B N 1
ATOM 4883 C CA . ALA B 1 298 ? -0.457 -5.09 0.173 1 98.81 298 ALA B CA 1
ATOM 4884 C C . ALA B 1 298 ? -1.422 -5.355 -0.979 1 98.81 298 ALA B C 1
ATOM 4886 O O . ALA B 1 298 ? -1.13 -5.027 -2.131 1 98.81 298 ALA B O 1
ATOM 4887 N N . GLN B 1 299 ? -2.543 -5.961 -0.648 1 98.75 299 GLN B N 1
ATOM 4888 C CA . GLN B 1 299 ? -3.533 -6.27 -1.674 1 98.75 299 GLN B CA 1
ATOM 4889 C C . GLN B 1 299 ? -4.945 -6.266 -1.095 1 98.75 299 GLN B C 1
ATOM 4891 O O . GLN B 1 299 ? -5.195 -6.867 -0.05 1 98.75 299 GLN B O 1
ATOM 4896 N N . GLU B 1 300 ? -5.77 -5.547 -1.78 1 98.62 300 GLU B N 1
ATOM 4897 C CA . GLU B 1 300 ? -7.207 -5.645 -1.545 1 98.62 300 GLU B CA 1
ATOM 4898 C C . GLU B 1 300 ? -7.895 -6.441 -2.648 1 98.62 300 GLU B C 1
ATOM 4900 O O . GLU B 1 300 ? -7.43 -6.465 -3.789 1 98.62 300 GLU B O 1
ATOM 4905 N N . GLY B 1 301 ? -8.945 -7.145 -2.285 1 97.44 301 GLY B N 1
ATOM 4906 C CA . GLY B 1 301 ? -9.734 -7.883 -3.262 1 97.44 301 GLY B CA 1
ATOM 4907 C C . GLY B 1 301 ? -11.203 -7.992 -2.891 1 97.44 301 GLY B C 1
ATOM 4908 O O . GLY B 1 301 ? -11.57 -7.754 -1.739 1 97.44 301 GLY B O 1
ATOM 4909 N N . VAL B 1 302 ? -11.961 -8.305 -3.887 1 95.25 302 VAL B N 1
ATOM 4910 C CA . VAL B 1 302 ? -13.359 -8.641 -3.666 1 95.25 302 VAL B CA 1
ATOM 4911 C C . VAL B 1 302 ? -13.461 -9.992 -2.953 1 95.25 302 VAL B C 1
ATOM 4913 O O . VAL B 1 302 ? -12.75 -10.938 -3.297 1 95.25 302 VAL B O 1
ATOM 4916 N N . MET B 1 303 ? -14.211 -10.031 -2.016 1 93.62 303 MET B N 1
ATOM 4917 C CA . MET B 1 303 ? -14.531 -11.289 -1.344 1 93.62 303 MET B CA 1
ATOM 4918 C C . MET B 1 303 ? -16.016 -11.359 -0.996 1 93.62 303 MET B C 1
ATOM 4920 O O . MET B 1 303 ? -16.484 -10.641 -0.111 1 93.62 303 MET B O 1
ATOM 4924 N N . ARG B 1 304 ? -16.719 -12.242 -1.684 1 89.38 304 ARG B N 1
ATOM 4925 C CA . ARG B 1 304 ? -18.156 -12.43 -1.469 1 89.38 304 ARG B CA 1
ATOM 4926 C C . ARG B 1 304 ? -18.469 -13.875 -1.122 1 89.38 304 ARG B C 1
ATOM 4928 O O . ARG B 1 304 ? -17.938 -14.797 -1.74 1 89.38 304 ARG B O 1
ATOM 4935 N N . TYR B 1 305 ? -19.156 -14.109 -0.132 1 82.75 305 TYR B N 1
ATOM 4936 C CA . TYR B 1 305 ? -19.484 -15.438 0.365 1 82.75 305 TYR B CA 1
ATOM 4937 C C . TYR B 1 305 ? -20.938 -15.492 0.821 1 82.75 305 TYR B C 1
ATOM 4939 O O . TYR B 1 305 ? -21.516 -14.469 1.197 1 82.75 305 TYR B O 1
ATOM 4947 N N . ASP B 1 306 ? -21.734 -16.578 0.333 1 69.31 306 ASP B N 1
ATOM 4948 C CA . ASP B 1 306 ? -23.141 -16.766 0.666 1 69.31 306 ASP B CA 1
ATOM 4949 C C . ASP B 1 306 ? -23.344 -16.844 2.178 1 69.31 306 ASP B C 1
ATOM 4951 O O . ASP B 1 306 ? -22.469 -17.281 2.91 1 69.31 306 ASP B O 1
ATOM 4955 N N . LYS B 1 307 ? -24.031 -16.078 2.879 1 55.59 307 LYS B N 1
ATOM 4956 C CA . LYS B 1 307 ? -24.438 -16.047 4.281 1 55.59 307 LYS B CA 1
ATOM 4957 C C . LYS B 1 307 ? -24.75 -17.438 4.797 1 55.59 307 LYS B C 1
ATOM 4959 O O . LYS B 1 307 ? -25.859 -17.953 4.59 1 55.59 307 LYS B O 1
ATOM 4964 N N . ILE B 1 308 ? -24.266 -18.516 4.48 1 42.81 308 ILE B N 1
ATOM 4965 C CA . ILE B 1 308 ? -24.812 -19.609 5.281 1 42.81 308 ILE B CA 1
ATOM 4966 C C . ILE B 1 308 ? -24.562 -19.328 6.762 1 42.81 308 ILE B C 1
ATOM 4968 O O . ILE B 1 308 ? -24.906 -20.156 7.617 1 42.81 308 ILE B O 1
ATOM 4972 N N . LEU B 1 309 ? -23.844 -18.516 7.465 1 37 309 LEU B N 1
ATOM 4973 C CA . LEU B 1 309 ? -23.625 -19.016 8.82 1 37 309 LEU B CA 1
ATOM 4974 C C . LEU B 1 309 ? -24.953 -19.344 9.5 1 37 309 LEU B C 1
ATOM 4976 O O . LEU B 1 309 ? -26.016 -18.875 9.062 1 37 309 LEU B O 1
ATOM 4980 N N . SER B 1 310 ? -24.828 -19.531 11.148 1 30.59 310 SER B N 1
ATOM 4981 C CA . SER B 1 310 ? -25.328 -20.281 12.289 1 30.59 310 SER B CA 1
ATOM 4982 C C . SER B 1 310 ? -26.781 -19.938 12.594 1 30.59 310 SER B C 1
ATOM 4984 O O . SER B 1 310 ? -27.344 -20.391 13.594 1 30.59 310 SER B O 1
ATOM 4986 N N . ARG B 1 311 ? -27.672 -19.219 12.289 1 27.23 311 ARG B N 1
ATOM 4987 C CA . ARG B 1 311 ? -28.688 -19.406 13.32 1 27.23 311 ARG B CA 1
ATOM 4988 C C . ARG B 1 311 ? -29.172 -20.844 13.359 1 27.23 311 ARG B C 1
ATOM 4990 O O . ARG B 1 311 ? -30.078 -21.219 12.617 1 27.23 311 ARG B O 1
ATOM 4997 N N . LEU B 1 312 ? -28.156 -21.797 13.414 1 20.16 312 LEU B N 1
ATOM 4998 C CA . LEU B 1 312 ? -28.797 -22.75 14.312 1 20.16 312 LEU B CA 1
ATOM 4999 C C . LEU B 1 312 ? -28.906 -22.188 15.727 1 20.16 312 LEU B C 1
ATOM 5001 O O . LEU B 1 312 ? -27.984 -21.531 16.219 1 20.16 312 LEU B O 1
#

Solvent-accessible surface area (backbone atoms only — not comparable to full-atom values): 33533 Å² total; per-residue (Å²): 135,82,78,74,74,76,65,78,71,76,72,60,85,73,71,16,69,58,56,43,59,28,63,46,58,45,73,78,50,96,39,34,33,32,44,47,85,58,78,59,54,88,86,44,94,47,52,53,64,18,53,55,51,8,29,50,48,43,57,55,50,56,89,53,57,88,64,44,33,66,39,34,37,41,33,37,50,71,44,87,57,60,65,90,51,57,42,35,38,38,41,41,85,63,42,82,50,94,57,43,34,30,33,36,37,38,29,31,43,96,89,36,61,26,32,39,36,39,37,36,28,30,48,81,49,89,48,65,73,78,44,62,58,76,61,78,92,69,82,59,67,88,81,46,52,41,55,54,56,46,44,51,53,36,42,76,68,66,72,48,51,70,65,55,41,54,52,49,41,52,49,53,68,66,42,65,39,49,44,27,50,71,60,64,73,64,76,64,24,70,56,58,45,79,28,60,47,46,30,36,37,22,35,70,40,64,64,67,86,82,53,57,60,59,57,32,48,24,46,37,46,32,56,64,62,55,65,42,75,64,32,44,46,26,63,57,22,59,50,94,53,69,86,57,44,49,70,48,68,37,34,46,34,40,38,47,68,45,89,63,61,41,51,40,60,27,42,36,39,31,35,43,48,32,29,33,46,45,28,33,35,24,38,33,37,33,22,41,86,86,43,50,58,24,36,43,35,40,35,38,23,44,39,46,66,74,79,74,71,68,89,119,135,83,79,73,73,75,65,78,70,75,73,58,86,73,70,15,68,58,56,44,59,28,62,47,56,46,72,78,52,96,39,34,32,32,44,46,86,60,76,58,54,88,86,43,95,46,51,52,63,17,53,55,51,8,29,51,48,43,59,54,50,56,88,52,57,85,65,46,34,66,39,35,36,41,35,38,50,70,43,86,56,62,65,90,53,58,41,35,38,37,43,41,84,63,41,83,50,94,55,42,33,33,35,35,37,40,29,33,44,96,89,36,60,26,31,40,35,39,38,36,26,29,46,82,50,88,49,66,74,79,43,61,58,75,59,77,93,68,83,59,68,90,81,46,52,42,52,54,58,46,44,51,52,36,42,76,68,64,71,48,54,72,65,55,40,55,52,48,40,52,49,53,69,67,40,67,40,48,45,27,51,72,59,62,71,64,76,62,24,70,56,57,45,80,28,60,47,46,29,36,37,23,35,71,40,65,62,68,85,82,54,58,62,57,56,31,48,24,45,37,45,32,55,65,61,56,64,44,75,63,33,46,47,27,64,57,22,58,50,92,54,69,85,58,44,49,68,49,69,36,35,48,32,41,38,47,68,46,88,67,61,42,51,39,63,26,42,38,40,33,34,43,47,33,30,33,46,45,28,34,34,24,39,33,39,31,24,42,87,86,45,50,56,26,36,43,36,40,34,37,24,43,40,46,64,74,81,65,82,61,96,117

Sequence (624 aa):
MSTRNGRNNFSAHIDSSVLRSVVNLEKINDTLFRSQPLWKHKAARGIYGGHVIGQALAAASQGVPDSQHTHSLHSYFLNKVQDNISLLYHVEKIRDGKTYCARSVKAVQSGAVVFTMQVSFKQEETTSTVHQLPMPEVPHPDGLQTMTEMLDRLHVQKRISEIDYSYGTAWYDAFPAITKLVEPEQLLLKESSYPRRHLWLKIKEHIGEELHQNIHKCCLVYLSDSFLLQTALLCLAPISSTSSIFHTSLDHSVWFHAPCRADQWLLYQVETQYLGNGRAFCQGRMWDNDGNLLVTVAQEGVMRYDKILSRLMSTRNGRNNFSAHIDSSVLRSVVNLEKINDTLFRSQPLWKHKAARGIYGGHVIGQALAAASQGVPDSQHTHSLHSYFLNKVQDNISLLYHVEKIRDGKTYCARSVKAVQSGAVVFTMQVSFKQEETTSTVHQLPMPEVPHPDGLQTMTEMLDRLHVQKRISEIDYSYGTAWYDAFPAITKLVEPEQLLLKESSYPRRHLWLKIKEHIGEELHQNIHKCCLVYLSDSFLLQTALLCLAPISSTSSIFHTSLDHSVWFHAPCRADQWLLYQVETQYLGNGRAFCQGRMWDNDGNLLVTVAQEGVMRYDKILSRL